Protein AF-A0A7W0W592-F1 (afdb_monomer)

Mean predicted aligned error: 17.4 Å

Secondary structure (DSSP, 8-state):
--BS-GGGGGGGGHHHHHHHHHHH---------S-SHHHHS---------------HHHHHHHHHHHHHHHHHH-B----TT-PPPEEEEEEEE-BGGGG--SSSS-HHHHHHHHHHHHHHT--TT-EEEEEEESSS-EEEEEEEGGGHHHHHHHHHH----BSS--HHHHHHHHHHT--TTSEEEEEEEEESSSPPPSS----SSEEEEEEE------EEEEEEEEEE-TTSPEEEEEEEEE-SSS-EEEEEEEEETTEEEEEEEEEEPTT-EEEEEEEES--SEEEEEEES--S-GGGSEEEEESS-S-PEEEEEE-SS--HHHHHHHHSTTEEEEEESS--TTSPP-SEEEEES---SSPPSSEEEEESPPTT-TTS-BPPPBP------EE-SGGGTT---TT--BS-B--BSS--TTEEEEEE-TT--EEEEEEEETTEEEEEE-B-STTBSGGGSTHHHHHHHHHHHHHH-

Sequence (477 aa):
MTLLLPIGLLALLALPLIAILHLVRQRRTRVKVPTTALWQALRIPPERRQRTLPLTLLLLLHLLVALCLALALANPALLPWGQHTPTHTVIVLDTTTSMAATDEEPSRFARSQAAAIALLDDLVEGDSVALVELNATPRLLAIGGVADRGRLTAIVRDLAPAGNGADLAAALHIANSTLASEQENQVVVMTDVALSTPAGPLAVAAKLDWRTFGSTAENAAVVAFAARRLPSGETALYARVANFAPNLTVRSLQLLIDGQLYAEDTLRIPAGGSEERVWRIEAGARAELRLIGADALELDDRASLPLERSRSVRVRLISADETALERVLAALPGLDVTVASQFNPAAAPVDVTVLNGVLPDPLPPGALLVVNPPPGDPRLPLAATTLGERASSAPLDPAFAGIDLSSVQWGGRRPLAGELPALQPVITTDQSAALVLRGTLGDQPAVIWSFDVDASNLPAKLGFPLLAAASLDVLTT

Solvent-accessible surface area (backbone atoms only — not comparable to full-atom values): 26874 Å² total; per-residue (Å²): 127,60,57,82,36,69,71,24,55,60,45,53,61,50,49,62,52,55,52,50,56,61,60,69,63,69,77,80,78,86,74,93,69,99,66,63,67,72,61,70,72,53,84,75,72,88,75,82,66,77,82,70,75,76,89,39,74,68,54,53,50,53,48,50,53,47,49,54,49,20,47,62,56,17,45,64,47,70,74,69,88,78,72,75,75,39,36,29,40,30,40,35,41,47,25,23,50,77,28,58,19,48,78,30,86,83,14,24,38,59,49,47,43,52,53,53,44,51,57,56,68,69,53,48,92,74,24,34,40,35,39,30,42,30,16,59,76,42,44,80,76,48,74,43,36,59,91,34,36,72,60,54,48,51,54,57,67,70,59,67,57,75,24,84,46,68,33,64,68,61,32,43,50,52,50,56,73,67,60,51,92,90,38,55,41,34,36,38,42,35,39,40,76,84,65,65,80,68,97,58,89,76,84,59,98,43,52,77,44,83,46,74,35,65,71,96,55,54,39,63,33,60,77,41,78,49,78,44,80,43,97,87,62,31,34,40,37,41,38,31,37,36,22,67,18,91,51,72,46,76,40,39,40,34,36,24,44,72,84,39,84,73,48,76,45,82,44,79,24,44,46,68,30,64,45,77,50,76,50,78,41,74,78,55,58,33,40,37,41,38,52,49,77,88,64,34,47,75,78,37,26,52,50,74,49,73,62,53,79,73,74,65,44,34,32,36,38,32,32,80,61,95,50,65,63,58,60,46,53,70,67,43,87,60,53,44,76,44,80,36,64,62,91,58,90,87,54,82,86,44,54,33,39,33,26,42,55,46,78,67,87,75,70,76,74,49,21,34,38,38,30,25,60,49,77,72,38,85,92,54,40,34,39,76,71,50,68,75,57,71,35,46,47,52,52,72,36,78,78,44,59,90,51,62,46,46,87,35,49,40,64,30,36,29,40,67,57,69,89,50,95,53,45,44,66,32,26,28,32,76,86,68,44,48,46,28,31,40,42,43,59,84,94,25,50,29,35,38,34,31,35,45,61,82,52,27,54,40,79,83,38,76,36,40,58,52,50,55,49,37,55,49,50,70,58,74,108

Nearest PDB structures (foldseek):
  6s6z-assembly1_A  TM=6.133E-01  e=9.699E-04  Thermotoga maritima MSB8
  6ncx-assembly1_C  TM=5.837E-01  e=5.669E-03  Eisenbergiella tayi
  6ncw-assembly1_A  TM=3.841E-01  e=4.513E-04  Eisenbergiella tayi
  6ncx-assembly1_A  TM=3.616E-01  e=5.710E-04  Eisenbergiella tayi
  6ncx-assembly1_D  TM=3.629E-01  e=1.853E-03  Eisenbergiella tayi

Foldseek 3Di:
DDQPCQVLLVLLVVLVVLQVVQLVPPDPDDDDDPDCPVVVPDPDPPPPPPRDRPPDPVSVVVNVVSVVSSCVSSVDPPPPPDPDFAEEEEEEQEQALQQQFCLDVPTNLVVLLVVVLVVLVPFDPNYKYWYWYWAPDIDTPDIDGNVCSVVVNVSSVPGHRDHDDGDVLVRLVVLQVPDDPRGQYEYEYREEPVPPDDPDDRPHPHHYHYHYTHDQWWDKFFPDWDWDQDPVQKIKIKTKIFTQAQAWDWWWKFKDFPNHTDDIDIDTAGHRGMDMDMDIGNDGQKIKIAIDDDIRRRPRRIDMDTHDDDAQFEEEEADLDDDLLQVLQVVDPSHDYHYDPDDDQPDDATQEYEYDQEADPPGGPHAYEYEQHHDPDPLFHWADWDAWDQFFKDFPDPLLPPQTCNPKHARTFTFTPDDDPQWDAGIAGPVRTRQWIWGDRVNYTYIYGRGHPRRMPLSVDPSNSSVVVSRVVVRND

Structure (mmCIF, N/CA/C/O backbone):
data_AF-A0A7W0W592-F1
#
_entry.id   AF-A0A7W0W592-F1
#
loop_
_atom_site.group_PDB
_atom_site.id
_atom_site.type_symbol
_atom_site.label_atom_id
_atom_site.label_alt_id
_atom_site.label_comp_id
_atom_site.label_asym_id
_atom_site.label_entity_id
_atom_site.label_seq_id
_atom_site.pdbx_PDB_ins_code
_atom_site.Cartn_x
_atom_site.Cartn_y
_atom_site.Cartn_z
_atom_site.occupancy
_atom_site.B_iso_or_equiv
_atom_site.auth_seq_id
_atom_site.auth_comp_id
_atom_site.auth_asym_id
_atom_site.auth_atom_id
_atom_site.pdbx_PDB_model_num
ATOM 1 N N . MET A 1 1 ? -22.742 21.762 42.118 1.00 52.62 1 MET A N 1
ATOM 2 C CA . MET A 1 1 ? -23.999 22.540 42.107 1.00 52.62 1 MET A CA 1
ATOM 3 C C . MET A 1 1 ? -23.624 24.006 42.044 1.00 52.62 1 MET A C 1
ATOM 5 O O . MET A 1 1 ? -23.064 24.515 43.006 1.00 52.62 1 MET A O 1
ATOM 9 N N . THR A 1 2 ? -23.838 24.655 40.908 1.00 58.53 2 THR A N 1
ATOM 10 C CA . THR A 1 2 ? -23.666 26.105 40.771 1.00 58.53 2 THR A CA 1
ATOM 11 C C . THR A 1 2 ? -25.042 26.756 40.912 1.00 58.53 2 THR A C 1
ATOM 13 O O . THR A 1 2 ? -26.027 26.275 40.356 1.00 58.53 2 THR A O 1
ATOM 16 N N . LEU A 1 3 ? -25.143 27.805 41.728 1.00 62.78 3 LEU A N 1
ATOM 17 C CA . LEU A 1 3 ? -26.376 28.581 41.866 1.00 62.78 3 LEU A CA 1
ATOM 18 C C . LEU A 1 3 ? -26.301 29.735 40.872 1.00 62.78 3 LEU A C 1
ATOM 20 O O . LEU A 1 3 ? -25.429 30.590 41.002 1.00 62.78 3 LEU A O 1
ATOM 24 N N . LEU A 1 4 ? -27.194 29.752 39.883 1.00 63.53 4 LEU A N 1
ATOM 25 C CA . LEU A 1 4 ? -27.214 30.794 38.849 1.00 63.53 4 LEU A CA 1
ATOM 26 C C . LEU A 1 4 ? -27.641 32.157 39.417 1.00 63.53 4 LEU A C 1
ATOM 28 O O . LEU A 1 4 ? -27.224 33.199 38.920 1.00 63.53 4 LEU A O 1
ATOM 32 N N . LEU A 1 5 ? -28.432 32.152 40.495 1.00 71.25 5 LEU A N 1
ATOM 33 C CA . LEU A 1 5 ? -28.880 33.343 41.216 1.00 71.25 5 LEU A CA 1
ATOM 34 C C . LEU A 1 5 ? -28.739 33.119 42.733 1.00 71.25 5 LEU A C 1
ATOM 36 O O . LEU A 1 5 ? -29.729 32.841 43.415 1.00 71.25 5 LEU A O 1
ATOM 40 N N . PRO A 1 6 ? -27.527 33.259 43.309 1.00 69.94 6 PRO A N 1
ATOM 41 C CA . PRO A 1 6 ? -27.290 32.997 44.734 1.00 69.94 6 PRO A CA 1
ATOM 42 C C . PRO A 1 6 ? -28.104 33.920 45.656 1.00 69.94 6 PRO A C 1
ATOM 44 O O . PRO A 1 6 ? -28.382 33.568 46.800 1.00 69.94 6 PRO A O 1
ATOM 47 N N . ILE A 1 7 ? -28.553 35.072 45.145 1.00 77.81 7 ILE A N 1
ATOM 48 C CA . ILE A 1 7 ? -29.417 36.014 45.864 1.00 77.81 7 ILE A CA 1
ATOM 49 C C . ILE A 1 7 ? -30.815 35.438 46.152 1.00 77.81 7 ILE A C 1
ATOM 51 O O . ILE A 1 7 ? -31.456 35.847 47.119 1.00 77.81 7 ILE A O 1
ATOM 55 N N . GLY A 1 8 ? -31.268 34.446 45.372 1.00 73.19 8 GLY A N 1
ATOM 56 C CA . GLY A 1 8 ? -32.544 33.754 45.579 1.00 73.19 8 GLY A CA 1
ATOM 57 C C . GLY A 1 8 ? -32.623 33.024 46.923 1.00 73.19 8 GLY A C 1
ATOM 58 O O . GLY A 1 8 ? -33.710 32.868 47.476 1.00 73.19 8 GLY A O 1
ATOM 59 N N . LEU A 1 9 ? -31.477 32.679 47.525 1.00 73.25 9 LEU A N 1
ATOM 60 C CA . LEU A 1 9 ? -31.411 32.091 48.866 1.00 73.25 9 LEU A CA 1
ATOM 61 C C . LEU A 1 9 ? -31.867 33.047 49.975 1.00 73.25 9 LEU A C 1
ATOM 63 O O . LEU A 1 9 ? -32.236 32.582 51.050 1.00 73.25 9 LEU A O 1
ATOM 67 N N . LEU A 1 10 ? -31.925 34.362 49.738 1.00 80.25 10 LEU A N 1
ATOM 68 C CA . LEU A 1 10 ? -32.516 35.290 50.708 1.00 80.25 10 LEU A CA 1
ATOM 69 C C . LEU A 1 10 ? -34.006 35.004 50.945 1.00 80.25 10 LEU A C 1
ATOM 71 O O . LEU A 1 10 ? -34.513 35.294 52.028 1.00 80.25 10 LEU A O 1
ATOM 75 N N . ALA A 1 11 ? -34.696 34.357 49.999 1.00 78.88 11 ALA A N 1
ATOM 76 C CA . ALA A 1 11 ? -36.077 33.919 50.182 1.00 78.88 11 ALA A CA 1
ATOM 77 C C . ALA A 1 11 ? -36.235 32.884 51.316 1.00 78.88 11 ALA A C 1
ATOM 79 O O . ALA A 1 11 ? -37.324 32.777 51.882 1.00 78.88 11 ALA A O 1
ATOM 80 N N . LEU A 1 12 ? -35.165 32.187 51.739 1.00 81.62 12 LEU A N 1
ATOM 81 C CA . LEU A 1 12 ? -35.211 31.307 52.917 1.00 81.62 12 LEU A CA 1
ATOM 82 C C . LEU A 1 12 ? -35.502 32.069 54.219 1.00 81.62 12 LEU A C 1
ATOM 84 O O . LEU A 1 12 ? -35.996 31.460 55.167 1.00 81.62 12 LEU A O 1
ATOM 88 N N . LEU A 1 13 ? -35.266 33.388 54.277 1.00 83.38 13 LEU A N 1
ATOM 89 C CA . LEU A 1 13 ? -35.644 34.228 55.424 1.00 83.38 13 LEU A CA 1
ATOM 90 C C . LEU A 1 13 ? -37.166 34.274 55.647 1.00 83.38 13 LEU A C 1
ATOM 92 O O . LEU A 1 13 ? -37.617 34.603 56.747 1.00 83.38 13 LEU A O 1
ATOM 96 N N . ALA A 1 14 ? -37.970 33.880 54.655 1.00 79.94 14 ALA A N 1
ATOM 97 C CA . ALA A 1 14 ? -39.407 33.702 54.828 1.00 79.94 14 ALA A CA 1
ATOM 98 C C . ALA A 1 14 ? -39.746 32.547 55.792 1.00 79.94 14 ALA A C 1
ATOM 100 O O . ALA A 1 14 ? -40.750 32.627 56.498 1.00 79.94 14 ALA A O 1
ATOM 101 N N . LEU A 1 15 ? -38.906 31.506 55.891 1.00 81.88 15 LEU A N 1
ATOM 102 C CA . LEU A 1 15 ? -39.135 30.358 56.781 1.00 81.88 15 LEU A CA 1
ATOM 103 C C . LEU A 1 15 ? -39.187 30.755 58.271 1.00 81.88 15 LEU A C 1
ATOM 105 O O . LEU A 1 15 ? -40.206 30.473 58.914 1.00 81.88 15 LEU A O 1
ATOM 109 N N . PRO A 1 16 ? -38.172 31.439 58.850 1.00 79.25 16 PRO A N 1
ATOM 110 C CA . PRO A 1 16 ? -38.243 31.883 60.239 1.00 79.25 16 PRO A CA 1
ATOM 111 C C . PRO A 1 16 ? -39.354 32.919 60.458 1.00 79.25 16 PRO A C 1
ATOM 113 O O . PRO A 1 16 ? -39.986 32.907 61.512 1.00 79.25 16 PRO A O 1
ATOM 116 N N . LEU A 1 17 ? -39.661 33.765 59.468 1.00 82.62 17 LEU A N 1
ATOM 117 C CA . LEU A 1 17 ? -40.759 34.732 59.556 1.00 82.62 17 LEU A CA 1
ATOM 118 C C . LEU A 1 17 ? -42.131 34.042 59.683 1.00 82.62 17 LEU A C 1
ATOM 120 O O . LEU A 1 17 ? -42.916 34.386 60.568 1.00 82.62 17 LEU A O 1
ATOM 124 N N . ILE A 1 18 ? -42.406 33.035 58.847 1.00 81.69 18 ILE A N 1
ATOM 125 C CA . ILE A 1 18 ? -43.641 32.232 58.888 1.00 81.69 18 ILE A CA 1
ATOM 126 C C . ILE A 1 18 ? -43.756 31.479 60.220 1.00 81.69 18 ILE A C 1
ATOM 128 O O . ILE A 1 18 ? -44.839 31.432 60.816 1.00 81.69 18 ILE A O 1
ATOM 132 N N . ALA A 1 19 ? -42.639 30.926 60.701 1.00 78.44 19 ALA A N 1
ATOM 133 C CA . ALA A 1 19 ? -42.557 30.232 61.981 1.00 78.44 19 ALA A CA 1
ATOM 134 C C . ALA A 1 19 ? -42.869 31.173 63.162 1.00 78.44 19 ALA A C 1
ATOM 136 O O . ALA A 1 19 ? -43.692 30.839 64.018 1.00 78.44 19 ALA A O 1
ATOM 137 N N . ILE A 1 20 ? -42.292 32.382 63.177 1.00 79.50 20 ILE A N 1
ATOM 138 C CA . ILE A 1 20 ? -42.567 33.415 64.191 1.00 79.50 20 ILE A CA 1
ATOM 139 C C . ILE A 1 20 ? -44.034 33.856 64.140 1.00 79.50 20 ILE A C 1
ATOM 141 O O . ILE A 1 20 ? -44.679 33.969 65.183 1.00 79.50 20 ILE A O 1
ATOM 145 N N . LEU A 1 21 ? -44.597 34.067 62.948 1.00 78.44 21 LEU A N 1
ATOM 146 C CA . LEU A 1 21 ? -45.988 34.498 62.798 1.00 78.44 21 LEU A CA 1
ATOM 147 C C . LEU A 1 21 ? -46.976 33.459 63.350 1.00 78.44 21 LEU A C 1
ATOM 149 O O . LEU A 1 21 ? -47.955 33.823 64.004 1.00 78.44 21 LEU A O 1
ATOM 153 N N . HIS A 1 22 ? -46.695 32.167 63.160 1.00 74.75 22 HIS A N 1
ATOM 154 C CA . HIS A 1 22 ? -47.473 31.090 63.778 1.00 74.75 22 HIS A CA 1
ATOM 155 C C . HIS A 1 22 ? -47.280 31.015 65.297 1.00 74.75 22 HIS A C 1
ATOM 157 O O . HIS A 1 22 ? -48.235 30.724 66.017 1.00 74.75 22 HIS A O 1
ATOM 163 N N . LEU A 1 23 ? -46.087 31.340 65.799 1.00 72.38 23 LEU A N 1
ATOM 164 C CA . LEU A 1 23 ? -45.787 31.385 67.231 1.00 72.38 23 LEU A CA 1
ATOM 165 C C . LEU A 1 23 ? -46.554 32.504 67.960 1.00 72.38 23 LEU A C 1
ATOM 167 O O . LEU A 1 23 ? -46.987 32.332 69.099 1.00 72.38 23 LEU A O 1
ATOM 171 N N . VAL A 1 24 ? -46.727 33.661 67.312 1.00 70.06 24 VAL A N 1
ATOM 172 C CA . VAL A 1 24 ? -47.408 34.838 67.886 1.00 70.06 24 VAL A CA 1
ATOM 173 C C . VAL A 1 24 ? -48.932 34.658 67.915 1.00 70.06 24 VAL A C 1
ATOM 175 O O . VAL A 1 24 ? -49.618 35.262 68.740 1.00 70.06 24 VAL A O 1
ATOM 178 N N . ARG A 1 25 ? -49.487 33.779 67.073 1.00 61.75 25 ARG A N 1
ATOM 179 C CA . ARG A 1 25 ? -50.937 33.640 66.858 1.00 61.75 25 ARG A CA 1
ATOM 180 C C . ARG A 1 25 ? -51.671 32.756 67.876 1.00 61.75 25 ARG A C 1
ATOM 182 O O . ARG A 1 25 ? -52.720 32.196 67.554 1.00 61.75 25 ARG A O 1
ATOM 189 N N . GLN A 1 26 ? -51.187 32.659 69.115 1.00 56.00 26 GLN A N 1
ATOM 190 C CA . GLN A 1 26 ? -51.952 32.025 70.191 1.00 56.00 26 GLN A CA 1
ATOM 191 C C . GLN A 1 26 ? -53.158 32.894 70.561 1.00 56.00 26 GLN A C 1
ATOM 193 O O . GLN A 1 26 ? -53.059 33.905 71.260 1.00 56.00 26 GLN A O 1
ATOM 198 N N . ARG A 1 27 ? -54.332 32.484 70.078 1.00 55.62 27 ARG A N 1
ATOM 199 C CA . ARG A 1 27 ? -55.612 33.076 70.459 1.00 55.62 27 ARG A CA 1
ATOM 200 C C . ARG A 1 27 ? -55.834 32.821 71.948 1.00 55.62 27 ARG A C 1
ATOM 202 O O . ARG A 1 27 ? -56.125 31.699 72.348 1.00 55.62 27 ARG A O 1
ATOM 209 N N . ARG A 1 28 ? -55.730 33.866 72.773 1.00 59.25 28 ARG A N 1
ATOM 210 C CA . ARG A 1 28 ? -56.277 33.833 74.134 1.00 59.25 28 ARG A CA 1
ATOM 211 C C . ARG A 1 28 ? -57.794 33.755 74.011 1.00 59.25 28 ARG A C 1
ATOM 213 O O . ARG A 1 28 ? -58.448 34.756 73.724 1.00 59.25 28 ARG A O 1
ATOM 220 N N . THR A 1 29 ? -58.354 32.567 74.178 1.00 58.00 29 THR A N 1
ATOM 221 C CA . THR A 1 29 ? -59.802 32.378 74.247 1.00 58.00 29 THR A CA 1
ATOM 222 C C . THR A 1 29 ? -60.318 33.032 75.521 1.00 58.00 29 THR A C 1
ATOM 224 O O . THR A 1 29 ? -59.988 32.609 76.628 1.00 58.00 29 THR A O 1
ATOM 227 N N . ARG A 1 30 ? -61.106 34.102 75.374 1.00 68.94 30 ARG A N 1
ATOM 228 C CA . ARG A 1 30 ? -61.815 34.716 76.499 1.00 68.94 30 ARG A CA 1
ATOM 229 C C . ARG A 1 30 ? -62.988 33.812 76.861 1.00 68.94 30 ARG A C 1
ATOM 231 O O . ARG A 1 30 ? -63.914 33.672 76.070 1.00 68.94 30 ARG A O 1
ATOM 238 N N . VAL A 1 31 ? -62.938 33.209 78.041 1.00 75.25 31 VAL A N 1
ATOM 239 C CA . VAL A 1 31 ? -64.041 32.412 78.589 1.00 75.25 31 VAL A CA 1
ATOM 240 C C . VAL A 1 31 ? -64.799 33.281 79.589 1.00 75.25 31 VAL A C 1
ATOM 242 O O . VAL A 1 31 ? -64.185 33.916 80.447 1.00 75.25 31 VAL A O 1
ATOM 245 N N . LYS A 1 32 ? -66.128 33.350 79.464 1.00 77.44 32 LYS A N 1
ATOM 246 C CA . LYS A 1 32 ? -66.981 34.031 80.448 1.00 77.44 32 LYS A CA 1
ATOM 247 C C . LYS A 1 32 ? -67.028 33.179 81.715 1.00 77.44 32 LYS A C 1
ATOM 249 O O . LYS A 1 32 ? -67.423 32.020 81.650 1.00 77.44 32 LYS A O 1
ATOM 254 N N . VAL A 1 33 ? -66.640 33.758 82.847 1.00 78.31 33 VAL A N 1
ATOM 255 C CA . VAL A 1 33 ? -66.685 33.105 84.162 1.00 78.31 33 VAL A CA 1
ATOM 256 C C . VAL A 1 33 ? -67.588 33.896 85.119 1.00 78.31 33 VAL A C 1
ATOM 258 O O . VAL A 1 33 ? -67.679 35.115 84.965 1.00 78.31 33 VAL A O 1
ATOM 261 N N . PRO A 1 34 ? -68.250 33.248 86.098 1.00 78.56 34 PRO A N 1
ATOM 262 C CA . PRO A 1 34 ? -69.222 33.911 86.977 1.00 78.56 34 PRO A CA 1
ATOM 263 C C . PRO A 1 34 ? -68.627 34.973 87.919 1.00 78.56 34 PRO A C 1
ATOM 265 O O . PRO A 1 34 ? -69.325 35.901 88.308 1.00 78.56 34 PRO A O 1
ATOM 268 N N . THR A 1 35 ? -67.349 34.858 88.297 1.00 80.88 35 THR A N 1
ATOM 269 C CA . THR A 1 35 ? -66.652 35.826 89.165 1.00 80.88 35 THR A CA 1
ATOM 270 C C . THR A 1 35 ? -65.149 35.843 88.876 1.00 80.88 35 THR A C 1
ATOM 272 O O . THR A 1 35 ? -64.534 34.797 88.658 1.00 80.88 35 THR A O 1
ATOM 275 N N . THR A 1 36 ? -64.542 37.033 88.863 1.00 80.44 36 THR A N 1
ATOM 276 C CA . THR A 1 36 ? -63.096 37.238 88.654 1.00 80.44 36 THR A CA 1
ATOM 277 C C . THR A 1 36 ? -62.293 37.267 89.955 1.00 80.44 36 THR A C 1
ATOM 279 O O . THR A 1 36 ? -61.067 37.193 89.900 1.00 80.44 36 THR A O 1
ATOM 282 N N . ALA A 1 37 ? -62.952 37.332 91.118 1.00 77.25 37 ALA A N 1
ATOM 283 C CA . ALA A 1 37 ? -62.287 37.477 92.416 1.00 77.25 37 ALA A CA 1
ATOM 284 C C . ALA A 1 37 ? -61.358 36.289 92.733 1.00 77.25 37 ALA A C 1
ATOM 286 O O . ALA A 1 37 ? -60.226 36.478 93.173 1.00 77.25 37 ALA A O 1
ATOM 287 N N . LEU A 1 38 ? -61.796 35.065 92.412 1.00 74.06 38 LEU A N 1
ATOM 288 C CA . LEU A 1 38 ? -61.000 33.841 92.583 1.00 74.06 38 LEU A CA 1
ATOM 289 C C . LEU A 1 38 ? -59.764 33.801 91.668 1.00 74.06 38 LEU A C 1
ATOM 291 O O . LEU A 1 38 ? -58.729 33.263 92.050 1.00 74.06 38 LEU A O 1
ATOM 295 N N . TRP A 1 39 ? -59.843 34.406 90.480 1.00 72.00 39 TRP A N 1
ATOM 296 C CA . TRP A 1 39 ? -58.734 34.451 89.523 1.00 72.00 39 TRP A CA 1
ATOM 297 C C . TRP A 1 39 ? -57.682 35.503 89.883 1.00 72.00 39 TRP A C 1
ATOM 299 O O . TRP A 1 39 ? -56.508 35.314 89.589 1.00 72.00 39 TRP A O 1
ATOM 309 N N . GLN A 1 40 ? -58.084 36.592 90.543 1.00 72.38 40 GLN A N 1
ATOM 310 C CA . GLN A 1 40 ? -57.166 37.633 91.019 1.00 72.38 40 GLN A CA 1
ATOM 311 C C . GLN A 1 40 ? -56.373 37.201 92.263 1.00 72.38 40 GLN A C 1
ATOM 313 O O . GLN A 1 40 ? -55.269 37.695 92.480 1.00 72.38 40 GLN A O 1
ATOM 318 N N . ALA A 1 41 ? -56.903 36.259 93.051 1.00 72.06 41 ALA A N 1
ATOM 319 C CA . ALA A 1 41 ? -56.218 35.687 94.213 1.00 72.06 41 ALA A CA 1
ATOM 320 C C . ALA A 1 41 ? -55.098 34.691 93.837 1.00 72.06 41 ALA A C 1
ATOM 322 O O . ALA A 1 41 ? -54.223 34.399 94.653 1.00 72.06 41 ALA A O 1
ATOM 323 N N . LEU A 1 42 ? -55.090 34.188 92.598 1.00 72.25 42 LEU A N 1
ATOM 324 C CA . LEU A 1 42 ? -54.047 33.306 92.077 1.00 72.25 42 LEU A CA 1
ATOM 325 C C . LEU A 1 42 ? -52.830 34.130 91.629 1.00 72.25 42 LEU A C 1
ATOM 327 O O . LEU A 1 42 ? -52.843 34.779 90.583 1.00 72.25 42 LEU A O 1
ATOM 331 N N . ARG A 1 43 ? -51.730 34.067 92.390 1.00 61.12 43 ARG A N 1
ATOM 332 C CA . ARG A 1 43 ? -50.414 34.516 91.908 1.00 61.12 43 ARG A CA 1
ATOM 333 C C . ARG A 1 43 ? -49.878 33.494 90.911 1.00 61.12 43 ARG A C 1
ATOM 335 O O . ARG A 1 43 ? -49.268 32.503 91.297 1.00 61.12 43 ARG A O 1
ATOM 342 N N . ILE A 1 44 ? -50.121 33.737 89.629 1.00 62.94 44 ILE A N 1
ATOM 343 C CA . ILE A 1 44 ? -49.547 32.935 88.549 1.00 62.94 44 ILE A CA 1
ATOM 344 C C . ILE A 1 44 ? -48.062 33.328 88.435 1.00 62.94 44 ILE A C 1
ATOM 346 O O . ILE A 1 44 ? -47.781 34.498 88.157 1.00 62.94 44 ILE A O 1
ATOM 350 N N . PRO A 1 45 ? -47.096 32.420 88.675 1.00 59.19 45 PRO A N 1
ATOM 351 C CA . PRO A 1 45 ? -45.689 32.723 88.429 1.00 59.19 45 PRO A CA 1
ATOM 352 C C . PRO A 1 45 ? -45.488 33.053 86.941 1.00 59.19 45 PRO A C 1
ATOM 354 O O . PRO A 1 45 ? -46.249 32.556 86.106 1.00 59.19 45 PRO A O 1
ATOM 357 N N . PRO A 1 46 ? -44.491 33.876 86.563 1.00 57.25 46 PRO A N 1
ATOM 358 C CA . PRO A 1 46 ? -44.175 34.080 85.158 1.00 57.25 46 PRO A CA 1
ATOM 359 C C . PRO A 1 46 ? -43.693 32.744 84.590 1.00 57.25 46 PRO A C 1
ATOM 361 O O . PRO A 1 46 ? -42.520 32.394 84.699 1.00 57.25 46 PRO A O 1
ATOM 364 N N . GLU A 1 47 ? -44.601 31.962 84.007 1.00 55.84 47 GLU A N 1
ATOM 365 C CA . GLU A 1 47 ? -44.215 30.787 83.250 1.00 55.84 47 GLU A CA 1
ATOM 366 C C . GLU A 1 47 ? -43.336 31.280 82.105 1.00 55.84 47 GLU A C 1
ATOM 368 O O . GLU A 1 47 ? -43.804 31.879 81.131 1.00 55.84 47 GLU A O 1
ATOM 373 N N . ARG A 1 48 ? -42.037 30.993 82.200 1.00 52.09 48 ARG A N 1
ATOM 374 C CA . ARG A 1 48 ? -41.120 31.013 81.064 1.00 52.09 48 ARG A CA 1
ATOM 375 C C . ARG A 1 48 ? -41.459 29.805 80.190 1.00 52.09 48 ARG A C 1
ATOM 377 O O . ARG A 1 48 ? -40.652 28.900 80.010 1.00 52.09 48 ARG A O 1
ATOM 384 N N . ARG A 1 49 ? -42.708 29.740 79.720 1.00 52.88 49 ARG A N 1
ATOM 385 C CA . ARG A 1 49 ? -43.203 28.656 78.885 1.00 52.88 49 ARG A CA 1
ATOM 386 C C . ARG A 1 49 ? -42.457 28.783 77.571 1.00 52.88 49 ARG A C 1
ATOM 388 O O . ARG A 1 49 ? -42.688 29.728 76.814 1.00 52.88 49 ARG A O 1
ATOM 395 N N . GLN A 1 50 ? -41.489 27.893 77.356 1.00 55.97 50 GLN A N 1
ATOM 396 C CA . GLN A 1 50 ? -40.801 27.781 76.080 1.00 55.97 50 GLN A CA 1
ATOM 397 C C . GLN A 1 50 ? -41.891 27.639 75.019 1.00 55.97 50 GLN A C 1
ATOM 399 O O . GLN A 1 50 ? -42.697 26.710 75.063 1.00 55.97 50 GLN A O 1
ATOM 404 N N . ARG A 1 51 ? -41.998 28.642 74.144 1.00 60.62 51 ARG A N 1
ATOM 405 C CA . ARG A 1 51 ? -42.994 28.650 73.079 1.00 60.62 51 ARG A CA 1
ATOM 406 C C . ARG A 1 51 ? -42.597 27.543 72.113 1.00 60.62 51 ARG A C 1
ATOM 408 O O . ARG A 1 51 ? -41.671 27.720 71.329 1.00 60.62 51 ARG A O 1
ATOM 415 N N . THR A 1 52 ? -43.247 26.392 72.212 1.00 61.03 52 THR A N 1
ATOM 416 C CA . THR A 1 52 ? -43.053 25.312 71.253 1.00 61.03 52 THR A CA 1
ATOM 417 C C . THR A 1 52 ? -43.795 25.670 69.973 1.00 61.03 52 THR A C 1
ATOM 419 O O . THR A 1 52 ? -44.924 26.167 70.003 1.00 61.03 52 THR A O 1
ATOM 422 N N . LEU A 1 53 ? -43.132 25.478 68.835 1.00 64.50 53 LEU A N 1
ATOM 423 C CA . LEU A 1 53 ? -43.757 25.646 67.529 1.00 64.50 53 LEU A CA 1
ATOM 424 C C . LEU A 1 53 ? -44.869 24.600 67.396 1.00 64.50 53 LEU A C 1
ATOM 426 O O . LEU A 1 53 ? -44.576 23.405 67.479 1.00 64.50 53 LEU A O 1
ATOM 430 N N . PRO A 1 54 ? -46.137 25.006 67.209 1.00 68.38 54 PRO A N 1
ATOM 431 C CA . PRO A 1 54 ? -47.192 24.041 66.974 1.00 68.38 54 PRO A CA 1
ATOM 432 C C . PRO A 1 54 ? -46.977 23.453 65.576 1.00 68.38 54 PRO A C 1
ATOM 434 O O . PRO A 1 54 ? -47.261 24.112 64.573 1.00 68.38 54 PRO A O 1
ATOM 437 N N . LEU A 1 55 ? -46.456 22.224 65.513 1.00 71.00 55 LEU A N 1
ATOM 438 C CA . LEU A 1 55 ? -46.297 21.431 64.289 1.00 71.00 55 LEU A CA 1
ATOM 439 C C . LEU A 1 55 ? -47.677 21.031 63.745 1.00 71.00 55 LEU A C 1
ATOM 441 O O . LEU A 1 55 ? -48.114 19.890 63.831 1.00 71.00 55 LEU A O 1
ATOM 445 N N . THR A 1 56 ? -48.404 22.018 63.236 1.00 82.38 56 THR A N 1
ATOM 446 C CA . THR A 1 56 ? -49.678 21.831 62.545 1.00 82.38 56 THR A CA 1
ATOM 447 C C . THR A 1 56 ? -49.413 21.544 61.074 1.00 82.38 56 THR A C 1
ATOM 449 O O . THR A 1 56 ? -48.465 22.077 60.495 1.00 82.38 56 THR A O 1
ATOM 452 N N . LEU A 1 57 ? -50.281 20.749 60.441 1.00 81.19 57 LEU A N 1
ATOM 453 C CA . LEU A 1 57 ? -50.193 20.458 59.005 1.00 81.19 57 LEU A CA 1
ATOM 454 C C . LEU A 1 57 ? -50.145 21.746 58.163 1.00 81.19 57 LEU A C 1
ATOM 456 O O . LEU A 1 57 ? -49.406 21.831 57.189 1.00 81.19 57 LEU A O 1
ATOM 460 N N . LEU A 1 58 ? -50.878 22.779 58.592 1.00 83.06 58 LEU A N 1
ATOM 461 C CA . LEU A 1 58 ? -50.888 24.087 57.944 1.00 83.06 58 LEU A CA 1
ATOM 462 C C . LEU A 1 58 ? -49.520 24.789 58.016 1.00 83.06 58 LEU A C 1
ATOM 464 O O . LEU A 1 58 ? -49.104 25.403 57.038 1.00 83.06 58 LEU A O 1
ATOM 468 N N . LEU A 1 59 ? -48.810 24.706 59.148 1.00 82.38 59 LEU A N 1
ATOM 469 C CA . LEU A 1 59 ? -47.457 25.257 59.279 1.00 82.38 59 LEU A CA 1
ATOM 470 C C . LEU A 1 59 ? -46.481 24.515 58.361 1.00 82.38 59 LEU A C 1
ATOM 472 O O . LEU A 1 59 ? -45.705 25.157 57.657 1.00 82.38 59 LEU A O 1
ATOM 476 N N . LEU A 1 60 ? -46.551 23.179 58.340 1.00 84.44 60 LEU A N 1
ATOM 477 C CA . LEU A 1 60 ? -45.703 22.353 57.480 1.00 84.44 60 LEU A CA 1
ATOM 478 C C . LEU A 1 60 ? -45.917 22.696 55.999 1.00 84.44 60 LEU A C 1
ATOM 480 O O . LEU A 1 60 ? -44.946 22.869 55.269 1.00 84.44 60 LEU A O 1
ATOM 484 N N . LEU A 1 61 ? -47.174 22.874 55.579 1.00 86.31 61 LEU A N 1
ATOM 485 C CA . LEU A 1 61 ? -47.509 23.234 54.202 1.00 86.31 61 LEU A CA 1
ATOM 486 C C . LEU A 1 61 ? -47.001 24.635 53.827 1.00 86.31 61 LEU A C 1
ATOM 488 O O . LEU A 1 61 ? -46.437 24.804 52.752 1.00 86.31 61 LEU A O 1
ATOM 492 N N . HIS A 1 62 ? -47.132 25.632 54.711 1.00 86.19 62 HIS A N 1
ATOM 493 C CA . HIS A 1 62 ? -46.580 26.970 54.454 1.00 86.19 62 HIS A CA 1
ATOM 494 C C . HIS A 1 62 ? -45.049 26.963 54.350 1.00 86.19 62 HIS A C 1
ATOM 496 O O . HIS A 1 62 ? -44.497 27.647 53.490 1.00 86.19 62 HIS A O 1
ATOM 502 N N . LEU A 1 63 ? -44.362 26.194 55.203 1.00 85.75 63 LEU A N 1
ATOM 503 C CA . LEU A 1 63 ? -42.906 26.043 55.139 1.00 85.75 63 LEU A CA 1
ATOM 504 C C . LEU A 1 63 ? -42.475 25.333 53.849 1.00 85.75 63 LEU A C 1
ATOM 506 O O . LEU A 1 63 ? -41.518 25.771 53.218 1.00 85.75 63 LEU A O 1
ATOM 510 N N . LEU A 1 64 ? -43.205 24.296 53.426 1.00 87.12 64 LEU A N 1
ATOM 511 C CA . LEU A 1 64 ? -42.958 23.593 52.166 1.00 87.12 64 LEU A CA 1
ATOM 512 C C . LEU A 1 64 ? -43.113 24.533 50.963 1.00 87.12 64 LEU A C 1
ATOM 514 O O . LEU A 1 64 ? -42.226 24.597 50.122 1.00 87.12 64 LEU A O 1
ATOM 518 N N . VAL A 1 65 ? -44.202 25.305 50.902 1.00 87.06 65 VAL A N 1
ATOM 519 C CA . VAL A 1 65 ? -44.445 26.261 49.809 1.00 87.06 65 VAL A CA 1
ATOM 520 C C . VAL A 1 65 ? -43.354 27.330 49.760 1.00 87.06 65 VAL A C 1
ATOM 522 O O . VAL A 1 65 ? -42.829 27.620 48.687 1.00 87.06 65 VAL A O 1
ATOM 525 N N . ALA A 1 66 ? -42.970 27.889 50.911 1.00 85.50 66 ALA A N 1
ATOM 526 C CA . ALA A 1 66 ? -41.887 28.865 50.985 1.00 85.50 66 ALA A CA 1
ATOM 527 C C . ALA A 1 66 ? -40.537 28.266 50.554 1.00 85.50 66 ALA A C 1
ATOM 529 O O . ALA A 1 66 ? -39.777 28.926 49.849 1.00 85.50 66 ALA A O 1
ATOM 530 N N . LEU A 1 67 ? -40.261 27.010 50.919 1.00 85.50 67 LEU A N 1
ATOM 531 C CA . LEU A 1 67 ? -39.069 26.289 50.480 1.00 85.50 67 LEU A CA 1
ATOM 532 C C . LEU A 1 67 ? -39.075 26.053 48.962 1.00 85.50 67 LEU A C 1
ATOM 534 O O . LEU A 1 67 ? -38.077 26.332 48.306 1.00 85.50 67 LEU A O 1
ATOM 538 N N . CYS A 1 68 ? -40.195 25.600 48.390 1.00 85.69 68 CYS A N 1
ATOM 539 C CA . CYS A 1 68 ? -40.342 25.406 46.946 1.00 85.69 68 CYS A CA 1
ATOM 540 C C . CYS A 1 68 ? -40.171 26.716 46.172 1.00 85.69 68 CYS A C 1
ATOM 542 O O . CYS A 1 68 ? -39.487 26.730 45.154 1.00 85.69 68 CYS A O 1
ATOM 544 N N . LEU A 1 69 ? -40.742 27.821 46.662 1.00 84.56 69 LEU A N 1
ATOM 545 C CA . LEU A 1 69 ? -40.560 29.142 46.059 1.00 84.56 69 LEU A CA 1
ATOM 546 C C . LEU A 1 69 ? -39.105 29.600 46.140 1.00 84.56 69 LEU A C 1
ATOM 548 O O . LEU A 1 69 ? -38.557 30.052 45.141 1.00 84.56 69 LEU A O 1
ATOM 552 N N . ALA A 1 70 ? -38.455 29.446 47.295 1.00 83.75 70 ALA A N 1
ATOM 553 C CA . ALA A 1 70 ? -37.050 29.807 47.441 1.00 83.75 70 ALA A CA 1
ATOM 554 C C . ALA A 1 70 ? -36.143 28.974 46.522 1.00 83.75 70 ALA A C 1
ATOM 556 O O . ALA A 1 70 ? -35.222 29.522 45.925 1.00 83.75 70 ALA A O 1
ATOM 557 N N . LEU A 1 71 ? -36.432 27.681 46.350 1.00 81.44 71 LEU A N 1
ATOM 558 C CA . LEU A 1 71 ? -35.734 26.824 45.391 1.00 81.44 71 LEU A CA 1
ATOM 559 C C . LEU A 1 71 ? -36.017 27.240 43.942 1.00 81.44 71 LEU A C 1
ATOM 561 O O . LEU A 1 71 ? -35.084 27.324 43.155 1.00 81.44 71 LEU A O 1
ATOM 565 N N . ALA A 1 72 ? -37.259 27.573 43.590 1.00 81.00 72 ALA A N 1
ATOM 566 C CA . ALA A 1 72 ? -37.595 28.058 42.252 1.00 81.00 72 ALA A CA 1
ATOM 567 C C . ALA A 1 72 ? -36.876 29.379 41.917 1.00 81.00 72 ALA A C 1
ATOM 569 O O . ALA A 1 72 ? -36.344 29.530 40.822 1.00 81.00 72 ALA A O 1
ATOM 570 N N . LEU A 1 73 ? -36.798 30.311 42.876 1.00 80.19 73 LEU A N 1
ATOM 571 C CA . LEU A 1 73 ? -36.071 31.579 42.734 1.00 80.19 73 LEU A CA 1
ATOM 572 C C . LEU A 1 73 ? -34.547 31.407 42.731 1.00 80.19 73 LEU A C 1
ATOM 574 O O . LEU A 1 73 ? -33.854 32.138 42.029 1.00 80.19 73 LEU A O 1
ATOM 578 N N . ALA A 1 74 ? -34.018 30.462 43.510 1.00 76.38 74 ALA A N 1
ATOM 579 C CA . ALA A 1 74 ? -32.593 30.136 43.505 1.00 76.38 74 ALA A CA 1
ATOM 580 C C . ALA A 1 74 ? -32.153 29.452 42.199 1.00 76.38 74 ALA A C 1
ATOM 582 O O . ALA A 1 74 ? -30.951 29.401 41.934 1.00 76.38 74 ALA A O 1
ATOM 583 N N . ASN A 1 75 ? -33.117 28.950 41.410 1.00 68.12 75 ASN A N 1
ATOM 584 C CA . ASN A 1 75 ? -32.937 28.222 40.156 1.00 68.12 75 ASN A CA 1
ATOM 585 C C . ASN A 1 75 ? -31.712 27.293 40.216 1.00 68.12 75 ASN A C 1
ATOM 587 O O . ASN A 1 75 ? -30.709 27.541 39.534 1.00 68.12 75 ASN A O 1
ATOM 591 N N . PRO A 1 76 ? -31.720 26.293 41.120 1.00 67.44 76 PRO A N 1
ATOM 592 C CA . PRO A 1 76 ? -30.593 25.402 41.278 1.00 67.44 76 PRO A CA 1
ATOM 593 C C . PRO A 1 76 ? -30.385 24.693 39.947 1.00 67.44 76 PRO A C 1
ATOM 595 O O . PRO A 1 76 ? -31.255 23.947 39.498 1.00 67.44 76 PRO A O 1
ATOM 598 N N . ALA A 1 77 ? -29.225 24.914 39.329 1.00 58.66 77 ALA A N 1
ATOM 599 C CA . ALA A 1 77 ? -28.788 24.079 38.231 1.00 58.66 77 ALA A CA 1
ATOM 600 C C . ALA A 1 77 ? -28.559 22.683 38.823 1.00 58.66 77 ALA A C 1
ATOM 602 O O . ALA A 1 77 ? -27.513 22.393 39.417 1.00 58.66 77 ALA A O 1
ATOM 603 N N . LEU A 1 78 ? -29.593 21.842 38.751 1.00 60.59 78 LEU A N 1
ATOM 604 C CA . LEU A 1 78 ? -29.435 20.413 38.926 1.00 60.59 78 LEU A CA 1
ATOM 605 C C . LEU A 1 78 ? -28.435 20.013 37.847 1.00 60.59 78 LEU A C 1
ATOM 607 O O . LEU A 1 78 ? -28.702 20.218 36.664 1.00 60.59 78 LEU A O 1
ATOM 611 N N . LEU A 1 79 ? -27.257 19.535 38.262 1.00 51.72 79 LEU A N 1
ATOM 612 C CA . LEU A 1 79 ? -26.359 18.870 37.328 1.00 51.72 79 LEU A CA 1
ATOM 613 C C . LEU A 1 79 ? -27.215 17.816 36.626 1.00 51.72 79 LEU A C 1
ATOM 615 O O . LEU A 1 79 ? -27.825 17.006 37.330 1.00 51.72 79 LEU A O 1
ATOM 619 N N . PRO A 1 80 ? -27.348 17.874 35.297 1.00 51.09 80 PRO A N 1
ATOM 620 C CA . PRO A 1 80 ? -28.177 16.927 34.586 1.00 51.09 80 PRO A CA 1
ATOM 621 C C . PRO A 1 80 ? -27.613 15.535 34.868 1.00 51.09 80 PRO A C 1
ATOM 623 O O . PRO A 1 80 ? -26.475 15.219 34.522 1.00 51.09 80 PRO A O 1
ATOM 626 N N . TRP A 1 81 ? -28.380 14.733 35.606 1.00 46.31 81 TRP A N 1
ATOM 627 C CA . TRP A 1 81 ? -28.028 13.354 35.897 1.00 46.31 81 TRP A CA 1
ATOM 628 C C . TRP A 1 81 ? -27.966 12.601 34.566 1.00 46.31 81 TRP A C 1
ATOM 630 O O . TRP A 1 81 ? -28.997 12.395 33.933 1.00 46.31 81 TRP A O 1
ATOM 640 N N . GLY A 1 82 ? -26.757 12.230 34.136 1.00 53.91 82 GLY A N 1
ATOM 641 C CA . GLY A 1 82 ? -26.545 11.375 32.966 1.00 53.91 82 GLY A CA 1
ATOM 642 C C . GLY A 1 82 ? -26.322 12.080 31.625 1.00 53.91 82 GLY A C 1
ATOM 643 O O . GLY A 1 82 ? -26.610 11.471 30.601 1.00 53.91 82 GLY A O 1
ATOM 644 N N . GLN A 1 83 ? -25.813 13.318 31.580 1.00 56.66 83 GLN A N 1
ATOM 645 C CA . GLN A 1 83 ? -25.293 13.845 30.310 1.00 56.66 83 GLN A CA 1
ATOM 646 C C . GLN A 1 83 ? -24.010 13.102 29.929 1.00 56.66 83 GLN A C 1
ATOM 648 O O . GLN A 1 83 ? -22.962 13.302 30.537 1.00 56.66 83 GLN A O 1
ATOM 653 N N . HIS A 1 84 ? -24.136 12.219 28.939 1.00 69.00 84 HIS A N 1
ATOM 654 C CA . HIS A 1 84 ? -23.019 11.709 28.154 1.00 69.00 84 HIS A CA 1
ATOM 655 C C . HIS A 1 84 ? -22.332 12.907 27.500 1.00 69.00 84 HIS A C 1
ATOM 657 O O . HIS A 1 84 ? -22.971 13.643 26.745 1.00 69.00 84 HIS A O 1
ATOM 663 N N . THR A 1 85 ? -21.072 13.163 27.854 1.00 79.38 85 THR A N 1
ATOM 664 C CA . THR A 1 85 ? -20.273 14.161 27.143 1.00 79.38 85 THR A CA 1
ATOM 665 C C . THR A 1 85 ? -20.081 13.635 25.724 1.00 79.38 85 THR A C 1
ATOM 667 O O . THR A 1 85 ? -19.560 12.530 25.593 1.00 79.38 85 THR A O 1
ATOM 670 N N . PRO A 1 86 ? -20.492 14.366 24.674 1.00 86.31 86 PRO A N 1
ATOM 671 C CA . PRO A 1 86 ? -20.282 13.923 23.305 1.00 86.31 86 PRO A CA 1
ATOM 672 C C . PRO A 1 86 ? -18.799 13.651 23.061 1.00 86.31 86 PRO A C 1
ATOM 674 O O . PRO A 1 86 ? -17.947 14.511 23.318 1.00 86.31 86 PRO A O 1
ATOM 677 N N . THR A 1 87 ? -18.504 12.452 22.579 1.00 91.62 87 THR A N 1
ATOM 678 C CA . THR A 1 87 ? -17.146 11.995 22.294 1.00 91.62 87 THR A CA 1
ATOM 679 C C . THR A 1 87 ? -16.910 11.941 20.791 1.00 91.62 87 THR A C 1
ATOM 681 O O . THR A 1 87 ? -17.782 11.541 20.016 1.00 91.62 87 THR A O 1
ATOM 684 N N . HIS A 1 88 ? -15.710 12.336 20.376 1.00 95.19 88 HIS A N 1
ATOM 685 C CA . HIS A 1 88 ? -15.231 12.161 19.014 1.00 95.19 88 HIS A CA 1
ATOM 686 C C . HIS A 1 88 ? -14.146 11.085 19.005 1.00 95.19 88 HIS A C 1
ATOM 688 O O . HIS A 1 88 ? -13.049 11.297 19.531 1.00 95.19 88 HIS A O 1
ATOM 694 N N . THR A 1 89 ? -14.445 9.926 18.420 1.00 96.00 89 THR A N 1
ATOM 695 C CA . THR A 1 89 ? -13.509 8.795 18.376 1.00 96.00 89 THR A CA 1
ATOM 696 C C . THR A 1 89 ? -12.907 8.642 16.985 1.00 96.00 89 THR A C 1
ATOM 698 O O . THR A 1 89 ? -13.606 8.336 16.025 1.00 96.00 89 THR A O 1
ATOM 701 N N . VAL A 1 90 ? -11.592 8.788 16.859 1.00 97.06 90 VAL A N 1
ATOM 702 C CA . VAL A 1 90 ? -10.869 8.450 15.630 1.00 97.06 90 VAL A CA 1
ATOM 703 C C . VAL A 1 90 ? -10.378 7.011 15.727 1.00 97.06 90 VAL A C 1
ATOM 705 O O . VAL A 1 90 ? -9.533 6.704 16.564 1.00 97.06 90 VAL A O 1
ATOM 708 N N . ILE A 1 91 ? -10.891 6.122 14.882 1.00 97.56 91 ILE A N 1
ATOM 709 C CA . ILE A 1 91 ? -10.471 4.722 14.811 1.00 97.56 91 ILE A CA 1
ATOM 710 C C . ILE A 1 91 ? -9.453 4.586 13.679 1.00 97.56 91 ILE A C 1
ATOM 712 O O . ILE A 1 91 ? -9.788 4.787 12.512 1.00 97.56 91 ILE A O 1
ATOM 716 N N . VAL A 1 92 ? -8.218 4.231 14.025 1.00 96.31 92 VAL A N 1
ATOM 717 C CA . VAL A 1 92 ? -7.138 3.935 13.080 1.00 96.31 92 VAL A CA 1
ATOM 718 C C . VAL A 1 92 ? -7.027 2.417 12.944 1.00 96.31 92 VAL A C 1
ATOM 720 O O . VAL A 1 92 ? -6.656 1.740 13.902 1.00 96.31 92 VAL A O 1
ATOM 723 N N . LEU A 1 93 ? -7.371 1.890 11.771 1.00 96.12 93 LEU A N 1
ATOM 724 C CA . LEU A 1 93 ? -7.368 0.460 11.457 1.00 96.12 93 LEU A CA 1
ATOM 725 C C . LEU A 1 93 ? -6.136 0.091 10.636 1.00 96.12 93 LEU A C 1
ATOM 727 O O . LEU A 1 93 ? -5.995 0.554 9.506 1.00 96.12 93 LEU A O 1
ATOM 731 N N . ASP A 1 94 ? -5.277 -0.765 11.182 1.00 94.50 94 ASP A N 1
ATOM 732 C CA . ASP A 1 94 ? -4.163 -1.356 10.446 1.00 94.50 94 ASP A CA 1
ATOM 733 C C . ASP A 1 94 ? -4.652 -2.362 9.390 1.00 94.50 94 ASP A C 1
ATOM 735 O O . ASP A 1 94 ? -5.390 -3.301 9.695 1.00 94.50 94 ASP A O 1
ATOM 739 N N . THR A 1 95 ? -4.240 -2.138 8.141 1.00 93.50 95 THR A N 1
ATOM 740 C CA . THR A 1 95 ? -4.529 -2.975 6.959 1.00 93.50 95 THR A CA 1
ATOM 741 C C . THR A 1 95 ? -3.258 -3.559 6.335 1.00 93.50 95 THR A C 1
ATOM 743 O O . THR A 1 95 ? -3.261 -4.017 5.186 1.00 93.50 95 THR A O 1
ATOM 746 N N . THR A 1 96 ? -2.147 -3.541 7.073 1.00 91.44 96 THR A N 1
ATOM 747 C CA . THR A 1 96 ? -0.902 -4.189 6.659 1.00 91.44 96 THR A CA 1
ATOM 748 C C . THR A 1 96 ? -1.071 -5.692 6.477 1.00 91.44 96 THR A C 1
ATOM 750 O O . THR A 1 96 ? -1.943 -6.331 7.067 1.00 91.44 96 THR A O 1
ATOM 753 N N . THR A 1 97 ? -0.191 -6.283 5.670 1.00 88.62 97 THR A N 1
ATOM 754 C CA . THR A 1 97 ? -0.157 -7.732 5.444 1.00 88.62 97 THR A CA 1
ATOM 755 C C . THR A 1 97 ? -0.019 -8.524 6.748 1.00 88.62 97 THR A C 1
ATOM 757 O O . THR A 1 97 ? -0.619 -9.586 6.865 1.00 88.62 97 THR A O 1
ATOM 760 N N . SER A 1 98 ? 0.682 -8.010 7.766 1.00 88.69 98 SER A N 1
ATOM 761 C CA . SER A 1 98 ? 0.854 -8.722 9.042 1.00 88.69 98 SER A CA 1
ATOM 762 C C . SER A 1 98 ? -0.448 -8.882 9.838 1.00 88.69 98 SER A C 1
ATOM 764 O O . SER A 1 98 ? -0.594 -9.840 10.599 1.00 88.69 98 SER A O 1
ATOM 766 N N . MET A 1 99 ? -1.448 -8.029 9.591 1.00 92.31 99 MET A N 1
ATOM 767 C CA . MET A 1 99 ? -2.794 -8.177 10.150 1.00 92.31 99 MET A CA 1
ATOM 768 C C . MET A 1 99 ? -3.565 -9.363 9.551 1.00 92.31 99 MET A C 1
ATOM 770 O O . MET A 1 99 ? -4.533 -9.828 10.151 1.00 92.31 99 MET A O 1
ATOM 774 N N . ALA A 1 100 ? -3.151 -9.897 8.399 1.00 91.62 100 ALA A N 1
ATOM 775 C CA . ALA A 1 100 ? -3.759 -11.100 7.831 1.00 91.62 100 ALA A CA 1
ATOM 776 C C . ALA A 1 100 ? -3.385 -12.386 8.586 1.00 91.62 100 ALA A C 1
ATOM 778 O O . ALA A 1 100 ? -3.937 -13.440 8.276 1.00 91.62 100 ALA A O 1
ATOM 779 N N . ALA A 1 101 ? -2.470 -12.310 9.559 1.00 90.00 101 ALA A N 1
ATOM 780 C CA . ALA A 1 101 ? -2.017 -13.480 10.290 1.00 90.00 101 ALA A CA 1
ATOM 781 C C . ALA A 1 101 ? -3.159 -14.168 11.061 1.00 90.00 101 ALA A C 1
ATOM 783 O O . ALA A 1 101 ? -4.072 -13.511 11.575 1.00 90.00 101 ALA A O 1
ATOM 784 N N . THR A 1 102 ? -3.091 -15.496 11.150 1.00 90.38 102 THR A N 1
ATOM 785 C CA . THR A 1 102 ? -4.135 -16.379 11.704 1.00 90.38 102 THR A CA 1
ATOM 786 C C . THR A 1 102 ? -3.767 -16.969 13.067 1.00 90.38 102 THR A C 1
ATOM 788 O O . THR A 1 102 ? -4.261 -18.023 13.458 1.00 90.38 102 THR A O 1
ATOM 791 N N . ASP A 1 103 ? -2.876 -16.318 13.812 1.00 87.19 103 ASP A N 1
ATOM 792 C CA . ASP A 1 103 ? -2.594 -16.661 15.212 1.00 87.19 103 ASP A CA 1
ATOM 793 C C . ASP A 1 103 ? -3.745 -16.283 16.165 1.00 87.19 103 ASP A C 1
ATOM 795 O O . ASP A 1 103 ? -3.809 -16.781 17.289 1.00 87.19 103 ASP A O 1
A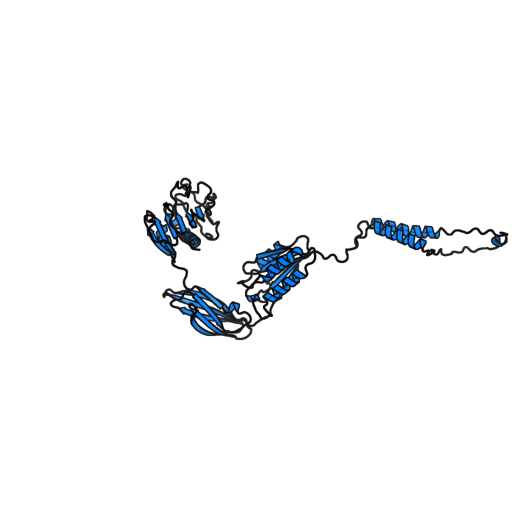TOM 799 N N . GLU A 1 104 ? -4.678 -15.447 15.704 1.00 86.62 104 GLU A N 1
ATOM 800 C CA . GLU A 1 104 ? -6.029 -15.318 16.249 1.00 86.62 104 GLU A CA 1
ATOM 801 C C . GLU A 1 104 ? -7.072 -15.776 15.223 1.00 86.62 104 GLU A C 1
ATOM 803 O O . GLU A 1 104 ? -6.941 -15.512 14.032 1.00 86.62 104 GLU A O 1
ATOM 808 N N . GLU A 1 105 ? -8.152 -16.405 15.691 1.00 85.50 105 GLU A N 1
ATOM 809 C CA . GLU A 1 105 ? -9.240 -16.885 14.832 1.00 85.50 105 GLU A CA 1
ATOM 810 C C . GLU A 1 105 ? -10.279 -15.782 14.532 1.00 85.50 105 GLU A C 1
ATOM 812 O O . GLU A 1 105 ? -10.798 -15.159 15.470 1.00 85.50 105 GLU A O 1
ATOM 817 N N . PRO A 1 106 ? -10.675 -15.560 13.260 1.00 88.88 106 PRO A N 1
ATOM 818 C CA . PRO A 1 106 ? -10.129 -16.178 12.043 1.00 88.88 106 PRO A CA 1
ATOM 819 C C . PRO A 1 106 ? -8.855 -15.485 11.511 1.00 88.88 106 PRO A C 1
ATOM 821 O O . PRO A 1 106 ? -8.125 -16.078 10.728 1.00 88.88 106 PRO A O 1
ATOM 824 N N . SER A 1 107 ? -8.605 -14.229 11.896 1.00 92.69 107 SER A N 1
ATOM 825 C CA . SER A 1 107 ? -7.342 -13.502 11.678 1.00 92.69 107 SER A CA 1
ATOM 826 C C . SER A 1 107 ? -7.244 -12.305 12.628 1.00 92.69 107 SER A C 1
ATOM 828 O O . SER A 1 107 ? -8.271 -11.833 13.138 1.00 92.69 107 SER A O 1
ATOM 830 N N . ARG A 1 108 ? -6.041 -11.743 12.829 1.00 93.06 108 ARG A N 1
ATOM 831 C CA . ARG A 1 108 ? -5.856 -10.492 13.601 1.00 93.06 108 ARG A CA 1
ATOM 832 C C . ARG A 1 108 ? -6.718 -9.356 13.047 1.00 93.06 108 ARG A C 1
ATOM 834 O O . ARG A 1 108 ? -7.338 -8.616 13.809 1.00 93.06 108 ARG A O 1
ATOM 841 N N . PHE A 1 109 ? -6.806 -9.248 11.722 1.00 94.62 109 PHE A N 1
ATOM 842 C CA . PHE A 1 109 ? -7.618 -8.246 11.040 1.00 94.62 109 PHE A CA 1
ATOM 843 C C . PHE A 1 109 ? -9.118 -8.436 11.279 1.00 94.62 109 PHE A C 1
ATOM 845 O O . PHE A 1 109 ? -9.827 -7.481 11.579 1.00 94.62 109 PHE A O 1
ATOM 852 N N . ALA A 1 110 ? -9.626 -9.668 11.229 1.00 94.88 110 ALA A N 1
ATOM 853 C CA . ALA A 1 110 ? -11.036 -9.916 11.526 1.00 94.88 110 ALA A CA 1
ATOM 854 C C . ALA A 1 110 ? -11.390 -9.547 12.979 1.00 94.88 110 ALA A C 1
ATOM 856 O O . ALA A 1 110 ? -12.484 -9.054 13.268 1.00 94.88 110 ALA A O 1
ATOM 857 N N . ARG A 1 111 ? -10.447 -9.749 13.905 1.00 95.31 111 ARG A N 1
ATOM 858 C CA . ARG A 1 111 ? -10.585 -9.364 15.315 1.00 95.31 111 ARG A CA 1
ATOM 859 C C . ARG A 1 111 ? -10.563 -7.847 15.492 1.00 95.31 111 ARG A C 1
ATOM 861 O O . ARG A 1 111 ? -11.392 -7.326 16.242 1.00 95.31 111 ARG A O 1
ATOM 868 N N . SER A 1 112 ? -9.697 -7.136 14.768 1.00 95.38 112 SER A N 1
ATOM 869 C CA . SER A 1 112 ? -9.676 -5.669 14.771 1.00 95.38 112 SER A CA 1
ATOM 870 C C . SER A 1 112 ? -10.940 -5.073 14.146 1.00 95.38 112 SER A C 1
ATOM 872 O O . SER A 1 112 ? -11.538 -4.171 14.734 1.00 95.38 112 SER A O 1
ATOM 874 N N . GLN A 1 113 ? -11.442 -5.641 13.043 1.00 96.25 113 GLN A N 1
ATOM 875 C CA . GLN A 1 113 ? -12.732 -5.272 12.453 1.00 96.25 113 GLN A CA 1
ATOM 876 C C . GLN A 1 113 ? -13.879 -5.460 13.451 1.00 96.25 113 GLN A C 1
ATOM 878 O O . GLN A 1 113 ? -14.688 -4.552 13.633 1.00 96.25 113 GLN A O 1
ATOM 883 N N . ALA A 1 114 ? -13.949 -6.606 14.135 1.00 96.25 114 ALA A N 1
ATOM 884 C CA . ALA A 1 114 ? -14.981 -6.857 15.140 1.00 96.25 114 ALA A CA 1
ATOM 885 C C . ALA A 1 114 ? -14.912 -5.850 16.303 1.00 96.25 114 ALA A C 1
ATOM 887 O O . ALA A 1 114 ? -15.947 -5.351 16.745 1.00 96.25 114 ALA A O 1
ATOM 888 N N . ALA A 1 115 ? -13.707 -5.505 16.765 1.00 96.44 115 ALA A N 1
ATOM 889 C CA . ALA A 1 115 ? -13.506 -4.502 17.808 1.00 96.44 115 ALA A CA 1
ATOM 890 C C . ALA A 1 115 ? -13.896 -3.083 17.356 1.00 96.44 115 ALA A C 1
ATOM 892 O O . ALA A 1 115 ? -14.467 -2.329 18.145 1.00 96.44 115 ALA A O 1
ATOM 893 N N . ALA A 1 116 ? -13.622 -2.716 16.102 1.00 97.06 116 ALA A N 1
ATOM 894 C CA . ALA A 1 116 ? -14.055 -1.444 15.529 1.00 97.06 116 ALA A CA 1
ATOM 895 C C . ALA A 1 116 ? -15.577 -1.378 15.372 1.00 97.06 116 ALA A C 1
ATOM 897 O O . ALA A 1 116 ? -16.182 -0.362 15.701 1.00 97.06 116 ALA A O 1
ATOM 898 N N . ILE A 1 117 ? -16.213 -2.466 14.934 1.00 97.06 117 ILE A N 1
ATOM 899 C CA . ILE A 1 117 ? -17.675 -2.546 14.830 1.00 97.06 117 ILE A CA 1
ATOM 900 C C . ILE A 1 117 ? -18.323 -2.423 16.213 1.00 97.06 117 ILE A C 1
ATOM 902 O O . ILE A 1 117 ? -19.285 -1.676 16.346 1.00 97.06 117 ILE A O 1
ATOM 906 N N . ALA A 1 118 ? -17.760 -3.052 17.248 1.00 96.69 118 ALA A N 1
ATOM 907 C CA . ALA A 1 118 ? -18.250 -2.893 18.618 1.00 96.69 118 ALA A CA 1
ATOM 908 C C . ALA A 1 118 ? -18.209 -1.424 19.086 1.00 96.69 118 ALA A C 1
ATOM 910 O O . ALA A 1 118 ? -19.178 -0.940 19.660 1.00 96.69 118 ALA A O 1
ATOM 911 N N . LEU A 1 119 ? -17.141 -0.678 18.763 1.00 95.19 119 LEU A N 1
ATOM 912 C CA . LEU A 1 119 ? -17.077 0.763 19.049 1.00 95.19 119 LEU A CA 1
ATOM 913 C C . LEU A 1 119 ? -18.143 1.570 18.296 1.00 95.19 119 LEU A C 1
ATOM 915 O O . LEU A 1 119 ? -18.674 2.534 18.837 1.00 95.19 119 LEU A O 1
ATOM 919 N N . LEU A 1 120 ? -18.451 1.193 17.053 1.00 95.75 120 LEU A N 1
ATOM 920 C CA . LEU A 1 120 ? -19.511 1.834 16.271 1.00 95.75 120 LEU A CA 1
ATOM 921 C C . LEU A 1 120 ? -20.910 1.524 16.833 1.00 95.75 120 LEU A C 1
ATOM 923 O O . LEU A 1 120 ? -21.799 2.381 16.781 1.00 95.75 120 LEU A O 1
ATOM 927 N N . ASP A 1 121 ? -21.111 0.316 17.360 1.00 94.75 121 ASP A N 1
ATOM 928 C CA . ASP A 1 121 ? -22.372 -0.123 17.964 1.00 94.75 121 ASP A CA 1
ATOM 929 C C . ASP A 1 121 ? -22.648 0.576 19.305 1.00 94.75 121 ASP A C 1
ATOM 931 O O . ASP A 1 121 ? -23.807 0.900 19.588 1.00 94.75 121 ASP A O 1
ATOM 935 N N . ASP A 1 122 ? -21.594 0.897 20.060 1.00 92.62 122 ASP A N 1
ATOM 936 C CA . ASP A 1 122 ? -21.652 1.596 21.351 1.00 92.62 122 ASP A CA 1
ATOM 937 C C . ASP A 1 122 ? -21.915 3.115 21.238 1.00 92.62 122 ASP A C 1
ATOM 939 O O . ASP A 1 122 ? -22.105 3.779 22.257 1.00 92.62 122 ASP A O 1
ATOM 943 N N . LEU A 1 123 ? -21.965 3.684 20.024 1.00 91.69 123 LEU A N 1
ATOM 944 C CA . LEU A 1 123 ? -22.179 5.127 19.830 1.00 91.69 123 LEU A CA 1
ATOM 945 C C . LEU A 1 123 ? -23.532 5.604 20.375 1.00 91.69 123 LEU A C 1
ATOM 947 O O . LEU A 1 123 ? -24.581 5.041 20.042 1.00 91.69 123 LEU A O 1
ATOM 951 N N . VAL A 1 124 ? -23.518 6.707 21.122 1.00 91.19 124 VAL A N 1
ATOM 952 C CA . VAL A 1 124 ? -24.705 7.372 21.675 1.00 91.19 124 VAL A CA 1
ATOM 953 C C . VAL A 1 124 ? -24.981 8.673 20.916 1.00 91.19 124 VAL A C 1
ATOM 955 O O . VAL A 1 124 ? -24.120 9.221 20.229 1.00 91.19 124 VAL A O 1
ATOM 958 N N . GLU A 1 125 ? -26.219 9.167 20.973 1.00 88.19 125 GLU A N 1
ATOM 959 C CA . GLU A 1 125 ? -26.609 10.419 20.319 1.00 88.19 125 GLU A CA 1
ATOM 960 C C . GLU A 1 125 ? -25.685 11.581 20.731 1.00 88.19 125 GLU A C 1
ATOM 962 O O . GLU A 1 125 ? -25.474 11.836 21.916 1.00 88.19 125 GLU A O 1
ATOM 967 N N . GLY A 1 126 ? -25.122 12.273 19.736 1.00 87.25 126 GLY A N 1
ATOM 968 C CA . GLY A 1 126 ? -24.100 13.309 19.919 1.00 87.25 126 GLY A CA 1
ATOM 969 C C . GLY A 1 126 ? -22.668 12.842 19.631 1.00 87.25 126 GLY A C 1
ATOM 970 O O . GLY A 1 126 ? -21.837 13.682 19.282 1.00 87.25 126 GLY A O 1
ATOM 971 N N . ASP A 1 127 ? -22.387 11.537 19.696 1.00 92.62 127 ASP A N 1
ATOM 972 C CA . ASP A 1 127 ? -21.064 11.001 19.367 1.00 92.62 127 ASP A CA 1
ATOM 973 C C . ASP A 1 127 ? -20.771 11.063 17.869 1.00 92.62 127 ASP A C 1
ATOM 975 O O . ASP A 1 127 ? -21.656 10.924 17.012 1.00 92.62 127 ASP A O 1
ATOM 979 N N . SER A 1 128 ? -19.489 11.226 17.558 1.00 94.19 128 SER A N 1
ATOM 980 C CA . SER A 1 128 ? -18.982 11.190 16.194 1.00 94.19 128 SER A CA 1
ATOM 981 C C . SER A 1 128 ? -17.729 10.324 16.081 1.00 94.19 128 SER A C 1
ATOM 983 O O . SER A 1 128 ? -16.985 10.128 17.041 1.00 94.19 128 SER A O 1
ATOM 985 N N . VAL A 1 129 ? -17.513 9.759 14.896 1.00 96.88 129 VAL A N 1
ATOM 986 C CA . VAL A 1 129 ? -16.405 8.854 14.597 1.00 96.88 129 VAL A CA 1
ATOM 987 C C . VAL A 1 129 ? -15.747 9.234 13.284 1.00 96.88 129 VAL A C 1
ATOM 989 O O . VAL A 1 129 ? -16.429 9.530 12.301 1.00 96.88 129 VAL A O 1
ATOM 992 N N . ALA A 1 130 ? -14.419 9.166 13.259 1.00 97.12 130 ALA A N 1
ATOM 993 C CA . ALA A 1 130 ? -13.620 9.189 12.041 1.00 97.12 130 ALA A CA 1
ATOM 994 C C . ALA A 1 130 ? -12.921 7.834 11.859 1.00 97.12 130 ALA A C 1
ATOM 996 O O . ALA A 1 130 ? -12.332 7.308 12.799 1.00 97.12 130 ALA A O 1
ATOM 997 N N . LEU A 1 131 ? -12.985 7.262 10.657 1.00 97.75 131 LEU A N 1
ATOM 998 C CA . LEU A 1 131 ? -12.309 6.015 10.296 1.00 97.75 131 LEU A CA 1
ATOM 999 C C . LEU A 1 131 ? -11.077 6.327 9.449 1.00 97.75 131 LEU A C 1
ATOM 1001 O O . LEU A 1 131 ? -11.206 6.901 8.367 1.00 97.75 131 LEU A O 1
ATOM 1005 N N . VAL A 1 132 ? -9.899 5.921 9.909 1.00 97.00 132 VAL A N 1
ATOM 1006 C CA . VAL A 1 132 ? -8.621 6.104 9.213 1.00 97.00 132 VAL A CA 1
ATOM 1007 C C . VAL A 1 132 ? -8.022 4.736 8.912 1.00 97.00 132 VAL A C 1
ATOM 1009 O O . VAL A 1 132 ? -7.901 3.894 9.798 1.00 97.00 132 VAL A O 1
ATOM 1012 N N . GLU A 1 133 ? -7.635 4.516 7.662 1.00 95.81 133 GLU A N 1
ATOM 1013 C CA . GLU A 1 133 ? -6.872 3.338 7.257 1.00 95.81 133 GLU A CA 1
ATOM 1014 C C . GLU A 1 133 ? -5.380 3.589 7.483 1.00 95.81 133 GLU A C 1
ATOM 1016 O O . GLU A 1 133 ? -4.830 4.574 6.982 1.00 95.81 133 GLU A O 1
ATOM 1021 N N . LEU A 1 134 ? -4.726 2.687 8.213 1.00 93.88 134 LEU A N 1
ATOM 1022 C CA . LEU A 1 134 ? -3.279 2.630 8.347 1.00 93.88 134 LEU A CA 1
ATOM 1023 C C . LEU A 1 134 ? -2.715 1.634 7.329 1.00 93.88 134 LEU A C 1
ATOM 1025 O O . LEU A 1 134 ? -3.043 0.448 7.333 1.00 93.88 134 LEU A O 1
ATOM 1029 N N . ASN A 1 135 ? -1.868 2.163 6.451 1.00 90.50 135 ASN A N 1
ATOM 1030 C CA . ASN A 1 135 ? -1.169 1.459 5.382 1.00 90.50 135 ASN A CA 1
ATOM 1031 C C . ASN A 1 135 ? 0.082 2.288 5.008 1.00 90.50 135 ASN A C 1
ATOM 1033 O O . ASN A 1 135 ? 0.376 3.295 5.661 1.00 90.50 135 ASN A O 1
ATOM 1037 N N . ALA A 1 136 ? 0.810 1.925 3.952 1.00 87.00 136 ALA A N 1
ATOM 1038 C CA . ALA A 1 136 ? 1.944 2.696 3.439 1.00 87.00 136 ALA A CA 1
ATOM 1039 C C . ALA A 1 136 ? 1.543 4.121 3.013 1.00 87.00 136 ALA A C 1
ATOM 1041 O O . ALA A 1 136 ? 2.340 5.048 3.108 1.00 87.00 136 ALA A O 1
ATOM 1042 N N . THR A 1 137 ? 0.294 4.297 2.567 1.00 89.81 137 THR A N 1
ATOM 1043 C CA . THR A 1 137 ? -0.324 5.605 2.298 1.00 89.81 137 THR A CA 1
ATOM 1044 C C . THR A 1 137 ? -1.636 5.713 3.080 1.00 89.81 137 THR A C 1
ATOM 1046 O O . THR A 1 137 ? -2.683 5.285 2.595 1.00 89.81 137 THR A O 1
ATOM 1049 N N . PRO A 1 138 ? -1.598 6.222 4.325 1.00 91.81 138 PRO A N 1
ATOM 1050 C CA . PRO A 1 138 ? -2.790 6.328 5.156 1.00 91.81 138 PRO A CA 1
ATOM 1051 C C . PRO A 1 138 ? -3.847 7.237 4.532 1.00 91.81 138 PRO A C 1
ATOM 1053 O O . PRO A 1 138 ? -3.520 8.250 3.908 1.00 91.81 138 PRO A O 1
ATOM 1056 N N . ARG A 1 139 ? -5.124 6.911 4.739 1.00 94.62 139 ARG A N 1
ATOM 1057 C CA . ARG A 1 139 ? -6.243 7.714 4.224 1.00 94.62 139 ARG A CA 1
ATOM 1058 C C . ARG A 1 139 ? -7.413 7.772 5.195 1.00 94.62 139 ARG A C 1
ATOM 1060 O O . ARG A 1 139 ? -7.695 6.822 5.921 1.00 94.62 139 ARG A O 1
ATOM 1067 N N . LEU A 1 140 ? -8.125 8.894 5.166 1.00 96.50 140 LEU A N 1
ATOM 1068 C CA . LEU A 1 140 ? -9.412 9.049 5.835 1.00 96.50 140 LEU A CA 1
ATOM 1069 C C . LEU A 1 140 ? -10.495 8.347 5.006 1.00 96.50 140 LEU A C 1
ATOM 1071 O O . LEU A 1 140 ? -10.718 8.710 3.853 1.00 96.50 140 LEU A O 1
ATOM 1075 N N . LEU A 1 141 ? -11.170 7.361 5.590 1.00 95.94 141 LEU A N 1
ATOM 1076 C CA . LEU A 1 141 ? -12.218 6.592 4.919 1.00 95.94 141 LEU A CA 1
ATOM 1077 C C . LEU A 1 141 ? -13.579 7.283 5.025 1.00 95.94 141 LEU A C 1
ATOM 1079 O O . LEU A 1 141 ? -14.304 7.407 4.039 1.00 95.94 141 LEU A O 1
ATOM 1083 N N . ALA A 1 142 ? -13.940 7.723 6.231 1.00 96.19 142 ALA A N 1
ATOM 1084 C CA . ALA A 1 142 ? -15.201 8.407 6.488 1.00 96.19 142 ALA A CA 1
ATOM 1085 C C . ALA A 1 142 ? -15.196 9.129 7.836 1.00 96.19 142 ALA A C 1
ATOM 1087 O O . ALA A 1 142 ? -14.495 8.735 8.764 1.00 96.19 142 ALA A O 1
ATOM 1088 N N . ILE A 1 143 ? -16.057 10.139 7.943 1.00 95.94 143 ILE A N 1
ATOM 1089 C CA . ILE A 1 143 ? -16.487 10.748 9.202 1.00 95.94 143 ILE A CA 1
ATOM 1090 C C . ILE A 1 143 ? -18.012 10.621 9.262 1.00 95.94 143 ILE A C 1
ATOM 1092 O O . ILE A 1 143 ? -18.684 10.734 8.228 1.00 95.94 143 ILE A O 1
ATOM 1096 N N . GLY A 1 144 ? -18.559 10.342 10.441 1.00 93.94 144 GLY A N 1
ATOM 1097 C CA . GLY A 1 144 ? -20.000 10.226 10.651 1.00 93.94 144 GLY A CA 1
ATOM 1098 C C . GLY A 1 144 ? -20.375 10.154 12.126 1.00 93.94 144 GLY A C 1
ATOM 1099 O O . GLY A 1 144 ? -19.509 10.132 12.994 1.00 93.94 144 GLY A O 1
ATOM 1100 N N . GLY A 1 145 ? -21.673 10.128 12.409 1.00 93.56 145 GLY A N 1
ATOM 1101 C CA . GLY A 1 145 ? -22.203 9.928 13.763 1.00 93.56 145 GLY A CA 1
ATOM 1102 C C . GLY A 1 145 ? -23.092 8.692 13.858 1.00 93.56 145 GLY A C 1
ATOM 1103 O O . GLY A 1 145 ? -23.062 7.815 12.995 1.00 93.56 145 GLY A O 1
ATOM 1104 N N . VAL A 1 146 ? -23.956 8.652 14.873 1.00 92.69 146 VAL A N 1
ATOM 1105 C CA . VAL A 1 146 ? -24.928 7.557 15.077 1.00 92.69 146 VAL A CA 1
ATOM 1106 C C . VAL A 1 146 ? -25.791 7.288 13.836 1.00 92.69 146 VAL A C 1
ATOM 1108 O O . VAL A 1 146 ? -26.043 6.131 13.501 1.00 92.69 146 VAL A O 1
ATOM 1111 N N . ALA A 1 147 ? -26.206 8.334 13.112 1.00 93.12 147 ALA A N 1
ATOM 1112 C CA . ALA A 1 147 ? -27.013 8.202 11.894 1.00 93.12 147 ALA A CA 1
ATOM 1113 C C . ALA A 1 147 ? -26.274 7.484 10.746 1.00 93.12 147 ALA A C 1
ATOM 1115 O O . ALA A 1 147 ? -26.903 6.839 9.908 1.00 93.12 147 ALA A O 1
ATOM 1116 N N . ASP A 1 148 ? -24.941 7.559 10.726 1.00 95.00 148 ASP A N 1
ATOM 1117 C CA . ASP A 1 148 ? -24.080 6.947 9.713 1.00 95.00 148 ASP A CA 1
ATOM 1118 C C . ASP A 1 148 ? -23.610 5.538 10.090 1.00 95.00 148 ASP A C 1
ATOM 1120 O O . ASP A 1 148 ? -22.888 4.925 9.301 1.00 95.00 148 ASP A O 1
ATOM 1124 N N . ARG A 1 149 ? -23.999 4.997 11.257 1.00 94.88 149 ARG A N 1
ATOM 1125 C CA . ARG A 1 149 ? -23.478 3.720 11.781 1.00 94.88 149 ARG A CA 1
ATOM 1126 C C . ARG A 1 149 ? -23.474 2.615 10.726 1.00 94.88 149 ARG A C 1
ATOM 1128 O O . ARG A 1 149 ? -22.439 2.007 10.492 1.00 94.88 149 ARG A O 1
ATOM 1135 N N . GLY A 1 150 ? -24.588 2.414 10.018 1.00 95.44 150 GLY A N 1
ATOM 1136 C CA . GLY A 1 150 ? -24.681 1.391 8.968 1.00 95.44 150 GLY A CA 1
ATOM 1137 C C . GLY A 1 150 ? -23.675 1.580 7.822 1.00 95.44 150 GLY A C 1
ATOM 1138 O O . GLY A 1 150 ? -23.090 0.603 7.357 1.00 95.44 150 GLY A O 1
ATOM 1139 N N . ARG A 1 151 ? -23.427 2.830 7.401 1.00 96.81 151 ARG A N 1
ATOM 1140 C CA . ARG A 1 151 ? -22.433 3.176 6.370 1.00 96.81 151 ARG A CA 1
ATOM 1141 C C . ARG A 1 151 ? -21.011 2.937 6.876 1.00 96.81 151 ARG A C 1
ATOM 1143 O O . ARG A 1 151 ? -20.212 2.343 6.161 1.00 96.81 151 ARG A O 1
ATOM 1150 N N . LEU A 1 152 ? -20.707 3.360 8.103 1.00 96.56 152 LEU A N 1
ATOM 1151 C CA . LEU A 1 152 ? -19.394 3.170 8.728 1.00 96.56 152 LEU A CA 1
ATOM 1152 C C . LEU A 1 152 ? -19.078 1.680 8.931 1.00 96.56 152 LEU A C 1
ATOM 1154 O O . LEU A 1 152 ? -17.997 1.229 8.567 1.00 96.56 152 LEU A O 1
ATOM 1158 N N . THR A 1 153 ? -20.038 0.891 9.421 1.00 97.31 153 THR A N 1
ATOM 1159 C CA . THR A 1 153 ? -19.897 -0.566 9.569 1.00 97.31 153 THR A CA 1
ATOM 1160 C C . THR A 1 153 ? -19.661 -1.253 8.224 1.00 97.31 153 THR A C 1
ATOM 1162 O O . THR A 1 153 ? -18.858 -2.181 8.152 1.00 97.31 153 THR A O 1
ATOM 1165 N N . ALA A 1 154 ? -20.334 -0.812 7.154 1.00 96.81 154 ALA A N 1
ATOM 1166 C CA . ALA A 1 154 ? -20.112 -1.351 5.813 1.00 96.81 154 ALA A CA 1
ATOM 1167 C C . ALA A 1 154 ? -18.685 -1.072 5.317 1.00 96.81 154 ALA A C 1
ATOM 1169 O O . ALA A 1 154 ? -18.037 -1.992 4.832 1.00 96.81 154 ALA A O 1
ATOM 1170 N N . ILE A 1 155 ? -18.177 0.150 5.518 1.00 96.62 155 ILE A N 1
ATOM 1171 C CA . ILE A 1 155 ? -16.792 0.516 5.181 1.00 96.62 155 ILE A CA 1
ATOM 1172 C C . ILE A 1 155 ? -15.803 -0.383 5.927 1.00 96.62 155 ILE A C 1
ATOM 1174 O O . ILE A 1 155 ? -14.930 -0.963 5.297 1.00 96.62 155 ILE A O 1
ATOM 1178 N N . VAL A 1 156 ? -15.960 -0.552 7.247 1.00 96.44 156 VAL A N 1
ATOM 1179 C CA . VAL A 1 156 ? -15.054 -1.403 8.043 1.00 96.44 156 VAL A CA 1
ATOM 1180 C C . VAL A 1 156 ? -15.048 -2.845 7.536 1.00 96.44 156 VAL A C 1
ATOM 1182 O O . VAL A 1 156 ? -13.982 -3.449 7.481 1.00 96.44 156 VAL A O 1
ATOM 1185 N N . ARG A 1 157 ? -16.208 -3.393 7.151 1.00 95.69 157 ARG A N 1
ATOM 1186 C CA . ARG A 1 157 ? -16.334 -4.769 6.635 1.00 95.69 157 ARG A CA 1
ATOM 1187 C C . ARG A 1 157 ? -15.728 -4.972 5.248 1.00 95.69 157 ARG A C 1
ATOM 1189 O O . ARG A 1 157 ? -15.331 -6.091 4.951 1.00 95.69 157 ARG A O 1
ATOM 1196 N N . ASP A 1 158 ? -15.702 -3.932 4.420 1.00 95.12 158 ASP A N 1
ATOM 1197 C CA . ASP A 1 158 ? -15.177 -3.986 3.049 1.00 95.12 158 ASP A CA 1
ATOM 1198 C C . ASP A 1 158 ? -13.645 -3.858 2.993 1.00 95.12 158 ASP A C 1
ATOM 1200 O O . ASP A 1 158 ? -13.019 -4.208 1.995 1.00 95.12 158 ASP A O 1
ATOM 1204 N N . LEU A 1 159 ? -13.018 -3.384 4.075 1.00 93.50 159 LEU A N 1
ATOM 1205 C CA . LEU A 1 159 ? -11.562 -3.352 4.179 1.00 93.50 159 LEU A CA 1
ATOM 1206 C C . LEU A 1 159 ? -10.974 -4.770 4.169 1.00 93.50 159 LEU A C 1
ATOM 1208 O O . LEU A 1 159 ? -11.555 -5.707 4.717 1.00 93.50 159 LEU A O 1
ATOM 1212 N N . ALA A 1 160 ? -9.778 -4.896 3.597 1.00 90.69 160 ALA A N 1
ATOM 1213 C CA . ALA A 1 160 ? -9.000 -6.128 3.557 1.00 90.69 160 ALA A CA 1
ATOM 1214 C C . ALA A 1 160 ? -7.519 -5.831 3.850 1.00 90.69 160 ALA A C 1
ATOM 1216 O O . ALA A 1 160 ? -7.036 -4.752 3.494 1.00 90.69 160 ALA A O 1
ATOM 1217 N N . PRO A 1 161 ? -6.779 -6.773 4.462 1.00 87.44 161 PRO A N 1
ATOM 1218 C CA . PRO A 1 161 ? -5.350 -6.616 4.675 1.00 87.44 161 PRO A CA 1
ATOM 1219 C C . PRO A 1 161 ? -4.622 -6.794 3.335 1.00 87.44 161 PRO A C 1
ATOM 1221 O O . PRO A 1 161 ? -4.647 -7.870 2.739 1.00 87.44 161 PRO A O 1
ATOM 1224 N N . ALA A 1 162 ? -4.014 -5.724 2.829 1.00 75.69 162 ALA A N 1
ATOM 1225 C CA . ALA A 1 162 ? -3.336 -5.718 1.526 1.00 75.69 162 ALA A CA 1
ATOM 1226 C C . ALA A 1 162 ? -2.099 -4.799 1.482 1.00 75.69 162 ALA A C 1
ATOM 1228 O O . ALA A 1 162 ? -1.494 -4.613 0.426 1.00 75.69 162 ALA A O 1
ATOM 1229 N N . GLY A 1 163 ? -1.750 -4.172 2.609 1.00 72.12 163 GLY A N 1
ATOM 1230 C CA . GLY A 1 163 ? -0.741 -3.124 2.682 1.00 72.12 163 GLY A CA 1
ATOM 1231 C C . GLY A 1 163 ? 0.697 -3.604 2.855 1.00 72.12 163 GLY A C 1
ATOM 1232 O O . GLY A 1 163 ? 1.012 -4.316 3.808 1.00 72.12 163 GLY A O 1
ATOM 1233 N N . ASN A 1 164 ? 1.602 -3.107 2.006 1.00 71.94 164 ASN A N 1
ATOM 1234 C CA . ASN A 1 164 ? 3.047 -3.307 2.144 1.00 71.94 164 ASN A CA 1
ATOM 1235 C C . ASN A 1 164 ? 3.664 -2.193 3.003 1.00 71.94 164 ASN A C 1
ATOM 1237 O O . ASN A 1 164 ? 4.224 -1.228 2.482 1.00 71.94 164 ASN A O 1
ATOM 1241 N N . GLY A 1 165 ? 3.568 -2.345 4.323 1.00 80.94 165 GLY A N 1
ATOM 1242 C CA . GLY A 1 165 ? 4.110 -1.401 5.303 1.00 80.94 165 GLY A CA 1
ATOM 1243 C C . GLY A 1 165 ? 3.076 -0.412 5.844 1.00 80.94 165 GLY A C 1
ATOM 1244 O O . GLY A 1 165 ? 1.925 -0.390 5.418 1.00 80.94 165 GLY A O 1
ATOM 1245 N N . ALA A 1 166 ? 3.499 0.397 6.813 1.00 86.69 166 ALA A N 1
ATOM 1246 C CA . ALA A 1 166 ? 2.632 1.313 7.546 1.00 86.69 166 ALA A CA 1
ATOM 1247 C C . ALA A 1 166 ? 3.345 2.633 7.853 1.00 86.69 166 ALA A C 1
ATOM 1249 O O . ALA A 1 166 ? 4.440 2.633 8.417 1.00 86.69 166 ALA A O 1
ATOM 1250 N N . ASP A 1 167 ? 2.695 3.755 7.535 1.00 88.88 167 ASP A N 1
ATOM 1251 C CA . ASP A 1 167 ? 3.119 5.087 7.973 1.00 88.88 167 ASP A CA 1
ATOM 1252 C C . ASP A 1 167 ? 2.219 5.583 9.114 1.00 88.88 167 ASP A C 1
ATOM 1254 O O . ASP A 1 167 ? 1.238 6.307 8.929 1.00 88.88 167 ASP A O 1
ATOM 1258 N N . LEU A 1 168 ? 2.556 5.170 10.336 1.00 89.25 168 LEU A N 1
ATOM 1259 C CA . LEU A 1 168 ? 1.806 5.565 11.527 1.00 89.25 168 LEU A CA 1
ATOM 1260 C C . LEU A 1 168 ? 1.844 7.082 11.763 1.00 89.25 168 LEU A C 1
ATOM 1262 O O . LEU A 1 168 ? 0.866 7.652 12.243 1.00 89.25 168 LEU A O 1
ATOM 1266 N N . ALA A 1 169 ? 2.950 7.752 11.431 1.00 88.69 169 ALA A N 1
ATOM 1267 C CA . ALA A 1 169 ? 3.083 9.188 11.651 1.00 88.69 169 ALA A CA 1
ATOM 1268 C C . ALA A 1 169 ? 2.109 9.971 10.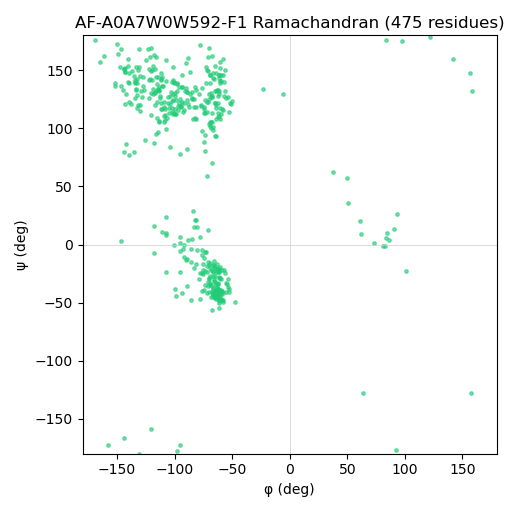759 1.00 88.69 169 ALA A C 1
ATOM 1270 O O . 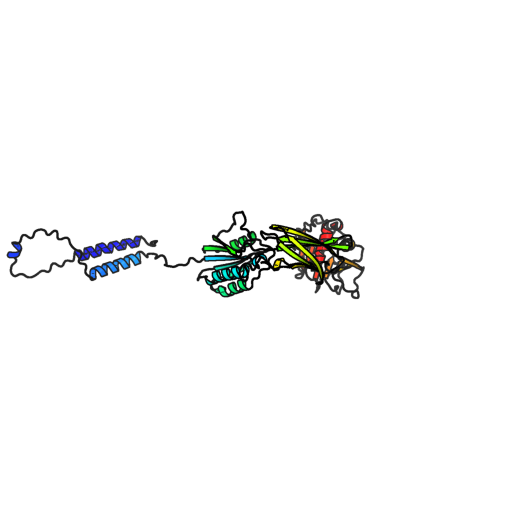ALA A 1 169 ? 1.405 10.857 11.251 1.00 88.69 169 ALA A O 1
ATOM 1271 N N . ALA A 1 170 ? 2.012 9.602 9.479 1.00 89.75 170 ALA A N 1
ATOM 1272 C CA . ALA A 1 170 ? 1.034 10.177 8.564 1.00 89.75 170 ALA A CA 1
ATOM 1273 C C . ALA A 1 170 ? -0.409 9.847 8.985 1.00 89.75 170 ALA A C 1
ATOM 1275 O O . ALA A 1 170 ? -1.255 10.742 9.001 1.00 89.75 170 ALA A O 1
ATOM 1276 N N . ALA A 1 171 ? -0.692 8.610 9.412 1.00 92.31 171 ALA A N 1
ATOM 1277 C CA . ALA A 1 171 ? -2.025 8.227 9.890 1.00 92.31 171 ALA A CA 1
ATOM 1278 C C . ALA A 1 171 ? -2.464 9.053 11.111 1.00 92.31 171 ALA A C 1
ATOM 1280 O O . ALA A 1 171 ? -3.594 9.537 11.169 1.00 92.31 171 ALA A O 1
ATOM 1281 N N . LEU A 1 172 ? -1.557 9.279 12.067 1.00 91.62 172 LEU A N 1
ATOM 1282 C CA . LEU A 1 172 ? -1.830 10.109 13.241 1.00 91.62 172 LEU A CA 1
ATOM 1283 C C . LEU A 1 172 ? -1.950 11.598 12.895 1.00 91.62 172 LEU A C 1
ATOM 1285 O O . LEU A 1 172 ? -2.710 12.315 13.544 1.00 91.62 172 LEU A O 1
ATOM 1289 N N . HIS A 1 173 ? -1.261 12.074 11.856 1.00 91.44 173 HIS A N 1
ATOM 1290 C CA . HIS A 1 173 ? -1.465 13.426 11.338 1.00 91.44 173 HIS A CA 1
ATOM 1291 C C . HIS A 1 173 ? -2.884 13.602 10.780 1.00 91.44 173 HIS A C 1
ATOM 1293 O O . HIS A 1 173 ? -3.555 14.580 11.113 1.00 91.44 173 HIS A O 1
ATOM 1299 N N . ILE A 1 174 ? -3.371 12.626 10.005 1.00 93.44 174 ILE A N 1
ATOM 1300 C CA . ILE A 1 174 ? -4.763 12.600 9.537 1.00 93.44 174 ILE A CA 1
ATOM 1301 C C . ILE A 1 174 ? -5.713 12.571 10.739 1.0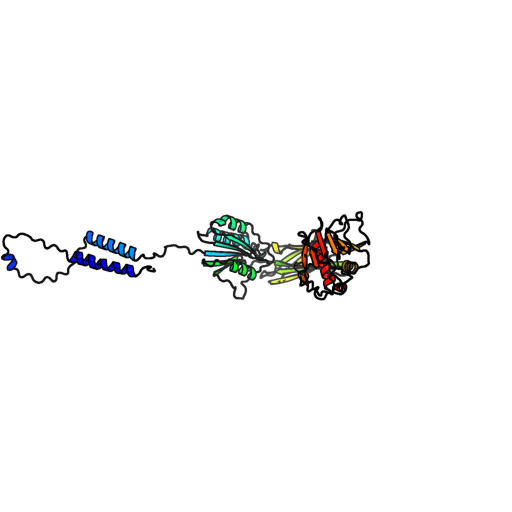0 93.44 174 ILE A C 1
ATOM 1303 O O . ILE A 1 174 ? -6.620 13.396 10.805 1.00 93.44 174 ILE A O 1
ATOM 1307 N N . ALA A 1 175 ? -5.462 11.705 11.726 1.00 93.38 175 ALA A N 1
ATOM 1308 C CA . ALA A 1 175 ? -6.292 11.609 12.924 1.00 93.38 175 ALA A CA 1
ATOM 1309 C C . ALA A 1 175 ? -6.384 12.935 13.700 1.00 93.38 175 ALA A C 1
ATOM 1311 O O . ALA A 1 175 ? -7.469 13.332 14.122 1.00 93.38 175 ALA A O 1
ATOM 1312 N N . ASN A 1 176 ? -5.270 13.661 13.845 1.00 92.69 176 ASN A N 1
ATOM 1313 C CA . ASN A 1 176 ? -5.264 14.982 14.476 1.00 92.69 176 ASN A CA 1
ATOM 1314 C C . ASN A 1 176 ? -6.060 16.023 13.681 1.00 92.69 176 ASN A C 1
ATOM 1316 O O . ASN A 1 176 ? -6.686 16.898 14.273 1.00 92.69 176 ASN A O 1
ATOM 1320 N N . SER A 1 177 ? -6.038 15.939 12.348 1.00 92.06 177 SER A N 1
ATOM 1321 C CA . SER A 1 177 ? -6.790 16.859 11.488 1.00 92.06 177 SER A CA 1
ATOM 1322 C C . SER A 1 177 ? -8.307 16.652 11.567 1.00 92.06 177 SER A C 1
ATOM 1324 O O . SER A 1 177 ? -9.062 17.563 11.238 1.00 92.06 177 SER A O 1
ATOM 1326 N N . THR A 1 178 ? -8.754 15.478 12.030 1.00 92.81 178 THR A N 1
ATOM 1327 C CA . THR A 1 178 ? -10.177 15.135 12.157 1.00 92.81 178 THR A CA 1
ATOM 1328 C C . THR A 1 178 ? -10.764 15.383 13.543 1.00 92.81 178 THR A C 1
ATOM 1330 O O . THR A 1 178 ? -11.970 15.237 13.698 1.00 92.81 178 THR A O 1
ATOM 1333 N N . LEU A 1 179 ? -9.951 15.769 14.534 1.00 92.31 179 LEU A N 1
ATOM 1334 C CA . LEU A 1 179 ? -10.411 15.998 15.907 1.00 92.31 179 LEU A CA 1
ATOM 1335 C C . LEU A 1 179 ? -11.472 17.105 15.974 1.00 92.31 179 LEU A C 1
ATOM 1337 O O . LEU A 1 179 ? -11.351 18.151 15.334 1.00 92.31 179 LEU A O 1
ATOM 1341 N N . ALA A 1 180 ? -12.487 16.907 16.811 1.00 89.00 180 ALA A N 1
ATOM 1342 C CA . ALA A 1 180 ? -13.567 17.864 17.007 1.00 89.00 180 ALA A CA 1
ATOM 1343 C C . ALA A 1 180 ? -13.221 18.864 18.124 1.00 89.00 180 ALA A C 1
ATOM 1345 O O . ALA A 1 180 ? -12.818 18.480 19.219 1.00 89.00 180 ALA A O 1
ATOM 1346 N N . SER A 1 181 ? -13.398 20.167 17.883 1.00 82.88 181 SER A N 1
ATOM 1347 C CA . SER A 1 181 ? -13.016 21.209 18.855 1.00 82.88 181 SER A CA 1
ATOM 1348 C C . SER A 1 181 ? -13.915 21.284 20.099 1.00 82.88 181 SER A C 1
ATOM 1350 O O . SER A 1 181 ? -13.470 21.779 21.130 1.00 82.88 181 SER A O 1
ATOM 1352 N N . GLU A 1 182 ? -15.161 20.808 20.015 1.00 82.06 182 GLU A N 1
ATOM 1353 C CA . GLU A 1 182 ? -16.175 20.921 21.083 1.00 82.06 182 GLU A CA 1
ATOM 1354 C C . GLU A 1 182 ? -16.535 19.574 21.740 1.00 82.06 182 GLU A C 1
ATOM 1356 O O . GLU A 1 182 ? -17.502 19.494 22.495 1.00 82.06 182 GLU A O 1
ATOM 1361 N N . GLN A 1 183 ? -15.777 18.509 21.458 1.00 84.62 183 GLN A N 1
ATOM 1362 C CA . GLN A 1 183 ? -16.029 17.156 21.970 1.00 84.62 183 GLN A CA 1
ATOM 1363 C C . GLN A 1 183 ? -14.803 16.594 22.694 1.00 84.62 183 GLN A C 1
ATOM 1365 O O . GLN A 1 183 ? -13.668 17.023 22.466 1.00 84.62 183 GLN A O 1
ATOM 1370 N N . GLU A 1 184 ? -15.021 15.608 23.564 1.00 89.75 184 GLU A N 1
ATOM 1371 C CA . GLU A 1 184 ? -13.915 14.835 24.129 1.00 89.75 184 GLU A CA 1
ATOM 1372 C C . GLU A 1 184 ? -13.330 13.925 23.046 1.00 89.75 184 GLU A C 1
ATOM 1374 O O . GLU A 1 184 ? -13.992 13.012 22.555 1.00 89.75 184 GLU A O 1
ATOM 1379 N N . ASN A 1 185 ? -12.084 14.190 22.653 1.00 93.56 185 ASN A N 1
ATOM 1380 C CA . ASN A 1 185 ? -11.426 13.455 21.582 1.00 93.56 185 ASN A CA 1
ATOM 1381 C C . ASN A 1 185 ? -10.668 12.225 22.098 1.00 93.56 185 ASN A C 1
ATOM 1383 O O . ASN A 1 185 ? -9.858 12.316 23.031 1.00 93.56 185 ASN A O 1
ATOM 1387 N N . GLN A 1 186 ? -10.836 11.102 21.405 1.00 94.56 186 GLN A N 1
ATOM 1388 C CA . GLN A 1 186 ? -10.070 9.877 21.609 1.00 94.56 186 GLN A CA 1
ATOM 1389 C C . GLN A 1 186 ? -9.574 9.334 20.267 1.00 94.56 186 GLN A C 1
ATOM 1391 O O . GLN A 1 186 ? -10.312 9.308 19.290 1.00 94.56 186 GLN A O 1
ATOM 1396 N N . VAL A 1 187 ? -8.332 8.862 20.223 1.00 95.12 187 VAL A N 1
ATOM 1397 C CA . VAL A 1 187 ? -7.768 8.138 19.079 1.00 95.12 187 VAL A CA 1
ATOM 1398 C C . VAL A 1 187 ? -7.550 6.693 19.502 1.00 95.12 187 VAL A C 1
ATOM 1400 O O . VAL A 1 187 ? -6.841 6.442 20.472 1.00 95.12 187 VAL A O 1
ATOM 1403 N N . VAL A 1 188 ? -8.163 5.748 18.796 1.00 95.50 188 VAL A N 1
ATOM 1404 C CA . VAL A 1 188 ? -8.011 4.308 19.018 1.00 95.50 188 VAL A CA 1
ATOM 1405 C C . VAL A 1 188 ? -7.198 3.731 17.869 1.00 95.50 188 VAL A C 1
ATOM 1407 O O . VAL A 1 188 ? -7.678 3.689 16.739 1.00 95.50 188 VAL A O 1
ATOM 1410 N N . VAL A 1 189 ? -5.977 3.282 18.146 1.00 94.62 189 VAL A N 1
ATOM 1411 C CA . VAL A 1 189 ? -5.121 2.610 17.160 1.00 94.62 189 VAL A CA 1
ATOM 1412 C C . VAL A 1 189 ? -5.274 1.106 17.318 1.00 94.62 189 VAL A C 1
ATOM 1414 O O . VAL A 1 189 ? -5.047 0.572 18.401 1.00 94.62 189 VAL A O 1
ATOM 1417 N N . MET A 1 190 ? -5.679 0.436 16.243 1.00 95.00 190 MET A N 1
ATOM 1418 C CA . MET A 1 190 ? -5.892 -1.006 16.174 1.00 95.00 190 MET A CA 1
ATOM 1419 C C . MET A 1 190 ? -4.870 -1.624 15.226 1.00 95.00 190 MET A C 1
ATOM 1421 O O . MET A 1 190 ? -4.985 -1.460 14.015 1.00 95.00 190 MET A O 1
ATOM 1425 N N . THR A 1 191 ? -3.873 -2.308 15.779 1.00 92.94 191 THR A N 1
ATOM 1426 C CA . THR A 1 191 ? -2.685 -2.781 15.048 1.00 92.94 191 THR A CA 1
ATOM 1427 C C . THR A 1 191 ? -2.146 -4.067 15.666 1.00 92.94 191 THR A C 1
ATOM 1429 O O . THR A 1 191 ? -2.628 -4.481 16.717 1.00 92.94 191 THR A O 1
ATOM 1432 N N . ASP A 1 192 ? -1.164 -4.722 15.053 1.00 89.31 192 ASP A N 1
ATOM 1433 C CA . ASP A 1 192 ? -0.507 -5.892 15.643 1.00 89.31 192 ASP A CA 1
ATOM 1434 C C . ASP A 1 192 ? 0.795 -5.563 16.399 1.00 89.31 192 ASP A C 1
ATOM 1436 O O . ASP A 1 192 ? 1.145 -4.406 16.640 1.00 89.31 192 ASP A O 1
ATOM 1440 N N . VAL A 1 193 ? 1.506 -6.614 16.817 1.00 81.06 193 VAL A N 1
ATOM 1441 C CA . VAL A 1 193 ? 2.814 -6.531 17.485 1.00 81.06 193 VAL A CA 1
ATOM 1442 C C . VAL A 1 193 ? 3.964 -6.122 16.555 1.00 81.06 193 VAL A C 1
ATOM 1444 O O . VAL A 1 193 ? 5.019 -5.726 17.053 1.00 81.06 193 VAL A O 1
ATOM 1447 N N . ALA A 1 194 ? 3.805 -6.239 15.232 1.00 76.69 194 ALA A N 1
ATOM 1448 C CA . ALA A 1 194 ? 4.850 -5.892 14.270 1.00 76.69 194 ALA A CA 1
ATOM 1449 C C . ALA A 1 194 ? 5.003 -4.371 14.162 1.00 76.69 194 ALA A C 1
ATOM 1451 O O . ALA A 1 194 ? 6.123 -3.858 14.055 1.00 76.69 194 ALA A O 1
ATOM 1452 N N . LEU A 1 195 ? 3.893 -3.638 14.283 1.00 76.00 195 LEU A N 1
ATOM 1453 C CA . LEU A 1 195 ? 3.909 -2.190 14.421 1.00 76.00 195 LEU A CA 1
ATOM 1454 C C . LEU A 1 195 ? 4.355 -1.793 15.839 1.00 76.00 195 LEU A C 1
ATOM 1456 O O . LEU A 1 195 ? 3.560 -1.603 16.759 1.00 76.00 195 LEU A O 1
ATOM 1460 N N . SER A 1 196 ? 5.665 -1.657 16.035 1.00 61.12 196 SER A N 1
ATOM 1461 C CA . SER A 1 196 ? 6.194 -1.137 17.299 1.00 61.12 196 SER A CA 1
ATOM 1462 C C . SER A 1 196 ? 5.692 0.292 17.529 1.00 61.12 196 SER A C 1
ATOM 1464 O O . SER A 1 196 ? 5.851 1.152 16.661 1.00 61.12 196 SER A O 1
ATOM 1466 N N . THR A 1 197 ? 5.142 0.576 18.715 1.00 61.19 197 THR A N 1
ATOM 1467 C CA . THR A 1 197 ? 4.886 1.957 19.151 1.00 61.19 197 THR A CA 1
ATOM 1468 C C . THR A 1 197 ? 6.176 2.767 18.989 1.00 61.19 197 THR A C 1
ATOM 1470 O O . THR A 1 197 ? 7.200 2.369 19.556 1.00 61.19 197 THR A O 1
ATOM 1473 N N . PRO A 1 198 ? 6.181 3.865 18.214 1.00 61.50 198 PRO A N 1
ATOM 1474 C CA . PRO A 1 198 ? 7.405 4.599 17.927 1.00 61.50 198 PRO A CA 1
ATOM 1475 C C . PRO A 1 198 ? 8.051 5.106 19.219 1.00 61.50 198 PRO A C 1
ATOM 1477 O O . PRO A 1 198 ? 7.375 5.565 20.135 1.00 61.50 198 PRO A O 1
ATOM 1480 N N . ALA A 1 199 ? 9.382 5.048 19.277 1.00 51.38 199 ALA A N 1
ATOM 1481 C CA . ALA A 1 199 ? 10.180 5.378 20.463 1.00 51.38 199 ALA A CA 1
ATOM 1482 C C . ALA A 1 199 ? 10.228 6.888 20.811 1.00 51.38 199 ALA A C 1
ATOM 1484 O O . ALA A 1 199 ? 11.049 7.311 21.622 1.00 51.38 199 ALA A O 1
ATOM 1485 N N . GLY A 1 200 ? 9.375 7.710 20.193 1.00 58.78 200 GLY A N 1
ATOM 1486 C CA . GLY A 1 200 ? 9.298 9.157 20.390 1.00 58.78 200 GLY A CA 1
ATOM 1487 C C . GLY A 1 200 ? 7.900 9.608 20.818 1.00 58.78 200 GLY A C 1
ATOM 1488 O O . GLY A 1 200 ? 6.951 8.828 20.742 1.00 58.78 200 GLY A O 1
ATOM 1489 N N . PRO A 1 201 ? 7.742 10.866 21.269 1.00 58.00 201 PRO A N 1
ATOM 1490 C CA . PRO A 1 201 ? 6.434 11.397 21.618 1.00 58.00 201 PRO A CA 1
ATOM 1491 C C . PRO A 1 201 ? 5.536 11.393 20.378 1.00 58.00 201 PRO A C 1
ATOM 1493 O O . PRO A 1 201 ? 5.750 12.151 19.432 1.00 58.00 201 PRO A O 1
ATOM 1496 N N . LEU A 1 202 ? 4.526 10.526 20.392 1.00 68.38 202 LEU A N 1
ATOM 1497 C CA . LEU A 1 202 ? 3.431 10.576 19.438 1.00 68.38 202 LEU A CA 1
ATOM 1498 C C . LEU A 1 202 ? 2.709 11.908 19.635 1.00 68.38 202 LEU A C 1
ATOM 1500 O O . LEU A 1 202 ? 2.123 12.157 20.688 1.00 68.38 202 LEU A O 1
ATOM 1504 N N . ALA A 1 203 ? 2.784 12.788 18.639 1.00 70.94 203 ALA A N 1
ATOM 1505 C CA . ALA A 1 203 ? 2.066 14.052 18.655 1.00 70.94 203 ALA A CA 1
ATOM 1506 C C . ALA A 1 203 ? 0.582 13.771 18.397 1.00 70.94 203 ALA A C 1
ATOM 1508 O O . ALA A 1 203 ? 0.127 13.885 17.269 1.00 70.94 203 ALA A O 1
ATOM 1509 N N . VAL A 1 204 ? -0.160 13.348 19.419 1.00 78.56 204 VAL A N 1
ATOM 1510 C CA . VAL A 1 204 ? -1.615 13.166 19.364 1.00 78.56 204 VAL A CA 1
ATOM 1511 C C . VAL A 1 204 ? -2.239 14.127 20.365 1.00 78.56 204 VAL A C 1
ATOM 1513 O O . VAL A 1 204 ? -1.942 14.064 21.556 1.00 78.56 204 VAL A O 1
ATOM 1516 N N . ALA A 1 205 ? -3.091 15.036 19.892 1.00 81.50 205 ALA A N 1
ATOM 1517 C CA . ALA A 1 205 ? -3.718 16.072 20.724 1.00 81.50 205 ALA A CA 1
ATOM 1518 C C . ALA A 1 205 ? -4.955 15.565 21.502 1.00 81.50 205 ALA A C 1
ATOM 1520 O O . ALA A 1 205 ? -5.814 16.347 21.904 1.00 81.50 205 ALA A O 1
ATOM 1521 N N . ALA A 1 206 ? -5.056 14.250 21.692 1.00 87.50 206 ALA A N 1
ATOM 1522 C CA . ALA A 1 206 ? -6.215 13.540 22.218 1.00 87.50 206 ALA A CA 1
ATOM 1523 C C . ALA A 1 206 ? -5.772 12.321 23.041 1.00 87.50 206 ALA A C 1
ATOM 1525 O O . ALA A 1 206 ? -4.607 11.915 23.006 1.00 87.50 206 ALA A O 1
ATOM 1526 N N . LYS A 1 207 ? -6.703 11.711 23.782 1.00 89.38 207 LYS A N 1
ATOM 1527 C CA . LYS A 1 207 ? -6.423 10.468 24.511 1.00 89.38 207 LYS A CA 1
ATOM 1528 C C . LYS A 1 207 ? -6.124 9.350 23.509 1.00 89.38 207 LYS A C 1
ATOM 1530 O O . LYS A 1 207 ? -6.976 9.036 22.686 1.00 89.38 207 LYS A O 1
ATOM 1535 N N . LEU A 1 208 ? -4.946 8.740 23.601 1.00 90.62 208 LEU A N 1
ATOM 1536 C CA . LEU A 1 208 ? -4.553 7.612 22.755 1.00 90.62 208 LEU A CA 1
ATOM 1537 C C . LEU A 1 208 ? -4.876 6.284 23.457 1.00 90.62 208 LEU A C 1
ATOM 1539 O O . LEU A 1 208 ? -4.401 6.039 24.565 1.00 90.62 208 LEU A O 1
ATOM 1543 N N . ASP A 1 209 ? -5.680 5.442 22.813 1.00 91.81 209 ASP A N 1
ATOM 1544 C CA . ASP A 1 209 ? -5.958 4.053 23.190 1.00 91.81 209 ASP A CA 1
ATOM 1545 C C . ASP A 1 209 ? -5.293 3.127 22.168 1.00 91.81 209 ASP A C 1
ATOM 1547 O O . ASP A 1 209 ? -5.540 3.239 20.968 1.00 91.81 209 ASP A O 1
ATOM 1551 N N . TRP A 1 210 ? -4.423 2.237 22.636 1.00 90.88 210 TRP A N 1
ATOM 1552 C CA . TRP A 1 210 ? -3.669 1.325 21.782 1.00 90.88 210 TRP A CA 1
ATOM 1553 C C . TRP A 1 210 ? -4.187 -0.095 21.968 1.00 90.88 210 TRP A C 1
ATOM 1555 O O . TRP A 1 210 ? -4.105 -0.654 23.063 1.00 90.88 210 TRP A O 1
ATOM 1565 N N . ARG A 1 211 ? -4.704 -0.690 20.892 1.00 93.06 211 ARG A N 1
ATOM 1566 C CA . ARG A 1 211 ? -5.236 -2.052 20.877 1.00 93.06 211 ARG A CA 1
ATOM 1567 C C . ARG A 1 211 ? -4.392 -2.915 19.961 1.00 93.06 211 ARG A C 1
ATOM 1569 O O . ARG A 1 211 ? -4.444 -2.777 18.741 1.00 93.06 211 ARG A O 1
ATOM 1576 N N . THR A 1 212 ? -3.633 -3.804 20.587 1.00 91.69 212 THR A N 1
ATOM 1577 C CA . THR A 1 212 ? -2.789 -4.769 19.892 1.00 91.69 212 THR A CA 1
ATOM 1578 C C . THR A 1 212 ? -3.556 -6.065 19.648 1.00 91.69 212 THR A C 1
ATOM 1580 O O . THR A 1 212 ? -4.166 -6.592 20.579 1.00 91.69 212 THR A O 1
ATOM 1583 N N . PHE A 1 213 ? -3.497 -6.578 18.423 1.00 91.06 213 PHE A N 1
ATOM 1584 C CA . PHE A 1 213 ? -4.066 -7.864 18.019 1.00 91.06 213 PHE A CA 1
ATOM 1585 C C . PHE A 1 213 ? -2.955 -8.854 17.673 1.00 91.06 213 PHE A C 1
ATOM 1587 O O . PHE A 1 213 ? -1.946 -8.491 17.067 1.00 91.06 213 PHE A O 1
ATOM 1594 N N . GLY A 1 214 ? -3.153 -10.114 18.039 1.00 85.06 214 GLY A N 1
ATOM 1595 C CA . GLY A 1 214 ? -2.183 -11.173 17.828 1.00 85.06 214 GLY A CA 1
ATOM 1596 C C . GLY A 1 214 ? -1.104 -11.257 18.899 1.00 85.06 214 GLY A C 1
ATOM 1597 O O . GLY A 1 214 ? -0.995 -10.457 19.832 1.00 85.06 214 GLY A O 1
ATOM 1598 N N . SER A 1 215 ? -0.282 -12.282 18.743 1.00 79.75 215 SER A N 1
ATOM 1599 C CA . SER A 1 215 ? 0.845 -12.613 19.600 1.00 79.75 215 SER A CA 1
ATOM 1600 C C . SER A 1 215 ? 2.097 -12.855 18.757 1.00 79.75 215 SER A C 1
ATOM 1602 O O . SER A 1 215 ? 2.098 -12.736 17.531 1.00 79.75 215 SER A O 1
ATOM 1604 N N . THR A 1 216 ? 3.214 -13.172 19.404 1.00 73.38 216 THR A N 1
ATOM 1605 C CA . THR A 1 216 ? 4.396 -13.644 18.682 1.00 73.38 216 THR A CA 1
ATOM 1606 C C . THR A 1 216 ? 4.104 -15.027 18.100 1.00 73.38 216 THR A C 1
ATOM 1608 O O . THR A 1 216 ? 4.080 -16.009 18.844 1.00 73.38 216 THR A O 1
ATOM 1611 N N . ALA A 1 217 ? 3.882 -15.094 16.790 1.00 77.56 217 ALA A N 1
ATOM 1612 C CA . ALA A 1 217 ? 3.659 -16.332 16.054 1.00 77.56 217 ALA A CA 1
ATOM 1613 C C . ALA A 1 217 ? 4.927 -16.759 15.303 1.00 77.56 217 ALA A C 1
ATOM 1615 O O . ALA A 1 217 ? 5.766 -15.925 14.955 1.00 77.56 217 ALA A O 1
ATOM 1616 N N . GLU A 1 218 ? 5.078 -18.062 15.065 1.00 85.06 218 GLU A N 1
ATOM 1617 C CA . GLU A 1 218 ? 6.133 -18.561 14.183 1.00 85.06 218 GLU A CA 1
ATOM 1618 C C . GLU A 1 218 ? 5.822 -18.116 12.750 1.00 85.06 218 GLU A C 1
ATOM 1620 O O . GLU A 1 218 ? 4.711 -18.337 12.275 1.00 85.06 218 GLU A O 1
ATOM 1625 N N . ASN A 1 219 ? 6.786 -17.469 12.092 1.00 89.56 219 ASN A N 1
ATOM 1626 C CA . ASN A 1 219 ? 6.630 -16.960 10.732 1.00 89.56 219 ASN A CA 1
ATOM 1627 C C . ASN A 1 219 ? 7.958 -17.034 9.977 1.00 89.56 219 ASN A C 1
ATOM 1629 O O . ASN A 1 219 ? 9.000 -16.662 10.535 1.00 89.56 219 ASN A O 1
ATOM 1633 N N . ALA A 1 220 ? 7.937 -17.475 8.724 1.00 91.69 220 ALA A N 1
ATOM 1634 C CA . ALA A 1 220 ? 9.081 -17.396 7.829 1.00 91.69 220 ALA A CA 1
ATOM 1635 C C . ALA A 1 220 ? 8.653 -16.786 6.494 1.00 91.69 220 ALA A C 1
ATOM 1637 O O . ALA A 1 220 ? 7.854 -17.367 5.790 1.00 91.69 220 ALA A O 1
ATOM 1638 N N . ALA A 1 221 ? 9.252 -15.660 6.110 1.00 92.31 221 ALA A N 1
ATOM 1639 C CA . ALA A 1 221 ? 8.750 -14.849 5.005 1.00 92.31 221 ALA A CA 1
ATOM 1640 C C . ALA A 1 221 ? 9.766 -14.689 3.879 1.00 92.31 221 ALA A C 1
ATOM 1642 O O . ALA A 1 221 ? 10.974 -14.548 4.125 1.00 92.31 221 ALA A O 1
ATOM 1643 N N . VAL A 1 222 ? 9.281 -14.562 2.644 1.00 92.75 222 VAL A N 1
ATOM 1644 C CA . VAL A 1 222 ? 10.080 -14.052 1.525 1.00 92.75 222 VAL A CA 1
ATOM 1645 C C . VAL A 1 222 ? 10.203 -12.529 1.650 1.00 92.75 222 VAL A C 1
ATOM 1647 O O . VAL A 1 222 ? 9.334 -11.770 1.235 1.00 92.75 222 VAL A O 1
ATOM 1650 N N . VAL A 1 223 ? 11.321 -12.055 2.203 1.00 90.25 223 VAL A N 1
ATOM 1651 C CA . VAL A 1 223 ? 11.550 -10.620 2.471 1.00 90.25 223 VAL A CA 1
ATOM 1652 C C . VAL A 1 223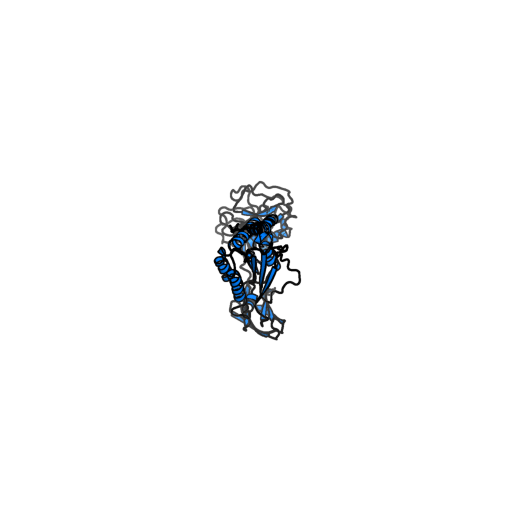 ? 12.222 -9.873 1.318 1.00 90.25 223 VAL A C 1
ATOM 1654 O O . VAL A 1 223 ? 12.298 -8.646 1.335 1.00 90.25 223 VAL A O 1
ATOM 1657 N N . ALA A 1 224 ? 12.767 -10.591 0.334 1.00 91.12 224 ALA A N 1
ATOM 1658 C CA . ALA A 1 224 ? 13.282 -9.999 -0.894 1.00 91.12 224 ALA A CA 1
ATOM 1659 C C . ALA A 1 224 ? 13.197 -10.994 -2.052 1.00 91.12 224 ALA A C 1
ATOM 1661 O O . ALA A 1 224 ? 13.599 -12.148 -1.906 1.00 91.12 224 ALA A O 1
ATOM 1662 N N . PHE A 1 225 ? 12.752 -10.517 -3.214 1.00 94.81 225 PHE A N 1
ATOM 1663 C CA . PHE A 1 225 ? 12.844 -11.238 -4.477 1.00 94.81 225 PHE A CA 1
ATOM 1664 C C . PHE A 1 225 ? 13.126 -10.251 -5.609 1.00 94.81 225 PHE A C 1
ATOM 1666 O O . PHE A 1 225 ? 12.376 -9.298 -5.808 1.00 94.81 225 PHE A O 1
ATOM 1673 N N . ALA A 1 226 ? 14.236 -10.438 -6.319 1.00 92.50 226 ALA A N 1
ATOM 1674 C CA . ALA A 1 226 ? 14.693 -9.504 -7.341 1.00 92.50 226 ALA A CA 1
ATOM 1675 C C . ALA A 1 226 ? 15.314 -10.229 -8.536 1.00 92.50 226 ALA A C 1
ATOM 1677 O O . ALA A 1 226 ? 15.906 -11.299 -8.396 1.00 92.50 226 ALA A O 1
ATOM 1678 N N . ALA A 1 227 ? 15.228 -9.599 -9.707 1.00 92.38 227 ALA A N 1
ATOM 1679 C CA . ALA A 1 227 ? 15.840 -10.073 -10.940 1.00 92.38 227 ALA A CA 1
ATOM 1680 C C . ALA A 1 227 ? 16.804 -9.034 -11.510 1.00 92.38 227 ALA A C 1
ATOM 1682 O O . ALA A 1 227 ? 16.536 -7.832 -11.495 1.00 92.38 227 ALA A O 1
ATOM 1683 N N . ARG A 1 228 ? 17.918 -9.507 -12.066 1.00 89.00 228 ARG A N 1
ATOM 1684 C CA . ARG A 1 228 ? 18.892 -8.677 -12.771 1.00 89.00 228 ARG A CA 1
ATOM 1685 C C . ARG A 1 228 ? 19.402 -9.397 -14.011 1.00 89.00 228 ARG A C 1
ATOM 1687 O O . ARG A 1 228 ? 20.000 -10.463 -13.898 1.00 89.00 228 ARG A O 1
ATOM 1694 N N . ARG A 1 229 ? 19.244 -8.789 -15.190 1.00 84.81 229 ARG A N 1
ATOM 1695 C CA . ARG A 1 229 ? 19.880 -9.286 -16.420 1.00 84.81 229 ARG A CA 1
ATOM 1696 C C . ARG A 1 229 ? 21.396 -9.096 -16.331 1.00 84.81 229 ARG A C 1
ATOM 1698 O O . ARG A 1 229 ? 21.879 -8.020 -15.970 1.00 84.81 229 ARG A O 1
ATOM 1705 N N . LEU A 1 230 ? 22.139 -10.153 -16.619 1.00 84.94 230 LEU A N 1
ATOM 1706 C CA . LEU A 1 230 ? 23.592 -10.175 -16.654 1.00 84.94 230 LEU A CA 1
ATOM 1707 C C . LEU A 1 230 ? 24.095 -9.830 -18.064 1.00 84.94 230 LEU A C 1
ATOM 1709 O O . LEU A 1 230 ? 23.392 -10.085 -19.043 1.00 84.94 230 LEU A O 1
ATOM 1713 N N . PRO A 1 231 ? 25.335 -9.323 -18.200 1.00 78.38 231 PRO A N 1
ATOM 1714 C CA . PRO A 1 231 ? 25.957 -9.106 -19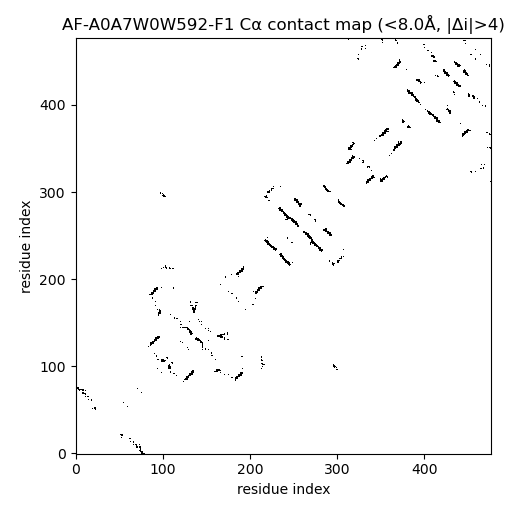.508 1.00 78.38 231 PRO A CA 1
ATOM 1715 C C . PRO A 1 231 ? 26.089 -10.381 -20.355 1.00 78.38 231 PRO A C 1
ATOM 1717 O O . PRO A 1 231 ? 26.180 -10.283 -21.572 1.00 78.38 231 PRO A O 1
ATOM 1720 N N . SER A 1 232 ? 26.079 -11.567 -19.726 1.00 82.75 232 SER A N 1
ATOM 1721 C CA . SER A 1 232 ? 26.057 -12.865 -20.418 1.00 82.75 232 SER A CA 1
ATOM 1722 C C . SER A 1 232 ? 24.763 -13.117 -21.195 1.00 82.75 232 SER A C 1
ATOM 1724 O O . SER A 1 232 ? 24.717 -14.031 -22.010 1.00 82.75 232 SER A O 1
ATOM 1726 N N . GLY A 1 233 ? 23.716 -12.327 -20.947 1.00 80.81 233 GLY A N 1
ATOM 1727 C CA . GLY A 1 233 ? 22.384 -12.573 -21.475 1.00 80.81 233 GLY A CA 1
ATOM 1728 C C . GLY A 1 233 ? 21.548 -13.509 -20.605 1.00 80.81 233 GLY A C 1
ATOM 1729 O O . GLY A 1 233 ? 20.430 -13.796 -20.986 1.00 80.81 233 GLY A O 1
ATOM 1730 N N . GLU A 1 234 ? 22.015 -13.959 -19.441 1.00 90.50 234 GLU A N 1
ATOM 1731 C CA . GLU A 1 234 ? 21.174 -14.664 -18.458 1.00 90.50 234 GLU A CA 1
ATOM 1732 C C . GLU A 1 234 ? 20.502 -13.668 -17.504 1.00 90.50 234 GLU A C 1
ATOM 1734 O O . GLU A 1 234 ? 20.974 -12.546 -17.319 1.00 90.50 234 GLU A O 1
ATOM 1739 N N . THR A 1 235 ? 19.430 -14.074 -16.830 1.00 91.94 235 THR A N 1
ATOM 1740 C CA . THR A 1 235 ? 18.864 -13.335 -15.694 1.00 91.94 235 THR A CA 1
ATOM 1741 C C . THR A 1 235 ? 19.290 -13.994 -14.386 1.00 91.94 235 THR A C 1
ATOM 1743 O O . THR A 1 235 ? 19.045 -15.177 -14.168 1.00 91.94 235 THR A O 1
ATOM 1746 N N . ALA A 1 236 ? 19.920 -13.226 -13.497 1.00 94.81 236 ALA A N 1
ATOM 1747 C CA . ALA A 1 236 ? 20.162 -13.625 -12.118 1.00 94.81 236 ALA A CA 1
ATOM 1748 C C . ALA A 1 236 ? 18.931 -13.304 -11.265 1.00 94.81 236 ALA A C 1
ATOM 1750 O O . ALA A 1 236 ? 18.491 -12.154 -11.226 1.00 94.81 236 ALA A O 1
ATOM 1751 N N . LEU A 1 237 ? 18.405 -14.308 -10.572 1.00 96.25 237 LEU A N 1
ATOM 1752 C CA . LEU A 1 237 ? 17.346 -14.172 -9.580 1.00 96.25 237 LEU A CA 1
ATOM 1753 C C . LEU A 1 237 ? 17.945 -14.261 -8.187 1.00 96.25 237 LEU A C 1
ATOM 1755 O O . LEU A 1 237 ? 18.704 -15.184 -7.921 1.00 96.25 237 LEU A O 1
ATOM 1759 N N . TYR A 1 238 ? 17.599 -13.324 -7.314 1.00 96.44 238 TYR A N 1
ATOM 1760 C CA . TYR A 1 238 ? 18.008 -13.292 -5.913 1.00 96.44 238 TYR A CA 1
ATOM 1761 C C . TYR A 1 238 ? 16.776 -13.368 -5.022 1.00 96.44 238 TYR A C 1
ATOM 1763 O O . TYR A 1 238 ? 15.818 -12.626 -5.239 1.00 96.44 238 TYR A O 1
ATOM 1771 N N . ALA A 1 239 ? 16.837 -14.216 -4.001 1.00 96.50 239 ALA A N 1
ATOM 1772 C CA . ALA A 1 239 ? 15.827 -14.323 -2.965 1.00 96.50 239 ALA A CA 1
ATOM 1773 C C . ALA A 1 239 ? 16.456 -14.286 -1.577 1.00 96.50 239 ALA A C 1
ATOM 1775 O O . ALA A 1 239 ? 17.522 -14.867 -1.362 1.00 96.50 239 ALA A O 1
ATOM 1776 N N . ARG A 1 240 ? 15.749 -13.675 -0.627 1.00 96.19 240 ARG A N 1
ATOM 1777 C CA . ARG A 1 240 ? 16.058 -13.759 0.800 1.00 96.19 240 ARG A CA 1
ATOM 1778 C C . ARG A 1 240 ? 14.813 -14.157 1.571 1.00 96.19 240 ARG A C 1
ATOM 1780 O O . ARG A 1 240 ? 13.783 -13.494 1.458 1.00 96.19 240 ARG A O 1
ATOM 1787 N N . VAL A 1 241 ? 14.943 -15.202 2.379 1.00 95.69 241 VAL A N 1
ATOM 1788 C CA . VAL A 1 241 ? 13.892 -15.692 3.274 1.00 95.69 241 VAL A CA 1
ATOM 1789 C C . VAL A 1 241 ? 14.340 -15.462 4.711 1.00 95.69 241 VAL A C 1
ATOM 1791 O O . VAL A 1 241 ? 15.457 -15.837 5.067 1.00 95.69 241 VAL A O 1
ATOM 1794 N N . ALA A 1 242 ? 13.507 -14.822 5.525 1.00 93.62 242 ALA A N 1
ATOM 1795 C CA . ALA A 1 242 ? 13.795 -14.536 6.929 1.00 93.62 242 ALA A CA 1
ATOM 1796 C C . ALA A 1 242 ? 12.895 -15.366 7.843 1.00 93.62 242 ALA A C 1
ATOM 1798 O O . ALA A 1 242 ? 11.735 -15.592 7.525 1.00 93.62 242 ALA A O 1
ATOM 1799 N N . ASN A 1 243 ? 13.426 -15.801 8.980 1.00 93.44 243 ASN A N 1
ATOM 1800 C CA . ASN A 1 243 ? 12.687 -16.520 10.007 1.00 93.44 243 ASN A CA 1
ATOM 1801 C C . ASN A 1 243 ? 12.496 -15.614 11.221 1.00 93.44 243 ASN A C 1
ATOM 1803 O O . ASN A 1 243 ? 13.464 -15.237 11.879 1.00 93.44 243 ASN A O 1
ATOM 1807 N N . PHE A 1 244 ? 11.244 -15.301 11.528 1.00 88.56 244 PHE A N 1
ATOM 1808 C CA . PHE A 1 244 ? 10.852 -14.490 12.676 1.00 88.56 244 PHE A CA 1
ATOM 1809 C C . PHE A 1 244 ? 10.528 -15.339 13.913 1.00 88.56 244 PHE A C 1
ATOM 1811 O O . PHE A 1 244 ? 10.278 -14.791 14.985 1.00 88.56 244 PHE A O 1
ATOM 1818 N N . ALA A 1 245 ? 10.561 -16.671 13.794 1.00 87.56 245 ALA A N 1
ATOM 1819 C CA . ALA A 1 245 ? 10.367 -17.571 14.921 1.00 87.56 245 ALA A CA 1
ATOM 1820 C C . ALA A 1 245 ? 11.588 -17.580 15.870 1.00 87.56 245 ALA A C 1
ATOM 1822 O O . ALA A 1 245 ? 12.733 -17.391 15.435 1.00 87.56 245 ALA A O 1
ATOM 1823 N N . PRO A 1 246 ? 11.379 -17.878 17.168 1.00 88.50 246 PRO A N 1
ATOM 1824 C CA . PRO A 1 246 ? 12.459 -18.000 18.151 1.00 88.50 246 PRO A CA 1
ATOM 1825 C C . PRO A 1 246 ? 13.283 -19.291 17.999 1.00 88.50 246 PRO A C 1
ATOM 1827 O O . PRO A 1 246 ? 14.294 -19.453 18.680 1.00 88.50 246 PRO A O 1
ATOM 1830 N N . ASN A 1 247 ? 12.868 -20.207 17.120 1.00 91.88 247 ASN A N 1
ATOM 1831 C CA . ASN A 1 247 ? 13.514 -21.491 16.861 1.00 91.88 247 ASN A CA 1
ATOM 1832 C C . ASN A 1 247 ? 14.004 -21.577 15.410 1.00 91.88 247 ASN A C 1
ATOM 1834 O O . ASN A 1 247 ? 13.583 -20.806 14.551 1.00 91.88 247 ASN A O 1
ATOM 1838 N N . LEU A 1 248 ? 14.898 -22.530 15.129 1.00 93.94 248 LEU A N 1
ATOM 1839 C CA . LEU A 1 248 ? 15.306 -22.841 13.758 1.00 93.94 248 LEU A CA 1
ATOM 1840 C C . LEU A 1 248 ? 14.116 -23.392 12.965 1.00 93.94 248 LEU A C 1
ATOM 1842 O O . LEU A 1 248 ? 13.458 -24.332 13.409 1.00 93.94 248 LEU A O 1
ATOM 1846 N N . THR A 1 249 ? 13.920 -22.861 11.763 1.00 93.50 249 THR A N 1
ATOM 1847 C CA . THR A 1 249 ? 12.818 -23.228 10.874 1.00 93.50 249 THR A CA 1
ATOM 1848 C C . THR A 1 249 ? 13.360 -23.920 9.625 1.00 93.50 249 THR A C 1
ATOM 1850 O O . THR A 1 249 ? 14.345 -23.482 9.027 1.00 93.50 249 THR A O 1
ATOM 1853 N N . VAL A 1 250 ? 12.718 -25.020 9.223 1.00 94.50 250 VAL A N 1
ATOM 1854 C CA . VAL A 1 250 ? 13.022 -25.728 7.972 1.00 94.50 250 VAL A CA 1
ATOM 1855 C C . VAL A 1 250 ? 11.835 -25.595 7.025 1.00 94.50 250 VAL A C 1
ATOM 1857 O O . VAL A 1 250 ? 10.704 -25.909 7.402 1.00 94.50 250 VAL A O 1
ATOM 1860 N N . ARG A 1 251 ? 12.092 -25.112 5.807 1.00 94.00 251 ARG A N 1
ATOM 1861 C CA . ARG A 1 251 ? 11.082 -24.879 4.760 1.00 94.00 251 ARG A CA 1
ATOM 1862 C C . ARG A 1 251 ? 11.630 -25.286 3.397 1.00 94.00 251 ARG A C 1
ATOM 1864 O O . ARG A 1 251 ? 12.845 -25.258 3.193 1.00 94.00 251 ARG A O 1
ATOM 1871 N N . SER A 1 252 ? 10.745 -25.658 2.476 1.00 95.94 252 SER A N 1
ATOM 1872 C CA . SER A 1 252 ? 11.120 -25.880 1.073 1.00 95.94 252 SER A CA 1
ATOM 1873 C C . SER A 1 252 ? 10.845 -24.609 0.277 1.00 95.94 252 SER A C 1
ATOM 1875 O O . SER A 1 252 ? 9.733 -24.098 0.335 1.00 95.94 252 SER A O 1
ATOM 1877 N N . LEU A 1 253 ? 11.832 -24.073 -0.435 1.00 97.50 253 LEU A N 1
ATOM 1878 C CA . LEU A 1 253 ? 11.671 -22.913 -1.308 1.00 97.50 253 LEU A CA 1
ATOM 1879 C C . LEU A 1 253 ? 11.609 -23.385 -2.757 1.00 97.50 253 LEU A C 1
ATOM 1881 O O . LEU A 1 253 ? 12.595 -23.890 -3.292 1.00 97.50 253 LEU A O 1
ATOM 1885 N N . GLN A 1 254 ? 10.460 -23.196 -3.391 1.00 98.00 254 GLN A N 1
ATOM 1886 C CA . GLN A 1 254 ? 10.232 -23.528 -4.791 1.00 98.00 254 GLN A CA 1
ATOM 1887 C C . GLN A 1 254 ? 10.337 -22.270 -5.650 1.00 98.00 254 GLN A C 1
ATOM 1889 O O . GLN A 1 254 ? 9.665 -21.274 -5.386 1.00 98.00 254 GLN A O 1
ATOM 1894 N N . LEU A 1 255 ? 11.152 -22.332 -6.700 1.00 97.69 255 LEU A N 1
ATOM 1895 C CA . LEU A 1 255 ? 11.208 -21.339 -7.767 1.00 97.69 255 LEU A CA 1
ATOM 1896 C C . LEU A 1 255 ? 10.471 -21.886 -8.986 1.00 97.69 255 LEU A C 1
ATOM 1898 O O . LEU A 1 255 ? 10.829 -22.940 -9.513 1.00 97.69 255 LEU A O 1
ATOM 1902 N N . LEU A 1 256 ? 9.474 -21.145 -9.454 1.00 97.94 256 LEU A N 1
ATOM 1903 C CA . LEU A 1 256 ? 8.731 -21.426 -10.669 1.00 97.94 256 LEU A CA 1
ATOM 1904 C C . LEU A 1 256 ? 9.049 -20.368 -11.729 1.00 97.94 256 LEU A C 1
ATOM 1906 O O . LEU A 1 256 ? 9.053 -19.172 -11.435 1.00 97.94 256 LEU A O 1
ATOM 1910 N N . ILE A 1 257 ? 9.268 -20.809 -12.966 1.00 96.25 257 ILE A N 1
ATOM 1911 C CA . ILE A 1 257 ? 9.417 -19.952 -14.149 1.00 96.25 257 ILE A CA 1
ATOM 1912 C C . ILE A 1 257 ? 8.253 -20.257 -15.085 1.00 96.25 257 ILE A C 1
ATOM 1914 O O . ILE A 1 257 ? 8.023 -21.415 -15.430 1.00 96.25 257 ILE A O 1
ATOM 1918 N N . ASP A 1 258 ? 7.474 -19.233 -15.433 1.00 93.19 258 ASP A N 1
ATOM 1919 C CA . ASP A 1 258 ? 6.274 -19.355 -16.275 1.00 93.19 258 ASP A CA 1
ATOM 1920 C C . ASP A 1 258 ? 5.302 -20.458 -15.797 1.00 93.19 258 ASP A C 1
ATOM 1922 O O . ASP A 1 258 ? 4.662 -21.163 -16.577 1.00 93.19 258 ASP A O 1
ATOM 1926 N N . GLY A 1 259 ? 5.202 -20.620 -14.472 1.00 93.25 259 GLY A N 1
ATOM 1927 C CA . GLY A 1 259 ? 4.341 -21.602 -13.806 1.00 93.25 259 GLY A CA 1
ATOM 1928 C C . GLY A 1 259 ? 4.903 -23.027 -13.726 1.00 93.25 259 GLY A C 1
ATOM 1929 O O . GLY A 1 259 ? 4.256 -23.884 -13.126 1.00 93.25 259 GLY A O 1
ATOM 1930 N N . GLN A 1 260 ? 6.089 -23.294 -14.279 1.00 96.06 260 GLN A N 1
ATOM 1931 C CA . GLN A 1 260 ? 6.773 -24.588 -14.185 1.00 96.06 260 GLN A CA 1
ATOM 1932 C C . GLN A 1 260 ? 7.822 -24.570 -13.074 1.00 96.06 260 GLN A C 1
ATOM 1934 O O . GLN A 1 260 ? 8.566 -23.600 -12.945 1.00 96.06 260 GLN A O 1
ATOM 1939 N N . LEU A 1 261 ? 7.909 -25.646 -12.286 1.00 97.12 261 LEU A N 1
ATOM 1940 C CA . LEU A 1 261 ? 8.928 -25.780 -11.244 1.00 97.12 261 LEU A CA 1
ATOM 1941 C C . LEU A 1 261 ? 10.324 -25.818 -11.882 1.00 97.12 261 LEU A C 1
ATOM 1943 O O . LEU A 1 261 ? 10.635 -26.725 -12.650 1.00 97.12 261 LEU A O 1
ATOM 1947 N N . TYR A 1 262 ? 11.151 -24.832 -11.548 1.00 96.69 262 TYR A N 1
ATOM 1948 C CA . TYR A 1 262 ? 12.520 -24.697 -12.039 1.00 96.69 262 TYR A CA 1
ATOM 1949 C C . TYR A 1 262 ? 13.542 -25.220 -11.028 1.00 96.69 262 TYR A C 1
ATOM 1951 O O . TYR A 1 262 ? 14.474 -25.931 -11.397 1.00 96.69 262 TYR A O 1
ATOM 1959 N N . ALA A 1 263 ? 13.366 -24.883 -9.749 1.00 96.75 263 ALA A N 1
ATOM 1960 C CA . ALA A 1 263 ? 14.233 -25.337 -8.668 1.00 96.75 263 ALA A CA 1
ATOM 1961 C C . ALA A 1 263 ? 13.446 -25.506 -7.365 1.00 96.75 263 ALA A C 1
ATOM 1963 O O . ALA A 1 263 ? 12.444 -24.828 -7.140 1.00 96.75 263 ALA A O 1
ATOM 1964 N N . GLU A 1 264 ? 13.931 -26.394 -6.503 1.00 97.56 264 GLU A N 1
ATOM 1965 C CA . GLU A 1 264 ? 13.420 -26.588 -5.151 1.00 97.56 264 GLU A CA 1
ATOM 1966 C C . GLU A 1 264 ? 14.596 -26.759 -4.187 1.00 97.56 264 GLU A C 1
ATOM 1968 O O . GLU A 1 264 ? 15.405 -27.674 -4.339 1.00 97.56 264 GLU A O 1
ATOM 1973 N N . ASP A 1 265 ? 14.686 -25.871 -3.198 1.00 95.50 265 ASP A N 1
ATOM 1974 C CA . ASP A 1 265 ? 15.772 -25.830 -2.224 1.00 95.50 265 ASP A CA 1
ATOM 1975 C C . ASP A 1 265 ? 15.233 -26.002 -0.802 1.00 95.50 265 ASP A C 1
ATOM 1977 O O . ASP A 1 265 ? 14.339 -25.284 -0.363 1.00 95.50 265 ASP A O 1
ATOM 1981 N N . THR A 1 266 ? 15.828 -26.902 -0.017 1.00 96.44 266 THR A N 1
ATOM 1982 C CA . THR A 1 266 ? 15.534 -26.972 1.423 1.00 96.44 266 THR A CA 1
ATOM 1983 C C . THR A 1 266 ? 16.332 -25.909 2.177 1.00 96.44 266 THR A C 1
ATOM 1985 O O . THR A 1 266 ? 17.566 -25.946 2.210 1.00 96.44 266 THR A O 1
ATOM 1988 N N . LEU A 1 267 ? 15.633 -24.988 2.836 1.00 95.50 267 LEU A N 1
ATOM 1989 C CA . LEU A 1 267 ? 16.222 -23.948 3.673 1.00 95.50 267 LEU A CA 1
ATOM 1990 C C . LEU A 1 267 ? 16.227 -24.377 5.140 1.00 95.50 267 LEU A C 1
ATOM 1992 O O . LEU A 1 267 ? 15.227 -24.874 5.653 1.00 95.50 267 LEU A O 1
ATOM 1996 N N . ARG A 1 268 ? 17.351 -24.155 5.827 1.00 96.25 268 ARG A N 1
ATOM 1997 C CA . ARG A 1 268 ? 17.467 -24.252 7.289 1.00 96.25 268 ARG A CA 1
ATOM 1998 C C . ARG A 1 268 ? 17.764 -22.859 7.817 1.00 96.25 268 ARG A C 1
ATOM 2000 O O . ARG A 1 268 ? 18.911 -22.434 7.778 1.00 96.25 268 ARG A O 1
ATOM 2007 N N . ILE A 1 269 ? 16.734 -22.156 8.261 1.00 95.94 269 ILE A N 1
ATOM 2008 C CA . ILE A 1 269 ? 16.817 -20.741 8.610 1.00 95.94 269 ILE A CA 1
ATOM 2009 C C . ILE A 1 269 ? 16.956 -20.629 10.136 1.00 95.94 269 ILE A C 1
ATOM 2011 O O . ILE A 1 269 ? 16.052 -21.065 10.855 1.00 95.94 269 ILE A O 1
ATOM 2015 N N . PRO A 1 270 ? 18.071 -20.092 10.668 1.00 95.31 270 PRO A N 1
ATOM 2016 C CA . PRO A 1 270 ? 18.246 -19.907 12.109 1.00 95.31 270 PRO A CA 1
ATOM 2017 C C . PRO A 1 270 ? 17.144 -19.037 12.729 1.00 95.31 270 PRO A C 1
ATOM 2019 O O . PRO A 1 270 ? 16.489 -18.266 12.030 1.00 95.31 270 PRO A O 1
ATOM 2022 N N . ALA A 1 271 ? 16.951 -19.137 14.045 1.00 93.31 271 ALA A N 1
ATOM 2023 C CA . ALA A 1 271 ? 16.042 -18.262 14.791 1.00 93.31 271 ALA A CA 1
ATOM 2024 C C . ALA A 1 271 ? 16.412 -16.781 14.602 1.00 93.31 271 ALA A C 1
ATOM 2026 O O . ALA A 1 271 ? 17.577 -16.421 14.783 1.00 93.31 271 ALA A O 1
ATOM 2027 N N . GLY A 1 272 ? 15.449 -15.938 14.215 1.00 89.62 272 GLY A N 1
ATOM 2028 C CA . GLY A 1 272 ? 15.693 -14.522 13.892 1.00 89.62 272 GLY A CA 1
ATOM 2029 C C . GLY A 1 272 ? 16.654 -14.285 12.714 1.00 89.62 272 GLY A C 1
ATOM 2030 O O . GLY A 1 272 ? 17.120 -13.164 12.517 1.00 89.62 272 GLY A O 1
ATOM 2031 N N . GLY A 1 273 ? 17.021 -15.342 11.983 1.00 92.62 273 GLY A N 1
ATOM 2032 C CA . GLY A 1 273 ? 18.011 -15.321 10.911 1.00 92.62 273 GLY A CA 1
ATOM 2033 C C . GLY A 1 273 ? 17.386 -15.215 9.524 1.00 92.62 273 GLY A C 1
ATOM 2034 O O . GLY A 1 273 ? 16.169 -15.156 9.360 1.00 92.62 273 GLY A O 1
ATOM 2035 N N . SER A 1 274 ? 18.233 -15.237 8.497 1.00 95.25 274 SER A N 1
ATOM 2036 C CA . SER A 1 274 ? 17.794 -15.266 7.101 1.00 95.25 274 SER A CA 1
ATOM 2037 C C . SER A 1 274 ? 18.721 -16.111 6.240 1.00 95.25 274 SER A C 1
ATOM 2039 O O . SER A 1 274 ? 19.916 -16.185 6.515 1.00 95.25 274 SER A O 1
ATOM 2041 N N . GLU A 1 275 ? 18.169 -16.698 5.185 1.00 96.75 275 GLU A N 1
ATOM 2042 C CA . GLU A 1 275 ? 18.875 -17.478 4.171 1.00 96.75 275 GLU A CA 1
ATOM 2043 C C . GLU A 1 275 ? 18.687 -16.834 2.795 1.00 96.75 275 GLU A C 1
ATOM 2045 O O . GLU A 1 275 ? 17.604 -16.346 2.465 1.00 96.75 275 GLU A O 1
ATOM 2050 N N . GLU A 1 276 ? 19.739 -16.851 1.979 1.00 95.56 276 GLU A N 1
ATOM 2051 C CA . GLU A 1 276 ? 19.738 -16.266 0.637 1.00 95.56 276 GLU A CA 1
ATOM 2052 C C . GLU A 1 276 ? 19.938 -17.336 -0.434 1.00 95.56 276 GLU A C 1
ATOM 2054 O O . GLU A 1 276 ? 20.697 -18.292 -0.246 1.00 95.56 276 GLU A O 1
ATOM 2059 N N . ARG A 1 277 ? 19.281 -17.175 -1.582 1.00 97.06 277 ARG A N 1
ATOM 2060 C CA . ARG A 1 277 ? 19.448 -18.049 -2.746 1.00 97.06 277 ARG A CA 1
ATOM 2061 C C . ARG A 1 277 ? 19.565 -17.228 -4.019 1.00 97.06 277 ARG A C 1
ATOM 2063 O O . ARG A 1 277 ? 18.952 -16.169 -4.155 1.00 97.06 277 ARG A O 1
ATOM 2070 N N . VAL A 1 278 ? 20.390 -17.724 -4.938 1.00 96.25 278 VAL A N 1
ATOM 2071 C CA . VAL A 1 278 ? 20.613 -17.103 -6.241 1.00 96.25 278 VAL A CA 1
ATOM 2072 C C . VAL A 1 278 ? 20.525 -18.163 -7.325 1.00 96.25 278 VAL A C 1
ATOM 2074 O O . VAL A 1 278 ? 21.237 -19.163 -7.266 1.00 96.25 278 VAL A O 1
ATOM 2077 N N . TRP A 1 279 ? 19.715 -17.901 -8.345 1.00 96.38 279 TRP A N 1
ATOM 2078 C CA . TRP A 1 279 ? 19.611 -18.739 -9.538 1.00 96.38 279 TRP A CA 1
ATOM 2079 C C . TRP A 1 279 ? 19.998 -17.940 -10.775 1.00 96.38 279 TRP A C 1
ATOM 2081 O O . TRP A 1 279 ? 19.864 -16.717 -10.814 1.00 96.38 279 TRP A O 1
ATOM 2091 N N . ARG A 1 280 ? 20.478 -18.640 -11.801 1.00 95.38 280 ARG A N 1
ATOM 2092 C CA . ARG A 1 280 ? 20.639 -18.091 -13.148 1.00 95.38 280 ARG A CA 1
ATOM 2093 C C . ARG A 1 280 ? 19.670 -18.811 -14.064 1.00 95.38 280 ARG A C 1
ATOM 2095 O O . ARG A 1 280 ? 19.577 -20.037 -14.002 1.00 95.38 280 ARG A O 1
ATOM 2102 N N . ILE A 1 281 ? 18.945 -18.036 -14.856 1.00 93.69 281 ILE A N 1
ATOM 2103 C CA . ILE A 1 281 ? 17.997 -18.533 -15.849 1.00 93.69 281 ILE A CA 1
ATOM 2104 C C . ILE A 1 281 ? 18.319 -17.907 -17.203 1.00 93.69 281 ILE A C 1
ATOM 2106 O O . ILE A 1 281 ? 18.707 -16.740 -17.285 1.00 93.69 281 ILE A O 1
ATOM 2110 N N . GLU A 1 282 ? 18.144 -18.669 -18.274 1.00 88.81 282 GLU A N 1
ATOM 2111 C CA . GLU A 1 282 ? 18.411 -18.185 -19.631 1.00 88.81 282 GLU A CA 1
ATOM 2112 C C . GLU A 1 282 ? 17.267 -17.283 -20.126 1.00 88.81 282 GLU A C 1
ATOM 2114 O O . GLU A 1 282 ? 17.486 -16.158 -20.596 1.00 88.81 282 GLU A O 1
ATOM 2119 N N . ALA A 1 283 ? 16.029 -17.747 -19.941 1.00 85.00 283 ALA A N 1
ATOM 2120 C CA . ALA A 1 283 ? 14.809 -17.091 -20.390 1.00 85.00 283 ALA A CA 1
ATOM 2121 C C . ALA A 1 283 ? 13.626 -17.394 -19.455 1.00 85.00 283 ALA A C 1
ATOM 2123 O O . ALA A 1 283 ? 13.676 -18.321 -18.646 1.00 85.00 283 ALA A O 1
ATOM 2124 N N . GLY A 1 284 ? 12.577 -16.588 -19.583 1.00 86.62 284 GLY A N 1
ATOM 2125 C CA . GLY A 1 284 ? 11.313 -16.712 -18.863 1.00 86.62 284 GLY A CA 1
ATOM 2126 C C . GLY A 1 284 ? 10.611 -15.361 -18.821 1.00 86.62 284 GLY A C 1
ATOM 2127 O O . GLY A 1 284 ? 11.289 -14.334 -18.775 1.00 86.62 284 GLY A O 1
ATOM 2128 N N . ALA A 1 285 ? 9.281 -15.347 -18.828 1.00 87.75 285 ALA A N 1
ATOM 2129 C CA . ALA A 1 285 ? 8.504 -14.108 -18.766 1.00 87.75 285 ALA A CA 1
ATOM 2130 C C . ALA A 1 285 ? 8.205 -13.695 -17.317 1.00 87.75 285 ALA A C 1
ATOM 2132 O O . ALA A 1 285 ? 8.225 -12.506 -16.983 1.00 87.75 285 ALA A O 1
ATOM 2133 N N . ARG A 1 286 ? 7.974 -14.668 -16.431 1.00 92.69 286 ARG A N 1
ATOM 2134 C CA . ARG A 1 286 ? 7.635 -14.453 -15.020 1.00 92.69 286 ARG A CA 1
ATOM 2135 C C . ARG A 1 286 ? 8.348 -15.451 -14.116 1.00 92.69 286 ARG A C 1
ATOM 2137 O O . ARG A 1 286 ? 8.393 -16.641 -14.411 1.00 92.69 286 ARG A O 1
ATOM 2144 N N . ALA A 1 287 ? 8.828 -14.965 -12.975 1.00 95.94 287 ALA A N 1
ATOM 2145 C CA . ALA A 1 287 ? 9.315 -15.805 -11.891 1.00 95.94 287 ALA A CA 1
ATOM 2146 C C . ALA A 1 287 ? 8.391 -15.709 -10.672 1.00 95.94 287 ALA A C 1
ATOM 2148 O O . ALA A 1 287 ? 7.884 -14.632 -10.345 1.00 95.94 287 ALA A O 1
ATOM 2149 N N . GLU A 1 288 ? 8.189 -16.832 -9.993 1.00 9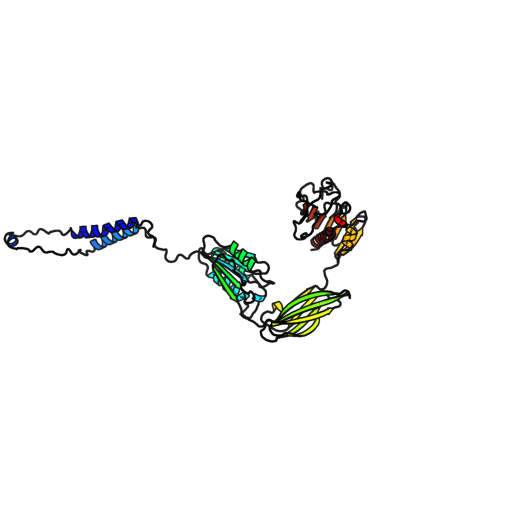7.06 288 GLU A N 1
ATOM 2150 C CA . GLU A 1 288 ? 7.417 -16.943 -8.757 1.00 97.06 288 GLU A CA 1
ATOM 2151 C C . GLU A 1 288 ? 8.197 -17.783 -7.741 1.00 97.06 288 GLU A C 1
ATOM 2153 O O . GLU A 1 288 ? 8.707 -18.850 -8.070 1.00 97.06 288 GLU A O 1
ATOM 2158 N N . LEU A 1 289 ? 8.283 -17.306 -6.504 1.00 97.06 289 LEU A N 1
ATOM 2159 C CA . LEU A 1 289 ? 8.749 -18.068 -5.356 1.00 97.06 289 LEU A CA 1
ATOM 2160 C C . LEU A 1 289 ? 7.563 -18.524 -4.524 1.00 97.06 289 LEU A C 1
ATOM 2162 O O . LEU A 1 289 ? 6.618 -17.761 -4.317 1.00 97.06 289 LEU A O 1
ATOM 2166 N N . ARG A 1 290 ? 7.663 -19.747 -4.008 1.00 96.88 290 ARG A N 1
ATOM 2167 C CA . ARG A 1 290 ? 6.750 -20.301 -3.011 1.00 96.88 290 ARG A CA 1
ATOM 2168 C C . ARG A 1 290 ? 7.556 -20.925 -1.889 1.00 96.88 290 ARG A C 1
ATOM 2170 O O . ARG A 1 290 ? 8.328 -21.853 -2.127 1.00 96.88 290 ARG A O 1
ATOM 2177 N N . LEU A 1 291 ? 7.370 -20.429 -0.679 1.00 95.31 291 LEU A N 1
ATOM 2178 C CA . LEU A 1 291 ? 7.819 -21.094 0.525 1.00 95.31 291 LEU A CA 1
ATOM 2179 C C . LEU A 1 291 ? 6.758 -22.129 0.913 1.00 95.31 291 LEU A C 1
ATOM 2181 O O . LEU A 1 291 ? 5.570 -21.838 0.975 1.00 95.31 291 LEU A O 1
ATOM 2185 N N . ILE A 1 292 ? 7.177 -23.381 1.066 1.00 95.06 292 ILE A N 1
ATOM 2186 C CA . ILE A 1 292 ? 6.298 -24.511 1.351 1.00 95.06 292 ILE A CA 1
ATOM 2187 C C . ILE A 1 292 ? 6.436 -24.894 2.820 1.00 95.06 292 ILE A C 1
ATOM 2189 O O . ILE A 1 292 ? 7.532 -25.164 3.328 1.00 95.06 292 ILE A O 1
ATOM 2193 N N . GLY A 1 293 ? 5.283 -24.967 3.467 1.00 86.75 293 GLY A N 1
ATOM 2194 C CA . GLY A 1 293 ? 5.094 -25.153 4.896 1.00 86.75 293 GLY A CA 1
ATOM 2195 C C . GLY A 1 293 ? 3.912 -24.289 5.320 1.00 86.75 293 GLY A C 1
ATOM 2196 O O . GLY A 1 293 ? 3.541 -23.385 4.587 1.00 86.75 293 GLY A O 1
ATOM 2197 N N . ALA A 1 294 ? 3.294 -24.598 6.453 1.00 82.75 294 ALA A N 1
ATOM 2198 C CA . ALA A 1 294 ? 2.284 -23.722 7.032 1.00 82.75 294 ALA A CA 1
ATOM 2199 C C . ALA A 1 294 ? 2.923 -22.912 8.159 1.00 82.75 294 ALA A C 1
ATOM 2201 O O . ALA A 1 294 ? 3.708 -23.456 8.949 1.00 82.75 294 ALA A O 1
ATOM 2202 N N . ASP A 1 295 ? 2.570 -21.641 8.243 1.00 86.88 295 ASP A N 1
ATOM 2203 C CA . ASP A 1 295 ? 2.785 -20.801 9.408 1.00 86.88 295 ASP A CA 1
ATOM 2204 C C . ASP A 1 295 ? 1.611 -19.832 9.591 1.00 86.88 295 ASP A C 1
ATOM 2206 O O . ASP A 1 295 ? 0.525 -20.061 9.056 1.00 86.88 295 ASP A O 1
ATOM 2210 N N . ALA A 1 296 ? 1.782 -18.822 10.442 1.00 84.88 296 ALA A N 1
ATOM 2211 C CA . ALA A 1 296 ? 0.697 -17.918 10.782 1.00 84.88 296 ALA A CA 1
ATOM 2212 C C . ALA A 1 296 ? 0.374 -16.888 9.687 1.00 84.88 296 ALA A C 1
ATOM 2214 O O . ALA A 1 296 ? -0.626 -16.194 9.857 1.00 84.88 296 ALA A O 1
ATOM 2215 N N . LEU A 1 297 ? 1.169 -16.743 8.613 1.00 88.12 297 LEU A N 1
ATOM 2216 C CA . LEU A 1 297 ? 0.974 -15.699 7.602 1.00 88.12 297 LEU A CA 1
ATOM 2217 C C . LEU A 1 297 ? 1.300 -16.164 6.169 1.00 88.12 297 LEU A C 1
ATOM 2219 O O . LEU A 1 297 ? 2.272 -15.750 5.554 1.00 88.12 297 LEU A O 1
ATOM 2223 N N . GLU A 1 298 ? 0.370 -16.883 5.542 1.00 87.62 298 GLU A N 1
ATOM 2224 C CA . GLU A 1 298 ? 0.551 -17.406 4.172 1.00 87.62 298 GLU A CA 1
ATOM 2225 C C . GLU A 1 298 ? 0.782 -16.335 3.079 1.00 87.62 298 GLU A C 1
ATOM 2227 O O . GLU A 1 298 ? 1.227 -16.643 1.969 1.00 87.62 298 GLU A O 1
ATOM 2232 N N . LEU A 1 299 ? 0.425 -15.069 3.334 1.00 86.56 299 LEU A N 1
ATOM 2233 C CA . LEU A 1 299 ? 0.568 -13.993 2.346 1.00 86.56 299 LEU A CA 1
ATOM 2234 C C . LEU A 1 299 ? 2.030 -13.638 2.049 1.00 86.56 299 LEU A C 1
ATOM 2236 O O . LEU A 1 299 ? 2.292 -13.074 0.985 1.00 86.56 299 LEU A O 1
ATOM 2240 N N . ASP A 1 300 ? 2.966 -13.949 2.947 1.00 88.50 300 ASP A N 1
ATOM 2241 C CA . ASP A 1 300 ? 4.391 -13.646 2.770 1.00 88.50 300 ASP A CA 1
ATOM 2242 C C . ASP A 1 300 ? 5.237 -14.851 2.298 1.00 88.50 300 ASP A C 1
ATOM 2244 O O . ASP A 1 300 ? 6.423 -14.703 1.975 1.00 88.50 300 ASP A O 1
ATOM 2248 N N . ASP A 1 301 ? 4.595 -16.009 2.110 1.00 93.06 301 ASP A N 1
ATOM 2249 C CA . ASP A 1 301 ? 5.185 -17.221 1.532 1.00 93.06 301 ASP A CA 1
ATOM 2250 C C . ASP A 1 301 ? 5.377 -17.133 0.011 1.00 93.06 301 ASP A C 1
ATOM 2252 O O . ASP A 1 301 ? 6.012 -17.998 -0.603 1.00 93.06 301 ASP A O 1
ATOM 2256 N N . ARG A 1 302 ? 4.801 -16.119 -0.645 1.00 92.81 302 ARG A N 1
ATOM 2257 C CA . ARG A 1 302 ? 4.798 -16.002 -2.108 1.00 92.81 302 ARG A CA 1
ATOM 2258 C C . ARG A 1 302 ? 5.326 -14.659 -2.569 1.00 92.81 302 ARG A C 1
ATOM 2260 O O . ARG A 1 302 ? 4.865 -13.606 -2.147 1.00 92.81 302 ARG A O 1
ATOM 2267 N N . ALA A 1 303 ? 6.226 -14.696 -3.544 1.00 92.88 303 ALA A N 1
ATOM 2268 C CA . ALA A 1 303 ? 6.700 -13.501 -4.232 1.00 92.88 303 ALA A CA 1
ATOM 2269 C C . ALA A 1 303 ? 6.722 -13.751 -5.736 1.00 92.88 303 ALA A C 1
ATOM 2271 O O . ALA A 1 303 ? 7.085 -14.834 -6.183 1.00 92.88 303 ALA A O 1
ATOM 2272 N N . SER A 1 304 ? 6.364 -12.758 -6.546 1.00 93.44 304 SER A N 1
ATOM 2273 C CA . SER A 1 304 ? 6.459 -12.889 -8.002 1.00 93.44 304 SER A CA 1
ATOM 2274 C C . SER A 1 304 ? 6.962 -11.611 -8.646 1.00 93.44 304 SER A C 1
ATOM 2276 O O . SER A 1 304 ? 6.681 -10.519 -8.158 1.00 93.44 304 SER A O 1
ATOM 2278 N N . LEU A 1 305 ? 7.702 -11.754 -9.742 1.00 91.69 305 LEU A N 1
ATOM 2279 C CA . LEU A 1 305 ? 8.211 -10.633 -10.520 1.00 91.69 305 LEU A CA 1
ATOM 2280 C C . LEU A 1 305 ? 8.199 -10.954 -12.021 1.00 91.69 305 LEU A C 1
ATOM 2282 O O . LEU A 1 305 ? 8.358 -12.118 -12.409 1.00 91.69 305 LEU A O 1
ATOM 2286 N N . PRO A 1 306 ? 7.999 -9.944 -12.882 1.00 89.50 306 PRO A N 1
ATOM 2287 C CA . PRO A 1 306 ? 8.228 -10.080 -14.313 1.00 89.50 306 PRO A CA 1
ATOM 2288 C C . PRO A 1 306 ? 9.736 -10.124 -14.606 1.00 89.50 306 PRO A C 1
ATOM 2290 O O . PRO A 1 306 ? 10.524 -9.387 -14.011 1.00 89.50 306 PRO A O 1
ATOM 2293 N N . LEU A 1 307 ? 10.136 -10.999 -15.525 1.00 85.38 307 LEU A N 1
ATOM 2294 C CA . LEU A 1 307 ? 11.522 -11.190 -15.962 1.00 85.38 307 LEU A CA 1
ATOM 2295 C C . LEU A 1 307 ? 11.817 -10.465 -17.275 1.00 85.38 307 LEU A C 1
ATOM 2297 O O . LEU A 1 307 ? 12.894 -9.890 -17.440 1.00 85.38 307 LEU A O 1
ATOM 2301 N N . GLU A 1 308 ? 10.852 -10.463 -18.190 1.00 69.62 308 GLU A N 1
ATOM 2302 C CA . GLU A 1 308 ? 10.888 -9.626 -19.381 1.00 69.62 308 GLU A CA 1
ATOM 2303 C C . GLU A 1 308 ? 10.369 -8.235 -19.007 1.00 69.62 308 GLU A C 1
ATOM 2305 O O . GLU A 1 308 ? 9.221 -8.072 -18.588 1.00 69.62 308 GLU A O 1
ATOM 2310 N N . ARG A 1 309 ? 11.211 -7.199 -19.148 1.00 58.28 309 ARG A N 1
ATOM 2311 C CA . ARG A 1 309 ? 10.666 -5.841 -19.269 1.00 58.28 309 ARG A CA 1
ATOM 2312 C C . ARG A 1 309 ? 9.846 -5.804 -20.556 1.00 58.28 309 ARG A C 1
ATOM 2314 O O . ARG A 1 309 ? 10.325 -6.285 -21.579 1.00 58.28 309 ARG A O 1
ATOM 2321 N N . SER A 1 310 ? 8.635 -5.252 -20.448 1.00 53.28 310 SER A N 1
ATOM 2322 C CA . SER A 1 310 ? 7.684 -4.952 -21.522 1.00 53.28 310 SER A CA 1
ATOM 2323 C C . SER A 1 310 ? 8.338 -4.789 -22.891 1.00 53.28 310 SER A C 1
ATOM 2325 O O . SER A 1 310 ? 9.320 -4.061 -23.006 1.00 53.28 310 SER A O 1
ATOM 2327 N N . ARG A 1 311 ? 7.740 -5.440 -23.900 1.00 62.44 311 ARG A N 1
ATOM 2328 C CA . ARG A 1 311 ? 7.875 -5.208 -25.352 1.00 62.44 311 ARG A CA 1
ATOM 2329 C C . ARG A 1 311 ? 8.718 -3.978 -25.728 1.00 62.44 311 ARG A C 1
ATOM 2331 O O . ARG A 1 311 ? 8.413 -2.874 -25.281 1.00 62.44 311 ARG A O 1
ATOM 2338 N N . SER A 1 312 ? 9.704 -4.142 -26.617 1.00 77.06 312 SER A N 1
ATOM 2339 C CA . SER A 1 312 ? 10.354 -2.987 -27.248 1.00 77.06 312 SER A CA 1
ATOM 2340 C C . SER A 1 312 ? 9.281 -2.054 -27.816 1.00 77.06 312 SER A C 1
ATOM 2342 O O . SER A 1 312 ? 8.432 -2.491 -28.597 1.00 77.06 312 SER A O 1
ATOM 2344 N N . VAL A 1 313 ? 9.284 -0.791 -27.395 1.00 87.56 313 VAL A N 1
ATOM 2345 C CA . VAL A 1 313 ? 8.333 0.214 -27.875 1.00 87.56 313 VAL A CA 1
ATOM 2346 C C . VAL A 1 313 ? 8.754 0.590 -29.287 1.00 87.56 313 VAL A C 1
ATOM 2348 O O . VAL A 1 313 ? 9.855 1.104 -29.494 1.00 87.56 313 VAL A O 1
ATOM 2351 N N . ARG A 1 314 ? 7.889 0.340 -30.273 1.00 93.25 314 ARG A N 1
ATOM 2352 C CA . ARG A 1 314 ? 8.164 0.732 -31.657 1.00 93.25 314 ARG A CA 1
ATOM 2353 C C . ARG A 1 314 ? 7.911 2.223 -31.788 1.00 93.25 314 ARG A C 1
ATOM 2355 O O . ARG A 1 314 ? 6.785 2.681 -31.584 1.00 93.25 314 ARG A O 1
ATOM 2362 N N . VAL A 1 315 ? 8.947 2.964 -32.152 1.00 95.38 315 VAL A N 1
ATOM 2363 C CA . VAL A 1 315 ? 8.905 4.414 -32.317 1.00 95.38 315 VAL A CA 1
ATOM 2364 C C . VAL A 1 315 ? 9.202 4.758 -33.769 1.00 95.38 315 VAL A C 1
ATOM 2366 O O . VAL A 1 315 ? 10.179 4.279 -34.346 1.00 95.38 315 VAL A O 1
ATOM 2369 N N . ARG A 1 316 ? 8.374 5.606 -34.382 1.00 96.62 316 ARG A N 1
ATOM 2370 C CA . ARG A 1 316 ? 8.678 6.177 -35.701 1.00 96.62 316 ARG A CA 1
ATOM 2371 C C . ARG A 1 316 ? 8.946 7.665 -35.589 1.00 96.62 316 ARG A C 1
ATOM 2373 O O . ARG A 1 316 ? 8.040 8.413 -35.245 1.00 96.62 316 ARG A O 1
ATOM 2380 N N . LEU A 1 317 ? 10.160 8.088 -35.922 1.00 96.81 317 LEU A N 1
ATOM 2381 C CA . LEU A 1 317 ? 10.527 9.494 -36.047 1.00 96.81 317 LEU A CA 1
ATOM 2382 C C . LEU A 1 317 ? 10.271 9.973 -37.476 1.00 96.81 317 LEU A C 1
ATOM 2384 O O . LEU A 1 317 ? 10.790 9.400 -38.432 1.00 96.81 317 LEU A O 1
ATOM 2388 N N . ILE A 1 318 ? 9.485 11.037 -37.611 1.00 95.75 318 ILE A N 1
ATOM 2389 C CA . ILE A 1 318 ? 9.244 11.743 -38.866 1.00 95.75 318 ILE A CA 1
ATOM 2390 C C . ILE A 1 318 ? 9.956 13.089 -38.783 1.00 95.75 318 ILE A C 1
ATOM 2392 O O . ILE A 1 318 ? 9.520 13.972 -38.046 1.00 95.75 318 ILE A O 1
ATOM 2396 N N . SER A 1 319 ? 11.061 13.222 -39.514 1.00 92.06 319 SER A N 1
ATOM 2397 C CA . SER A 1 319 ? 11.911 14.417 -39.524 1.00 92.06 319 SER A CA 1
ATOM 2398 C C . SER A 1 319 ? 12.471 14.631 -40.925 1.00 92.06 319 SER A C 1
ATOM 2400 O O . SER A 1 319 ? 12.953 13.681 -41.535 1.00 92.06 319 SER A O 1
ATOM 2402 N N . ALA A 1 320 ? 12.407 15.862 -41.439 1.00 85.31 320 ALA A N 1
ATOM 2403 C CA . ALA A 1 320 ? 12.945 16.188 -42.762 1.00 85.31 320 ALA A CA 1
ATOM 2404 C C . ALA A 1 320 ? 14.483 16.107 -42.804 1.00 85.31 320 ALA A C 1
ATOM 2406 O O . ALA A 1 320 ? 15.042 15.676 -43.810 1.00 85.31 320 ALA A O 1
ATOM 2407 N N . ASP A 1 321 ? 15.127 16.471 -41.692 1.00 84.75 321 ASP A N 1
ATOM 2408 C CA . ASP A 1 321 ? 16.578 16.524 -41.525 1.00 84.75 321 ASP A CA 1
ATOM 2409 C C . ASP A 1 321 ? 17.042 15.614 -40.375 1.00 84.75 321 ASP A C 1
ATOM 2411 O O . ASP A 1 321 ? 16.256 15.241 -39.492 1.00 84.75 321 ASP A O 1
ATOM 2415 N N . GLU A 1 322 ? 18.337 15.283 -40.373 1.00 83.69 322 GLU A N 1
ATOM 2416 C CA . GLU A 1 322 ? 18.996 14.611 -39.250 1.00 83.69 322 GLU A CA 1
ATOM 2417 C C . GLU A 1 322 ? 18.940 15.512 -38.008 1.00 83.69 322 GLU A C 1
ATOM 2419 O O . GLU A 1 322 ? 19.320 16.683 -38.047 1.00 83.69 322 GLU A O 1
ATOM 2424 N N . THR A 1 323 ? 18.462 14.964 -36.893 1.00 87.69 323 THR A N 1
ATOM 2425 C CA . THR A 1 323 ? 18.130 15.734 -35.686 1.00 87.69 323 THR A CA 1
ATOM 2426 C C . THR A 1 323 ? 18.736 15.098 -34.441 1.00 87.69 323 THR A C 1
ATOM 2428 O O . THR A 1 323 ? 18.935 13.882 -34.357 1.00 87.69 323 THR A O 1
ATOM 2431 N N . ALA A 1 324 ? 19.007 15.906 -33.413 1.00 91.75 324 ALA A N 1
ATOM 2432 C CA . ALA A 1 324 ? 19.381 15.391 -32.099 1.00 91.75 324 ALA A CA 1
ATOM 2433 C C . ALA A 1 324 ? 18.339 14.423 -31.505 1.00 91.75 324 ALA A C 1
ATOM 2435 O O . ALA A 1 324 ? 18.704 13.572 -30.689 1.00 91.75 324 ALA A O 1
ATOM 2436 N N . LEU A 1 325 ? 17.071 14.520 -31.929 1.00 92.88 325 LEU A N 1
ATOM 2437 C CA . LEU A 1 325 ? 16.009 13.596 -31.527 1.00 92.88 325 LEU A CA 1
ATOM 2438 C C . LEU A 1 325 ? 16.297 12.152 -31.949 1.00 92.88 325 LEU A C 1
ATOM 2440 O O . LEU A 1 325 ? 16.072 11.235 -31.169 1.00 92.88 325 LEU A O 1
ATOM 2444 N N . GLU A 1 326 ? 16.842 11.932 -33.143 1.00 93.56 326 GLU A N 1
ATOM 2445 C CA . GLU A 1 326 ? 17.183 10.585 -33.611 1.00 93.56 326 GLU A CA 1
ATOM 2446 C C . GLU A 1 326 ? 18.217 9.940 -32.685 1.00 93.56 326 GLU A C 1
ATOM 2448 O O . GLU A 1 326 ? 18.027 8.827 -32.194 1.00 93.56 326 GLU A O 1
ATOM 2453 N N . ARG A 1 327 ? 19.275 10.693 -32.364 1.00 91.62 327 ARG A N 1
ATOM 2454 C CA . ARG A 1 327 ? 20.369 10.234 -31.501 1.00 91.62 327 ARG A CA 1
ATOM 2455 C C . ARG A 1 327 ? 19.906 9.929 -30.081 1.00 91.62 327 ARG A C 1
ATOM 2457 O O . ARG A 1 327 ? 20.358 8.943 -29.505 1.00 91.62 327 ARG A O 1
ATOM 2464 N N . VAL A 1 328 ? 19.031 10.759 -29.504 1.00 94.12 328 VAL A N 1
ATOM 2465 C CA . VAL A 1 328 ? 18.539 10.519 -28.138 1.00 94.12 328 VAL A CA 1
ATOM 2466 C C . VAL A 1 328 ? 17.583 9.334 -28.090 1.00 94.12 328 VAL A C 1
ATOM 2468 O O . VAL A 1 328 ? 17.716 8.506 -27.198 1.00 94.12 328 VAL A O 1
ATOM 2471 N N . LEU A 1 329 ? 16.683 9.198 -29.069 1.00 94.12 329 LEU A N 1
ATOM 2472 C CA . LEU A 1 329 ? 15.748 8.075 -29.138 1.00 94.12 329 LEU A CA 1
ATOM 2473 C C . LEU A 1 329 ? 16.496 6.752 -29.336 1.00 94.12 329 LEU A C 1
ATOM 2475 O O . LEU A 1 329 ? 16.221 5.789 -28.631 1.00 94.12 329 LEU A O 1
ATOM 2479 N N . ALA A 1 330 ? 17.495 6.717 -30.222 1.00 91.06 330 ALA A N 1
ATOM 2480 C CA . ALA A 1 330 ? 18.323 5.529 -30.436 1.00 91.06 330 ALA A CA 1
ATOM 2481 C C . ALA A 1 330 ? 19.160 5.135 -29.202 1.00 91.06 330 ALA A C 1
ATOM 2483 O O . ALA A 1 330 ? 19.550 3.977 -29.063 1.00 91.06 330 ALA A O 1
ATOM 2484 N N . ALA A 1 331 ? 19.447 6.083 -28.303 1.00 89.94 331 ALA A N 1
ATOM 2485 C CA . ALA A 1 331 ? 20.193 5.832 -27.071 1.00 89.94 331 ALA A CA 1
ATOM 2486 C C . ALA A 1 331 ? 19.313 5.344 -25.904 1.00 89.94 331 ALA A C 1
ATOM 2488 O O . ALA A 1 331 ? 19.851 4.861 -24.904 1.00 89.94 331 ALA A O 1
ATOM 2489 N N . LEU A 1 332 ? 17.983 5.475 -25.994 1.00 89.38 332 LEU A N 1
ATOM 2490 C CA . LEU A 1 332 ? 17.073 5.053 -24.931 1.00 89.38 332 LEU A CA 1
ATOM 2491 C C . LEU A 1 332 ? 16.857 3.527 -24.965 1.00 89.38 332 LEU A C 1
ATOM 2493 O O . LEU A 1 332 ? 16.526 2.965 -26.011 1.00 89.38 332 LEU A O 1
ATOM 2497 N N . PRO A 1 333 ? 17.020 2.824 -23.828 1.00 82.75 333 PRO A N 1
ATOM 2498 C CA . PRO A 1 333 ? 16.866 1.376 -23.782 1.00 82.75 333 PRO A CA 1
ATOM 2499 C C . PRO A 1 333 ? 15.401 0.967 -23.978 1.00 82.75 333 PRO A C 1
ATOM 2501 O O . PRO A 1 333 ? 14.503 1.553 -23.381 1.00 82.75 333 PRO A O 1
ATOM 2504 N N . GLY A 1 334 ? 15.171 -0.094 -24.756 1.00 83.12 334 GLY A N 1
ATOM 2505 C CA . GLY A 1 334 ? 13.829 -0.646 -24.977 1.00 83.12 334 GLY A CA 1
ATOM 2506 C C . GLY A 1 334 ? 13.024 0.038 -26.086 1.00 83.12 334 GLY A C 1
ATOM 2507 O O . GLY A 1 334 ? 11.839 -0.255 -26.217 1.00 83.12 334 GLY A O 1
ATOM 2508 N N . LEU A 1 335 ? 13.640 0.911 -26.892 1.00 90.38 335 LEU A N 1
ATOM 2509 C CA . LEU A 1 335 ? 13.018 1.477 -28.091 1.00 90.38 335 LEU A CA 1
ATOM 2510 C C . LEU A 1 335 ? 13.502 0.768 -29.359 1.00 90.38 335 LEU A C 1
ATOM 2512 O O . LEU A 1 335 ? 14.691 0.499 -29.515 1.00 90.38 335 LEU A O 1
ATOM 2516 N N . ASP A 1 336 ? 12.575 0.516 -30.279 1.00 92.00 336 ASP A N 1
ATOM 2517 C CA . ASP A 1 336 ? 12.860 0.138 -31.665 1.00 92.00 336 ASP A CA 1
ATOM 2518 C C . ASP A 1 336 ? 12.515 1.329 -32.568 1.00 92.00 336 ASP A C 1
ATOM 2520 O O . ASP A 1 336 ? 11.341 1.608 -32.829 1.00 92.00 336 ASP A O 1
ATOM 2524 N N . VAL A 1 337 ? 13.535 2.100 -32.954 1.00 93.31 337 VAL A N 1
ATOM 2525 C CA . VAL A 1 337 ? 13.372 3.404 -33.610 1.00 93.31 337 VAL A CA 1
ATOM 2526 C C . VAL A 1 337 ? 13.539 3.265 -35.121 1.00 93.31 337 VAL A C 1
ATOM 2528 O O . VAL A 1 337 ? 14.580 2.837 -35.612 1.00 93.31 337 VAL A O 1
ATOM 2531 N N . THR A 1 338 ? 12.530 3.705 -35.871 1.00 94.69 338 THR A N 1
ATOM 2532 C CA . THR A 1 338 ? 12.588 3.844 -37.333 1.00 94.69 338 THR A CA 1
ATOM 2533 C C . THR A 1 338 ? 12.462 5.309 -37.729 1.00 94.69 338 THR A C 1
ATOM 2535 O O . THR A 1 338 ? 11.634 6.029 -37.174 1.00 94.69 338 THR A O 1
ATOM 2538 N N . VAL A 1 339 ? 13.260 5.761 -38.696 1.00 94.62 339 VAL A N 1
ATOM 2539 C CA . VAL A 1 339 ? 13.254 7.155 -39.167 1.00 94.62 339 VAL A CA 1
ATOM 2540 C C . VAL A 1 339 ? 12.668 7.222 -40.573 1.00 94.62 339 VAL A C 1
ATOM 2542 O O . VAL A 1 339 ? 12.976 6.391 -41.427 1.00 94.62 339 VAL A O 1
ATOM 2545 N N . ALA A 1 340 ? 11.807 8.205 -40.814 1.00 93.62 340 ALA A N 1
ATOM 2546 C CA . ALA A 1 340 ? 11.240 8.504 -42.119 1.00 93.62 340 ALA A CA 1
ATOM 2547 C C . ALA A 1 340 ? 11.299 10.012 -42.386 1.00 93.62 340 ALA A C 1
ATOM 2549 O O . ALA A 1 340 ? 11.004 10.818 -41.508 1.00 93.62 340 ALA A O 1
ATOM 2550 N N . SER A 1 341 ? 11.622 10.399 -43.620 1.00 90.88 341 SER A N 1
ATOM 2551 C CA . SER A 1 341 ? 11.661 11.814 -44.012 1.00 90.88 341 SER A CA 1
ATOM 2552 C C . SER A 1 341 ? 10.273 12.437 -44.175 1.00 90.88 341 SER A C 1
ATOM 2554 O O . SER A 1 341 ? 10.115 13.654 -44.098 1.00 90.88 341 SER A O 1
ATOM 2556 N N . GLN A 1 342 ? 9.253 11.611 -44.420 1.00 90.44 342 GLN A N 1
ATOM 2557 C CA . GLN A 1 342 ? 7.876 12.035 -44.658 1.00 90.44 342 GLN A CA 1
ATOM 2558 C C . GLN A 1 342 ? 6.887 11.042 -44.047 1.00 90.44 342 GLN A C 1
ATOM 2560 O O . GLN A 1 342 ? 7.158 9.843 -43.945 1.00 90.44 342 GLN A O 1
ATOM 2565 N N . PHE A 1 343 ? 5.713 11.544 -43.666 1.00 91.25 343 PHE A N 1
ATOM 2566 C CA . PHE A 1 343 ? 4.619 10.703 -43.199 1.00 91.25 343 PHE A CA 1
ATOM 2567 C C . PHE A 1 343 ? 4.024 9.880 -44.345 1.00 91.25 343 PHE A C 1
ATOM 2569 O O . PHE A 1 343 ? 3.654 10.422 -45.384 1.00 91.25 343 PHE A O 1
ATOM 2576 N N . ASN A 1 344 ? 3.899 8.569 -44.126 1.00 91.38 344 ASN A N 1
ATOM 2577 C CA . ASN A 1 344 ? 3.220 7.650 -45.030 1.00 91.38 344 ASN A CA 1
ATOM 2578 C C . ASN A 1 344 ? 2.059 6.962 -44.285 1.00 91.38 344 ASN A C 1
ATOM 2580 O O . ASN A 1 344 ? 2.328 6.119 -43.424 1.00 91.38 344 ASN A O 1
ATOM 2584 N N . PRO A 1 345 ? 0.789 7.255 -44.624 1.00 87.06 345 PRO A N 1
ATOM 2585 C CA . PRO A 1 345 ? -0.368 6.660 -43.954 1.00 87.06 345 PRO A CA 1
ATOM 2586 C C . PRO A 1 345 ? -0.506 5.148 -44.200 1.00 87.06 345 PRO A C 1
ATOM 2588 O O . PRO A 1 345 ? -1.197 4.473 -43.446 1.00 87.06 345 PRO A O 1
ATOM 2591 N N . ALA A 1 346 ? 0.156 4.601 -45.227 1.00 88.06 346 ALA A N 1
ATOM 2592 C CA . ALA A 1 346 ? 0.175 3.165 -45.508 1.00 88.06 346 ALA A CA 1
ATOM 2593 C C . ALA A 1 346 ? 1.269 2.404 -44.735 1.00 88.06 346 ALA A C 1
ATOM 2595 O O . ALA A 1 346 ? 1.374 1.183 -44.855 1.00 88.06 346 ALA A O 1
ATOM 2596 N N . ALA A 1 347 ? 2.122 3.101 -43.978 1.00 88.88 347 ALA A N 1
ATOM 2597 C CA . ALA A 1 347 ? 3.167 2.455 -43.199 1.00 88.88 347 ALA A CA 1
ATOM 2598 C C . ALA A 1 347 ? 2.580 1.696 -41.996 1.00 88.88 347 ALA A C 1
ATOM 2600 O O . ALA A 1 347 ? 1.563 2.088 -41.428 1.00 88.88 347 ALA A O 1
ATOM 2601 N N . ALA A 1 348 ? 3.251 0.619 -41.577 1.00 89.00 348 ALA A N 1
ATOM 2602 C CA . ALA A 1 348 ? 2.799 -0.194 -40.449 1.00 89.00 348 ALA A CA 1
ATOM 2603 C C . ALA A 1 348 ? 2.650 0.653 -39.167 1.00 89.00 348 ALA A C 1
ATOM 2605 O O . ALA A 1 348 ? 3.526 1.495 -38.914 1.00 89.00 348 ALA A O 1
ATOM 2606 N N . PRO A 1 349 ? 1.596 0.428 -38.357 1.00 88.94 349 PRO A N 1
ATOM 2607 C CA . PRO A 1 349 ? 1.376 1.167 -37.121 1.00 88.94 349 PRO A CA 1
ATOM 2608 C C . PRO A 1 349 ? 2.470 0.854 -36.097 1.00 88.94 349 PRO A C 1
ATOM 2610 O O . PRO A 1 349 ? 2.941 -0.284 -35.981 1.00 88.94 349 PRO A O 1
ATOM 2613 N N . VAL A 1 350 ? 2.854 1.884 -35.352 1.00 94.12 350 VAL A N 1
ATOM 2614 C CA . VAL A 1 350 ? 3.857 1.847 -34.283 1.00 94.12 350 VAL A CA 1
ATOM 2615 C C . VAL A 1 350 ? 3.215 2.286 -32.968 1.00 94.12 350 VAL A C 1
ATOM 2617 O O . VAL A 1 350 ? 2.081 2.757 -32.971 1.00 94.12 350 VAL A O 1
ATOM 2620 N N . ASP A 1 351 ? 3.913 2.098 -31.852 1.00 93.19 351 ASP A N 1
ATOM 2621 C CA . ASP A 1 351 ? 3.382 2.434 -30.530 1.00 93.19 351 ASP A CA 1
ATOM 2622 C C . ASP A 1 351 ? 3.417 3.953 -30.286 1.00 93.19 351 ASP A C 1
ATOM 2624 O O . ASP A 1 351 ? 2.446 4.512 -29.780 1.00 93.19 351 ASP A O 1
ATOM 2628 N N . VAL A 1 352 ? 4.493 4.630 -30.717 1.00 96.50 352 VAL A N 1
ATOM 2629 C CA . VAL A 1 352 ? 4.626 6.096 -30.656 1.00 96.50 352 VAL A CA 1
ATOM 2630 C C . VAL A 1 352 ? 5.133 6.657 -31.987 1.00 96.50 352 VAL A C 1
ATOM 2632 O O . VAL A 1 352 ? 6.120 6.169 -32.542 1.00 96.50 352 VAL A O 1
ATOM 2635 N N . THR A 1 353 ? 4.506 7.722 -32.489 1.00 97.25 353 THR A N 1
ATOM 2636 C CA . THR A 1 353 ? 5.029 8.506 -33.619 1.00 97.25 353 THR A CA 1
ATOM 2637 C C . THR A 1 353 ? 5.580 9.842 -33.126 1.00 97.25 353 THR A C 1
ATOM 2639 O O . THR A 1 353 ? 4.856 10.645 -32.539 1.00 97.25 353 THR A O 1
ATOM 2642 N N . VAL A 1 354 ? 6.862 10.096 -33.384 1.00 97.31 354 VAL A N 1
ATOM 2643 C CA . VAL A 1 354 ? 7.533 11.367 -33.096 1.00 97.31 354 VAL A CA 1
ATOM 2644 C C . VAL A 1 354 ? 7.485 12.237 -34.347 1.00 97.31 354 VAL A C 1
ATOM 2646 O O . VAL A 1 354 ? 8.010 11.859 -35.391 1.00 97.31 354 VAL A O 1
ATOM 2649 N N . LEU A 1 355 ? 6.846 13.395 -34.255 1.00 95.50 355 LEU A N 1
ATOM 2650 C CA . LEU A 1 355 ? 6.675 14.352 -35.342 1.00 95.50 355 LEU A CA 1
ATOM 2651 C C . LEU A 1 355 ? 7.587 15.554 -35.091 1.00 95.50 355 LEU A C 1
ATOM 2653 O O . LEU A 1 355 ? 7.313 16.329 -34.182 1.00 95.50 355 LEU A O 1
ATOM 2657 N N . ASN A 1 356 ? 8.659 15.716 -35.869 1.00 94.31 356 ASN A N 1
ATOM 2658 C CA . ASN A 1 356 ? 9.595 16.832 -35.723 1.00 94.31 356 ASN A CA 1
ATOM 2659 C C . ASN A 1 356 ? 9.379 17.870 -36.831 1.00 94.31 356 ASN A C 1
ATOM 2661 O O . ASN A 1 356 ? 9.609 17.582 -38.005 1.00 94.31 356 ASN A O 1
ATOM 2665 N N . GLY A 1 357 ? 8.916 19.071 -36.481 1.00 90.12 357 GLY A N 1
ATOM 2666 C CA . GLY A 1 357 ? 8.712 20.151 -37.457 1.00 90.12 357 GLY A CA 1
ATOM 2667 C C . GLY A 1 357 ? 7.503 19.972 -38.383 1.00 90.12 357 GLY A C 1
ATOM 2668 O O . GLY A 1 357 ? 7.264 20.813 -39.249 1.00 90.12 357 GLY A O 1
ATOM 2669 N N . VAL A 1 358 ? 6.734 18.892 -38.224 1.00 90.81 358 VAL A N 1
ATOM 2670 C CA . VAL A 1 358 ? 5.638 18.502 -39.121 1.00 90.81 358 VAL A CA 1
ATOM 2671 C C . VAL A 1 358 ? 4.375 18.164 -38.338 1.00 90.81 358 VAL A C 1
ATOM 2673 O O . VAL A 1 358 ? 4.440 17.667 -37.217 1.00 90.81 358 VAL A O 1
ATOM 2676 N N . LEU A 1 359 ? 3.211 18.398 -38.945 1.00 91.81 359 LEU A N 1
ATOM 2677 C CA . LEU A 1 359 ? 1.922 17.979 -38.396 1.00 91.81 359 LEU A CA 1
ATOM 2678 C C . LEU A 1 359 ? 1.000 17.506 -39.535 1.00 91.81 359 LEU A C 1
ATOM 2680 O O . LEU A 1 359 ? 0.267 18.314 -40.106 1.00 91.81 359 LEU A O 1
ATOM 2684 N N . PRO A 1 360 ? 1.070 16.223 -39.939 1.00 91.38 360 PRO A N 1
ATOM 2685 C CA . PRO A 1 360 ? 0.341 15.733 -41.106 1.00 91.38 360 PRO A CA 1
ATOM 2686 C C . PRO A 1 360 ? -1.182 15.742 -40.900 1.00 91.38 360 PRO A C 1
ATOM 2688 O O . PRO A 1 360 ? -1.688 15.819 -39.776 1.00 91.38 360 PRO A O 1
ATOM 2691 N N . ASP A 1 361 ? -1.915 15.666 -42.009 1.00 88.12 361 ASP A N 1
ATOM 2692 C CA . ASP A 1 361 ? -3.363 15.457 -42.040 1.00 88.12 361 ASP A CA 1
ATOM 2693 C C . ASP A 1 361 ? -3.673 14.308 -43.021 1.00 88.12 361 ASP A C 1
ATOM 2695 O O . ASP A 1 361 ? -3.355 14.433 -44.209 1.00 88.12 361 ASP A O 1
ATOM 2699 N N . PRO A 1 362 ? -4.203 13.159 -42.557 1.00 90.62 362 PRO A N 1
ATOM 2700 C CA . PRO A 1 362 ? -4.601 12.845 -41.179 1.00 90.62 362 PRO A CA 1
ATOM 2701 C C . PRO A 1 362 ? -3.413 12.665 -40.219 1.00 90.62 362 PRO A C 1
ATOM 2703 O O . PRO A 1 362 ? -2.281 12.414 -40.640 1.00 90.62 362 PRO A O 1
ATOM 2706 N N . LEU A 1 363 ? -3.682 12.762 -38.911 1.00 91.88 363 LEU A N 1
ATOM 2707 C CA . LEU A 1 363 ? -2.697 12.436 -37.875 1.00 91.88 363 LEU A CA 1
ATOM 2708 C C . LEU A 1 363 ? -2.365 10.930 -37.884 1.00 91.88 363 LEU A C 1
ATOM 2710 O O . LEU A 1 363 ? -3.247 10.114 -38.178 1.00 91.88 363 LEU A O 1
ATOM 2714 N N . PRO A 1 364 ? -1.123 10.536 -37.539 1.00 92.62 364 PRO A N 1
ATOM 2715 C CA . PRO A 1 364 ? -0.764 9.130 -37.397 1.00 92.62 364 PRO A CA 1
ATOM 2716 C C . PRO A 1 364 ? -1.618 8.450 -36.315 1.00 92.62 364 PRO A C 1
ATOM 2718 O O . PRO A 1 364 ? -1.949 9.091 -35.315 1.00 92.62 364 PRO A O 1
ATOM 2721 N N . PRO A 1 365 ? -1.957 7.159 -36.479 1.00 90.19 365 PRO A N 1
ATOM 2722 C CA . PRO A 1 365 ? -2.585 6.391 -35.416 1.00 90.19 365 PRO A CA 1
ATOM 2723 C C . PRO A 1 365 ? -1.601 6.142 -34.261 1.00 90.19 365 PRO A C 1
ATOM 2725 O O . PRO A 1 365 ? -0.416 5.906 -34.502 1.00 90.19 365 PRO A O 1
ATOM 2728 N N . GLY A 1 366 ? -2.104 6.116 -33.027 1.00 90.06 366 GLY A N 1
ATOM 2729 C CA . GLY A 1 366 ? -1.314 5.859 -31.824 1.00 90.06 366 GLY A CA 1
ATOM 2730 C C . GLY A 1 366 ? -0.787 7.130 -31.156 1.00 90.06 366 GLY A C 1
ATOM 2731 O O . GLY A 1 366 ? -1.067 8.254 -31.570 1.00 90.06 366 GLY A O 1
ATOM 2732 N N . ALA A 1 367 ? -0.010 6.942 -30.094 1.00 96.50 367 ALA A N 1
ATOM 2733 C CA . ALA A 1 367 ? 0.484 8.040 -29.279 1.00 96.50 367 ALA A CA 1
ATOM 2734 C C . ALA A 1 367 ? 1.454 8.950 -30.060 1.00 96.50 367 ALA A C 1
ATOM 2736 O O . ALA A 1 367 ? 2.265 8.483 -30.866 1.00 96.50 367 ALA A O 1
ATOM 2737 N N . LEU A 1 368 ? 1.382 10.259 -29.814 1.00 96.81 368 LEU A N 1
ATOM 2738 C CA . LEU A 1 368 ? 2.132 11.279 -30.545 1.00 96.81 368 LEU A CA 1
ATOM 2739 C C . LEU A 1 368 ? 3.097 12.035 -29.630 1.00 96.81 368 LEU A C 1
ATOM 2741 O O . LEU A 1 368 ? 2.707 12.583 -28.603 1.00 96.81 368 LEU A O 1
ATOM 2745 N N . LEU A 1 369 ? 4.350 12.154 -30.058 1.00 97.38 369 LEU A N 1
ATOM 2746 C CA . LEU A 1 369 ? 5.280 13.146 -29.524 1.00 97.38 369 LEU A CA 1
ATOM 2747 C C . LEU A 1 369 ? 5.516 14.205 -30.601 1.00 97.38 369 LEU A C 1
ATOM 2749 O O . LEU A 1 369 ? 6.206 13.948 -31.582 1.00 97.38 369 LEU A O 1
ATOM 2753 N N . VAL A 1 370 ? 4.930 15.387 -30.441 1.00 95.12 370 VAL A N 1
ATOM 2754 C CA . VAL A 1 370 ? 5.069 16.485 -31.405 1.00 95.12 370 VAL A CA 1
ATOM 2755 C C . VAL A 1 370 ? 6.158 17.434 -30.930 1.00 95.12 370 VAL A C 1
ATOM 2757 O O . VAL A 1 370 ? 6.037 18.035 -29.868 1.00 95.12 370 VAL A O 1
ATOM 2760 N N . VAL A 1 371 ? 7.208 17.603 -31.721 1.00 93.50 371 VAL A N 1
ATOM 2761 C CA . VAL A 1 371 ? 8.330 18.495 -31.432 1.00 93.50 371 VAL A CA 1
ATOM 2762 C C . VAL A 1 371 ? 8.376 19.603 -32.472 1.00 93.50 371 VAL A C 1
ATOM 2764 O O . VAL A 1 371 ? 8.268 19.344 -33.670 1.00 93.50 371 VAL A O 1
ATOM 2767 N N . ASN A 1 372 ? 8.533 20.845 -32.012 1.00 89.31 372 ASN A N 1
ATOM 2768 C CA . ASN A 1 372 ? 8.598 22.034 -32.862 1.00 89.31 372 ASN A CA 1
ATOM 2769 C C . ASN A 1 372 ? 7.449 22.117 -33.896 1.00 89.31 372 ASN A C 1
ATOM 2771 O O . ASN A 1 372 ? 7.720 22.183 -35.097 1.00 89.31 372 ASN A O 1
ATOM 2775 N N . PRO A 1 373 ? 6.164 22.098 -33.486 1.00 88.94 373 PRO A N 1
ATOM 2776 C CA . PRO A 1 373 ? 5.065 22.056 -34.447 1.00 88.94 373 PRO A CA 1
ATOM 2777 C C . PRO A 1 373 ? 5.110 23.255 -35.415 1.00 88.94 373 PRO A C 1
ATOM 2779 O O . PRO A 1 373 ? 5.511 24.356 -35.006 1.00 88.94 373 PRO A O 1
ATOM 2782 N N . PRO A 1 374 ? 4.708 23.079 -36.689 1.00 85.31 374 PRO A N 1
ATOM 2783 C CA . PRO A 1 374 ? 4.717 24.156 -37.673 1.00 85.31 374 PRO A CA 1
ATOM 2784 C C . PRO A 1 374 ? 3.793 25.309 -37.238 1.00 85.31 374 PRO A C 1
ATOM 2786 O O . PRO A 1 374 ? 2.737 25.068 -36.648 1.00 85.31 374 PRO A O 1
ATOM 2789 N N . PRO A 1 375 ? 4.168 26.574 -37.500 1.00 79.88 375 PRO A N 1
ATOM 2790 C CA . PRO A 1 375 ? 3.357 27.715 -37.096 1.00 79.88 375 PRO A CA 1
ATOM 2791 C C . PRO A 1 375 ? 2.060 27.790 -37.913 1.00 79.88 375 PRO A C 1
ATOM 2793 O O . PRO A 1 375 ? 2.052 27.503 -39.109 1.00 79.88 375 PRO A O 1
ATOM 2796 N N . GLY A 1 376 ? 0.980 28.254 -37.280 1.00 74.19 376 GLY A N 1
ATOM 2797 C CA . GLY A 1 376 ? -0.284 28.557 -37.960 1.00 74.19 376 GLY A CA 1
ATOM 2798 C C . GLY A 1 376 ? -1.224 27.370 -38.192 1.00 74.19 376 GLY A C 1
ATOM 2799 O O . GLY A 1 376 ? -2.260 27.561 -38.826 1.00 74.19 376 GLY A O 1
ATOM 2800 N N . ASP A 1 377 ? -0.915 26.176 -37.676 1.00 80.69 377 ASP A N 1
ATOM 2801 C CA . ASP A 1 377 ? -1.866 25.061 -37.699 1.00 80.69 377 ASP A CA 1
ATOM 2802 C C . ASP A 1 377 ? -2.991 25.298 -36.670 1.00 80.69 377 ASP A C 1
ATOM 2804 O O . ASP A 1 377 ? -2.704 25.494 -35.487 1.00 80.69 377 ASP A O 1
ATOM 2808 N N . PRO A 1 378 ? -4.277 25.279 -37.066 1.00 78.44 378 PRO A N 1
ATOM 2809 C CA . PRO A 1 378 ? -5.383 25.550 -36.148 1.00 78.44 378 PRO A CA 1
ATOM 2810 C C . PRO A 1 378 ? -5.536 24.493 -35.042 1.00 78.44 378 PRO A C 1
ATOM 2812 O O . PRO A 1 378 ? -6.167 24.776 -34.027 1.00 78.44 378 PRO A O 1
ATOM 2815 N N . ARG A 1 379 ? -4.967 23.289 -35.211 1.00 82.94 379 ARG A N 1
ATOM 2816 C CA . ARG A 1 379 ? -4.976 22.223 -34.193 1.00 82.94 379 ARG A CA 1
ATOM 2817 C C . ARG A 1 379 ? -3.979 22.498 -33.066 1.00 82.94 379 ARG A C 1
ATOM 2819 O O . ARG A 1 379 ? -4.160 21.998 -31.961 1.00 82.94 379 ARG A O 1
ATOM 2826 N N . LEU A 1 380 ? -2.942 23.289 -33.348 1.00 84.56 380 LEU A N 1
ATOM 2827 C CA . LEU A 1 380 ? -1.925 23.749 -32.405 1.00 84.56 380 LEU A CA 1
ATOM 2828 C C . LEU A 1 380 ? -1.610 25.221 -32.702 1.00 84.56 380 LEU A C 1
ATOM 2830 O O . LEU A 1 380 ? -0.583 25.514 -33.321 1.00 84.56 380 LEU A O 1
ATOM 2834 N N . PRO A 1 381 ? -2.480 26.164 -32.294 1.00 80.12 381 PRO A N 1
ATOM 2835 C CA . PRO A 1 381 ? -2.246 27.578 -32.530 1.00 80.12 381 PRO A CA 1
ATOM 2836 C C . PRO A 1 381 ? -1.033 28.011 -31.710 1.00 80.12 381 PRO A C 1
ATOM 2838 O O . PRO A 1 381 ? -1.129 28.249 -30.511 1.00 80.12 381 PRO A O 1
ATOM 2841 N N . LEU A 1 382 ? 0.134 28.080 -32.341 1.00 76.19 382 LEU A N 1
ATOM 2842 C CA . LEU A 1 382 ? 1.347 28.597 -31.723 1.00 76.19 382 LEU A CA 1
ATOM 2843 C C . LEU A 1 382 ? 1.556 30.058 -32.120 1.00 76.19 382 LEU A C 1
ATOM 2845 O O . LEU A 1 382 ? 1.374 30.438 -33.278 1.00 76.19 382 LEU A O 1
ATOM 2849 N N . ALA A 1 383 ? 1.982 30.872 -31.162 1.00 71.38 383 ALA A N 1
ATOM 2850 C CA . ALA A 1 383 ? 2.392 32.245 -31.389 1.00 71.38 383 ALA A CA 1
ATOM 2851 C C . ALA A 1 383 ? 3.719 32.318 -32.167 1.00 71.38 383 ALA A C 1
ATOM 2853 O O . ALA A 1 383 ? 4.444 31.330 -32.334 1.00 71.38 383 ALA A O 1
ATOM 2854 N N . ALA A 1 384 ? 4.061 33.529 -32.617 1.00 66.94 384 ALA A N 1
ATOM 2855 C CA . ALA A 1 384 ? 5.355 33.802 -33.228 1.00 66.94 384 ALA A CA 1
ATOM 2856 C C . ALA A 1 384 ? 6.510 33.408 -32.292 1.00 66.94 384 ALA A C 1
ATOM 2858 O O . ALA A 1 384 ? 6.397 33.463 -31.066 1.00 66.94 384 ALA A O 1
ATOM 2859 N N . THR A 1 385 ? 7.635 33.016 -32.891 1.00 68.25 385 THR A N 1
ATOM 2860 C CA . THR A 1 385 ? 8.811 32.574 -32.137 1.00 68.25 385 THR A CA 1
ATOM 2861 C C . THR A 1 385 ? 9.341 33.709 -31.261 1.00 68.25 385 THR A C 1
ATOM 2863 O O . THR A 1 385 ? 9.709 34.764 -31.773 1.00 68.25 385 THR A O 1
ATOM 2866 N N . THR A 1 386 ? 9.413 33.491 -29.949 1.00 66.56 386 THR A N 1
ATOM 2867 C CA . THR A 1 386 ? 10.082 34.413 -29.022 1.00 66.56 386 THR A CA 1
ATOM 2868 C C . THR A 1 386 ? 11.536 33.975 -28.854 1.00 66.56 386 THR A C 1
ATOM 2870 O O . THR A 1 386 ? 11.791 32.831 -28.464 1.00 66.56 386 THR A O 1
ATOM 2873 N N . LEU A 1 387 ? 12.480 34.865 -29.167 1.00 59.25 387 LEU A N 1
ATOM 2874 C CA . LEU A 1 387 ? 13.924 34.618 -29.093 1.00 59.25 387 LEU A CA 1
ATOM 2875 C C . LEU A 1 387 ? 14.504 35.064 -27.740 1.00 59.25 387 LEU A C 1
ATOM 2877 O O . LEU A 1 387 ? 14.111 36.104 -27.218 1.00 59.25 387 LEU A O 1
ATOM 2881 N N . GLY A 1 388 ? 15.509 34.339 -27.236 1.00 53.53 388 GLY A N 1
ATOM 2882 C CA . GLY A 1 388 ? 16.494 34.894 -26.296 1.00 53.53 388 GLY A CA 1
ATOM 2883 C C . GLY A 1 388 ? 16.205 34.798 -24.794 1.00 53.53 388 GLY A C 1
ATOM 2884 O O . GLY A 1 388 ? 16.911 35.439 -24.018 1.00 53.53 388 GLY A O 1
ATOM 2885 N N . GLU A 1 389 ? 15.235 34.004 -24.342 1.00 55.25 389 GLU A N 1
ATOM 2886 C CA . GLU A 1 389 ? 14.967 33.863 -22.904 1.00 55.25 389 GLU A CA 1
ATOM 2887 C C . GLU A 1 389 ? 15.710 32.676 -22.277 1.00 55.25 389 GLU A C 1
ATOM 2889 O O . GLU A 1 389 ? 15.719 31.572 -22.816 1.00 55.25 389 GLU A O 1
ATOM 2894 N N . ARG A 1 390 ? 16.314 32.893 -21.102 1.00 57.19 390 ARG A N 1
ATOM 2895 C CA . ARG A 1 390 ? 16.680 31.810 -20.180 1.00 57.19 390 ARG A CA 1
ATOM 2896 C C . ARG A 1 390 ? 15.441 31.501 -19.355 1.00 57.19 390 ARG A C 1
ATOM 2898 O O . ARG A 1 390 ? 15.065 32.314 -18.521 1.00 57.19 390 ARG A O 1
ATOM 2905 N N . ALA A 1 391 ? 14.809 30.364 -19.600 1.00 55.56 391 ALA A N 1
ATOM 2906 C CA . ALA A 1 391 ? 13.635 29.964 -18.839 1.00 55.56 391 ALA A CA 1
ATOM 2907 C C . ALA A 1 391 ? 14.061 29.049 -17.692 1.00 55.56 391 ALA A C 1
ATOM 2909 O O . ALA A 1 391 ? 14.591 27.970 -17.943 1.00 55.56 391 ALA A O 1
ATOM 2910 N N . SER A 1 392 ? 13.797 29.453 -16.448 1.00 59.19 392 SER A N 1
ATOM 2911 C CA . SER A 1 392 ? 13.696 28.480 -15.358 1.00 59.19 392 SER A CA 1
ATOM 2912 C C . SER A 1 392 ? 12.501 27.575 -15.652 1.00 59.19 392 SER A C 1
ATOM 2914 O O . SER A 1 392 ? 11.436 28.079 -16.011 1.00 59.19 392 SER A O 1
ATOM 2916 N N . SER A 1 393 ? 12.678 26.261 -15.554 1.00 66.69 393 SER A N 1
ATOM 2917 C CA . SER A 1 393 ? 11.610 25.293 -15.789 1.00 66.69 393 SER A CA 1
ATOM 2918 C C . SER A 1 393 ? 11.125 24.714 -14.471 1.00 66.69 393 SER A C 1
ATOM 2920 O O . SER A 1 393 ? 11.931 24.177 -13.711 1.00 66.69 393 SER A O 1
ATOM 2922 N N . ALA A 1 394 ? 9.820 24.766 -14.229 1.00 71.56 394 ALA A N 1
ATOM 2923 C CA . ALA A 1 394 ? 9.196 24.043 -13.129 1.00 71.56 394 ALA A CA 1
ATOM 2924 C C . ALA A 1 394 ? 8.333 22.913 -13.710 1.00 71.56 394 ALA A C 1
ATOM 2926 O O . ALA A 1 394 ? 7.389 23.207 -14.452 1.00 71.56 394 ALA A O 1
ATOM 2927 N N . PRO A 1 395 ? 8.645 21.635 -13.431 1.00 78.94 395 PRO A N 1
ATOM 2928 C CA . PRO A 1 395 ? 7.725 20.555 -13.743 1.00 78.94 395 PRO A CA 1
ATOM 2929 C C . PRO A 1 395 ? 6.482 20.680 -12.853 1.00 78.94 395 PRO A C 1
ATOM 2931 O O . PRO A 1 395 ? 6.589 20.807 -11.633 1.00 78.94 395 PRO A O 1
ATOM 2934 N N . LEU A 1 396 ? 5.310 20.672 -13.482 1.00 81.25 396 LEU A N 1
ATOM 2935 C CA . LEU A 1 396 ? 3.997 20.674 -12.831 1.00 81.25 396 LEU A CA 1
ATOM 2936 C C . LEU A 1 396 ? 3.437 19.250 -12.687 1.00 81.25 396 LEU A C 1
ATOM 2938 O O . LEU A 1 396 ? 2.619 18.999 -11.806 1.00 81.25 396 LEU A O 1
ATOM 2942 N N . ASP A 1 397 ? 3.892 18.323 -13.534 1.00 83.69 397 ASP A N 1
ATOM 2943 C CA . ASP A 1 397 ? 3.509 16.908 -13.520 1.00 83.69 397 ASP A CA 1
ATOM 2944 C C . ASP A 1 397 ? 4.622 16.066 -12.852 1.00 83.69 397 ASP A C 1
ATOM 2946 O O . ASP A 1 397 ? 5.792 16.189 -13.242 1.00 83.69 397 ASP A O 1
ATOM 2950 N N . PRO A 1 398 ? 4.293 15.200 -11.868 1.00 85.31 398 PRO A N 1
ATOM 2951 C CA . PRO A 1 398 ? 5.251 14.303 -11.220 1.00 85.31 398 PRO A CA 1
ATOM 2952 C C . PRO A 1 398 ? 6.055 13.422 -12.184 1.00 85.31 398 PRO A C 1
ATOM 2954 O O . PRO A 1 398 ? 7.205 13.106 -11.886 1.00 85.31 398 PRO A O 1
ATOM 2957 N N . ALA A 1 399 ? 5.498 13.061 -13.344 1.00 84.50 399 ALA A N 1
ATOM 2958 C CA . ALA A 1 399 ? 6.193 12.264 -14.357 1.00 84.50 399 ALA A CA 1
ATOM 2959 C C . ALA A 1 399 ? 7.409 12.989 -14.964 1.00 84.50 399 ALA A C 1
ATOM 2961 O O . ALA A 1 399 ? 8.316 12.354 -15.495 1.00 84.50 399 ALA A O 1
ATOM 2962 N N . PHE A 1 400 ? 7.453 14.320 -14.855 1.00 87.31 400 PHE A N 1
ATOM 2963 C CA . PHE A 1 400 ? 8.552 15.164 -15.326 1.00 87.31 400 PHE A CA 1
ATOM 2964 C C . PHE A 1 400 ? 9.398 15.724 -14.168 1.00 87.31 400 PHE A C 1
ATOM 2966 O O . PHE A 1 400 ? 10.247 16.598 -14.375 1.00 87.31 400 PHE A O 1
ATOM 2973 N N . ALA A 1 401 ? 9.187 15.242 -12.938 1.00 82.31 401 ALA A N 1
ATOM 2974 C CA . ALA A 1 401 ? 9.934 15.689 -11.770 1.00 82.31 401 ALA A CA 1
ATOM 2975 C C . ALA A 1 401 ? 11.443 15.413 -11.918 1.00 82.31 401 ALA A C 1
ATOM 2977 O O . ALA A 1 401 ? 11.867 14.362 -12.393 1.00 82.31 401 ALA A O 1
ATOM 2978 N N . GLY A 1 402 ? 12.273 16.371 -11.494 1.00 80.00 402 GLY A N 1
ATOM 2979 C CA . GLY A 1 402 ? 13.736 16.261 -11.562 1.00 80.00 402 GLY A CA 1
ATOM 2980 C C . GLY A 1 402 ? 14.359 16.619 -12.918 1.00 80.00 402 GLY A C 1
ATOM 2981 O O . GLY A 1 402 ? 15.585 16.627 -13.031 1.00 80.00 402 GLY A O 1
ATOM 2982 N N . ILE A 1 403 ? 13.556 16.965 -13.931 1.00 87.38 403 ILE A N 1
ATOM 2983 C CA . ILE A 1 403 ? 14.057 17.485 -15.207 1.00 87.38 403 ILE A CA 1
ATOM 2984 C C . ILE A 1 403 ? 14.345 18.983 -15.059 1.00 87.38 403 ILE A C 1
ATOM 2986 O O . ILE A 1 403 ? 13.431 19.802 -14.980 1.00 87.38 403 ILE A O 1
ATOM 2990 N N . ASP A 1 404 ? 15.629 19.339 -15.043 1.00 82.00 404 ASP A N 1
ATOM 2991 C CA . ASP A 1 404 ? 16.084 20.729 -14.992 1.00 82.00 404 ASP A CA 1
ATOM 2992 C C . ASP A 1 404 ? 16.474 21.245 -16.387 1.00 82.00 404 ASP A C 1
ATOM 2994 O O . ASP A 1 404 ? 17.475 20.823 -16.978 1.00 82.00 404 ASP A O 1
ATOM 2998 N N . LEU A 1 405 ? 15.684 22.188 -16.909 1.00 83.94 405 LEU A N 1
ATOM 2999 C CA . LEU A 1 405 ? 15.926 22.890 -18.171 1.00 83.94 405 LEU A CA 1
ATOM 3000 C C . LEU A 1 405 ? 16.371 24.348 -17.956 1.00 83.94 405 LEU A C 1
ATOM 3002 O O . LEU A 1 405 ? 16.524 25.087 -18.927 1.00 83.94 405 LEU A O 1
ATOM 3006 N N . SER A 1 406 ? 16.646 24.769 -16.716 1.00 80.12 406 SER A N 1
ATOM 3007 C CA . SER A 1 406 ? 17.019 26.155 -16.384 1.00 80.12 406 SER A CA 1
ATOM 3008 C C . SER A 1 406 ? 18.303 26.637 -17.072 1.00 80.12 406 SER A C 1
ATOM 3010 O O . SER A 1 406 ? 18.466 27.822 -17.367 1.00 80.12 406 SER A O 1
ATOM 3012 N N . SER A 1 407 ? 19.226 25.712 -17.365 1.00 81.75 407 SER A N 1
ATOM 3013 C CA . SER A 1 407 ? 20.498 26.004 -18.044 1.00 81.75 407 SER A CA 1
ATOM 3014 C C . SER A 1 407 ? 20.423 25.952 -19.578 1.00 81.75 407 SER A C 1
ATOM 3016 O O . SER A 1 407 ? 21.459 26.085 -20.251 1.00 81.75 407 SER A O 1
ATOM 3018 N N . VAL A 1 408 ? 19.224 25.731 -20.132 1.00 84.25 408 VAL A N 1
ATOM 3019 C CA . VAL A 1 408 ? 18.989 25.644 -21.575 1.00 84.25 408 VAL A CA 1
ATOM 3020 C C . VAL A 1 408 ? 18.881 27.044 -22.176 1.00 84.25 408 VAL A C 1
ATOM 3022 O O . VAL A 1 408 ? 18.205 27.932 -21.662 1.00 84.25 408 VAL A O 1
ATOM 3025 N N . GLN A 1 409 ? 19.592 27.242 -23.280 1.00 83.12 409 GLN A N 1
ATOM 3026 C CA . GLN A 1 409 ? 19.521 28.426 -24.119 1.00 83.12 409 GLN A CA 1
ATOM 3027 C C . GLN A 1 409 ? 18.666 28.077 -25.330 1.00 83.12 409 GLN A C 1
ATOM 3029 O O . GLN A 1 409 ? 19.058 27.251 -26.157 1.00 83.12 409 GLN A O 1
ATOM 3034 N N . TRP A 1 410 ? 17.497 28.699 -25.404 1.00 81.19 410 TRP A N 1
ATOM 3035 C CA . TRP A 1 410 ? 16.535 28.481 -26.473 1.00 81.19 410 TRP A CA 1
ATOM 3036 C C . TRP A 1 410 ? 16.830 29.439 -27.631 1.00 81.19 410 TRP A C 1
ATOM 3038 O O . TRP A 1 410 ? 16.773 30.657 -27.456 1.00 81.19 410 TRP A O 1
ATOM 3048 N N . GLY A 1 411 ? 17.101 28.916 -28.829 1.00 69.75 411 GLY A N 1
ATOM 3049 C CA . GLY A 1 411 ? 17.165 29.724 -30.056 1.00 69.75 411 GLY A CA 1
ATOM 3050 C C . GLY A 1 411 ? 15.791 30.079 -30.622 1.00 69.75 411 GLY A C 1
ATOM 3051 O O . GLY A 1 411 ? 15.714 30.667 -31.693 1.00 69.75 411 GLY A O 1
ATOM 3052 N N . GLY A 1 412 ? 14.718 29.752 -29.897 1.00 71.00 412 GLY A N 1
ATOM 3053 C CA . GLY A 1 412 ? 13.342 30.128 -30.195 1.00 71.00 412 GLY A CA 1
ATOM 3054 C C . GLY A 1 412 ? 12.342 29.189 -29.519 1.00 71.00 412 GLY A C 1
ATOM 3055 O O . GLY A 1 412 ? 12.477 27.972 -29.611 1.00 71.00 412 GLY A O 1
ATOM 3056 N N . ARG A 1 413 ? 11.325 29.747 -28.851 1.00 73.25 413 ARG A N 1
ATOM 3057 C CA . ARG A 1 413 ? 10.140 28.997 -28.386 1.00 73.25 413 ARG A CA 1
ATOM 3058 C C . ARG A 1 413 ? 8.890 29.527 -29.075 1.00 73.25 413 ARG A C 1
ATOM 3060 O O . ARG A 1 413 ? 8.827 30.713 -29.405 1.00 73.25 413 ARG A O 1
ATOM 3067 N N . ARG A 1 414 ? 7.892 28.673 -29.260 1.00 75.81 414 ARG A N 1
ATOM 3068 C CA . ARG A 1 414 ? 6.600 29.026 -29.847 1.00 75.81 414 ARG A CA 1
ATOM 3069 C C . ARG A 1 414 ? 5.515 28.778 -28.800 1.00 75.81 414 ARG A C 1
ATOM 3071 O O . ARG A 1 414 ? 4.999 27.669 -28.730 1.00 75.81 414 ARG A O 1
ATOM 3078 N N . PRO A 1 415 ? 5.204 29.756 -27.931 1.00 73.94 415 PRO A N 1
ATOM 3079 C CA . PRO A 1 415 ? 4.190 29.548 -26.906 1.00 73.94 415 PRO A CA 1
ATOM 3080 C C . PRO A 1 415 ? 2.819 29.341 -27.556 1.00 73.94 415 PRO A C 1
ATOM 3082 O O . PRO A 1 415 ? 2.572 29.828 -28.658 1.00 73.94 415 PRO A O 1
ATOM 3085 N N . LEU A 1 416 ? 1.919 28.634 -26.878 1.00 76.00 416 LEU A N 1
ATOM 3086 C CA . LEU A 1 416 ? 0.540 28.495 -27.340 1.00 76.00 416 LEU A CA 1
ATOM 3087 C C . LEU A 1 416 ? -0.153 29.863 -27.416 1.00 76.00 416 LEU A C 1
ATOM 3089 O O . LEU A 1 416 ? -0.104 30.660 -26.480 1.00 76.00 416 LEU A O 1
ATOM 3093 N N . ALA A 1 417 ? -0.814 30.116 -28.539 1.00 72.25 417 ALA A N 1
ATOM 3094 C CA . ALA A 1 417 ? -1.693 31.245 -28.785 1.00 72.25 417 ALA A CA 1
ATOM 3095 C C . ALA A 1 417 ? -3.145 30.823 -28.502 1.00 72.25 417 ALA A C 1
ATOM 3097 O O . ALA A 1 417 ? -3.912 30.540 -29.420 1.00 72.25 417 ALA A O 1
ATOM 3098 N N . GLY A 1 418 ? -3.510 30.771 -27.220 1.00 72.06 418 GLY A N 1
ATOM 3099 C CA . GLY A 1 418 ? -4.865 30.449 -26.759 1.00 72.06 418 GLY A CA 1
ATOM 3100 C C . GLY A 1 418 ? -4.927 29.241 -25.826 1.00 72.06 418 GLY A C 1
ATOM 3101 O O . GLY A 1 418 ? -3.912 28.620 -25.514 1.00 72.06 418 GLY A O 1
ATOM 3102 N N . GLU A 1 419 ? -6.137 28.927 -25.364 1.00 70.25 419 GLU A N 1
ATOM 3103 C CA . GLU A 1 419 ? -6.398 27.781 -24.492 1.00 70.25 419 GLU A CA 1
ATOM 3104 C C . GLU A 1 419 ? -6.702 26.525 -25.317 1.00 70.25 419 GLU A C 1
ATOM 3106 O O . GLU A 1 419 ? -7.548 26.540 -26.212 1.00 70.25 419 GLU A O 1
ATOM 3111 N N . LEU A 1 420 ? -6.032 25.420 -24.984 1.00 79.25 420 LEU A N 1
ATOM 3112 C CA . LEU A 1 420 ? -6.335 24.087 -25.500 1.00 79.25 420 LEU A CA 1
ATOM 3113 C C . LEU A 1 420 ? -6.769 23.210 -24.318 1.00 79.25 420 LEU A C 1
ATOM 3115 O O . LEU A 1 420 ? -5.911 22.648 -23.648 1.00 79.25 420 LEU A O 1
ATOM 3119 N N . PRO A 1 421 ? -8.075 23.067 -24.030 1.00 78.25 421 PRO A N 1
ATOM 3120 C CA . PRO A 1 421 ? -8.542 22.369 -22.825 1.00 78.25 421 PRO A CA 1
ATOM 3121 C C . PRO A 1 421 ? -8.141 20.887 -22.779 1.00 78.25 421 PRO A C 1
ATOM 3123 O O . PRO A 1 421 ? -8.049 20.303 -21.703 1.00 78.25 421 PRO A O 1
ATOM 3126 N N . ALA A 1 422 ? -7.867 20.288 -23.940 1.00 87.50 422 ALA A N 1
ATOM 3127 C CA . ALA A 1 422 ? -7.387 18.917 -24.066 1.00 87.50 422 ALA A CA 1
ATOM 3128 C C . ALA A 1 422 ? -5.877 18.756 -23.807 1.00 87.50 422 ALA A C 1
ATOM 3130 O O . ALA A 1 422 ? -5.388 17.632 -23.829 1.00 87.50 422 ALA A O 1
ATOM 3131 N N . LEU A 1 423 ? -5.129 19.845 -23.594 1.00 89.00 423 LEU A N 1
ATOM 3132 C CA . LEU A 1 423 ? -3.679 19.845 -23.411 1.00 89.00 423 LEU A CA 1
ATOM 3133 C C . LEU A 1 423 ? -3.300 20.696 -22.201 1.00 89.00 423 LEU A C 1
ATOM 3135 O O . LEU A 1 423 ? -3.497 21.908 -22.180 1.00 89.00 423 LEU A O 1
ATOM 3139 N N . GLN A 1 424 ? -2.710 20.061 -21.198 1.00 90.44 424 GLN A N 1
ATOM 3140 C CA . GLN A 1 424 ? -2.280 20.724 -19.975 1.00 90.44 424 GLN A CA 1
ATOM 3141 C C . GLN A 1 424 ? -0.768 20.959 -19.989 1.00 90.44 424 GLN A C 1
ATOM 3143 O O . GLN A 1 424 ? -0.016 20.087 -20.438 1.00 90.44 424 GLN A O 1
ATOM 3148 N N . PRO A 1 425 ? -0.289 22.121 -19.515 1.00 88.94 425 PRO A N 1
ATOM 3149 C CA . PRO A 1 425 ? 1.137 22.367 -19.382 1.00 88.94 425 PRO A CA 1
ATOM 3150 C C . PRO A 1 425 ? 1.724 21.471 -18.285 1.00 88.94 425 PRO A C 1
ATOM 3152 O O . PRO A 1 425 ? 1.250 21.479 -17.154 1.00 88.94 425 PRO A O 1
ATOM 3155 N N . VAL A 1 426 ? 2.777 20.725 -18.616 1.00 90.31 426 VAL A N 1
ATOM 3156 C CA . VAL A 1 426 ? 3.509 19.865 -17.667 1.00 90.31 426 VAL A CA 1
ATOM 3157 C C . VAL A 1 426 ? 4.878 20.428 -17.309 1.00 90.31 426 VAL A C 1
ATOM 3159 O O . VAL A 1 426 ? 5.397 20.139 -16.236 1.00 90.31 426 VAL A O 1
ATOM 3162 N N . ILE A 1 427 ? 5.448 21.272 -18.173 1.00 87.94 427 ILE A N 1
ATOM 3163 C CA . ILE A 1 427 ? 6.626 22.087 -17.869 1.00 87.94 427 ILE A CA 1
ATOM 3164 C C . ILE A 1 427 ? 6.355 23.501 -18.374 1.00 87.94 427 ILE A C 1
ATOM 3166 O O . ILE A 1 427 ? 6.055 23.694 -19.557 1.00 87.94 427 ILE A O 1
ATOM 3170 N N . THR A 1 428 ? 6.493 24.490 -17.495 1.00 84.62 428 THR A N 1
ATOM 3171 C CA . THR A 1 428 ? 6.352 25.912 -17.834 1.00 84.62 428 THR A CA 1
ATOM 3172 C C . THR A 1 428 ? 7.654 26.671 -17.639 1.00 84.62 428 THR A C 1
ATOM 3174 O O . THR A 1 428 ? 8.547 26.232 -16.915 1.00 84.62 428 THR A O 1
ATOM 3177 N N . THR A 1 429 ? 7.742 27.839 -18.268 1.00 77.12 429 THR A N 1
ATOM 3178 C CA . THR A 1 429 ? 8.760 28.845 -17.967 1.00 77.12 429 THR A CA 1
ATOM 3179 C C . THR A 1 429 ? 8.415 29.630 -16.701 1.00 77.12 429 THR A C 1
ATOM 3181 O O . THR A 1 429 ? 7.305 29.548 -16.173 1.00 77.12 429 THR A O 1
ATOM 3184 N N . ASP A 1 430 ? 9.360 30.449 -16.249 1.00 72.19 430 ASP A N 1
ATOM 3185 C CA . ASP A 1 430 ? 9.210 31.464 -15.201 1.00 72.19 430 ASP A CA 1
ATOM 3186 C C . ASP A 1 430 ? 8.072 32.466 -15.470 1.00 72.19 430 ASP A C 1
ATOM 3188 O O . ASP A 1 430 ? 7.371 32.879 -14.551 1.00 72.19 430 ASP A O 1
ATOM 3192 N N . GLN A 1 431 ? 7.832 32.802 -16.737 1.00 71.19 431 GLN A N 1
ATOM 3193 C CA . GLN A 1 431 ? 6.699 33.625 -17.177 1.00 71.19 431 GLN A CA 1
ATOM 3194 C C . GLN A 1 431 ? 5.393 32.827 -17.363 1.00 71.19 431 GLN A C 1
ATOM 3196 O O . GLN A 1 431 ? 4.457 33.311 -17.995 1.00 71.19 431 GLN A O 1
ATOM 3201 N N . SER A 1 432 ? 5.316 31.600 -16.835 1.00 73.06 432 SER A N 1
ATOM 3202 C CA . SER A 1 432 ? 4.157 30.697 -16.952 1.00 73.06 432 SER A CA 1
ATOM 3203 C C . SER A 1 432 ? 3.795 30.291 -18.389 1.00 73.06 432 SER A C 1
ATOM 3205 O O . SER A 1 432 ? 2.682 29.835 -18.645 1.00 73.06 432 SER A O 1
ATOM 3207 N N . ALA A 1 433 ? 4.726 30.408 -19.342 1.00 78.25 433 ALA A N 1
ATOM 3208 C CA . ALA A 1 433 ? 4.510 29.930 -20.705 1.00 78.25 433 ALA A CA 1
ATOM 3209 C C . ALA A 1 433 ? 4.776 28.419 -20.790 1.00 78.25 433 ALA A C 1
ATOM 3211 O O . ALA A 1 433 ? 5.781 27.932 -20.276 1.00 78.25 433 ALA A O 1
ATOM 3212 N N . ALA A 1 434 ? 3.903 27.667 -21.459 1.00 83.94 434 ALA A N 1
ATOM 3213 C CA . ALA A 1 434 ? 4.056 26.221 -21.602 1.00 83.94 434 ALA A CA 1
ATOM 3214 C C . ALA A 1 434 ? 5.221 25.850 -22.543 1.00 83.94 434 ALA A C 1
ATOM 3216 O O . ALA A 1 434 ? 5.234 26.241 -23.714 1.00 83.94 434 ALA A O 1
ATOM 3217 N N . LEU A 1 435 ? 6.177 25.064 -22.042 1.00 85.75 435 LEU A N 1
ATOM 3218 C CA . LEU A 1 435 ? 7.256 24.453 -22.831 1.00 85.75 435 LEU A CA 1
ATOM 3219 C C . LEU A 1 435 ? 6.891 23.045 -23.288 1.00 85.75 435 LEU A C 1
ATOM 3221 O O . LEU A 1 435 ? 7.168 22.658 -24.423 1.00 85.75 435 LEU A O 1
ATOM 3225 N N . VAL A 1 436 ? 6.280 22.286 -22.382 1.00 90.81 436 VAL A N 1
ATOM 3226 C CA . VAL A 1 436 ? 5.846 20.916 -22.630 1.00 90.81 436 VAL A CA 1
ATOM 3227 C C . VAL A 1 436 ? 4.399 20.795 -22.206 1.00 90.81 436 VAL A C 1
ATOM 3229 O O . VAL A 1 436 ? 4.026 21.245 -21.120 1.00 90.81 436 VAL A O 1
ATOM 3232 N N . LEU A 1 437 ? 3.590 20.202 -23.074 1.00 91.88 437 LEU A N 1
ATOM 3233 C CA . LEU A 1 437 ? 2.173 19.957 -22.840 1.00 91.88 437 LEU A CA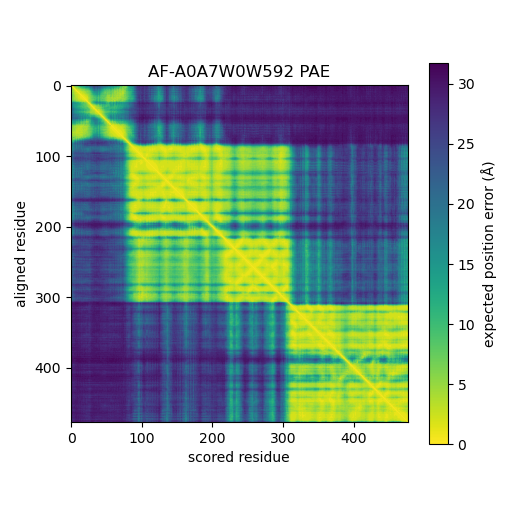 1
ATOM 3234 C C . LEU A 1 437 ? 1.879 18.469 -22.954 1.00 91.88 437 LEU A C 1
ATOM 3236 O O . LEU A 1 437 ? 2.532 17.771 -23.726 1.00 91.88 437 LEU A O 1
ATOM 3240 N N . ARG A 1 438 ? 0.870 18.009 -22.222 1.00 93.81 438 ARG A N 1
ATOM 3241 C CA . ARG A 1 438 ? 0.382 16.630 -22.241 1.00 93.81 438 ARG 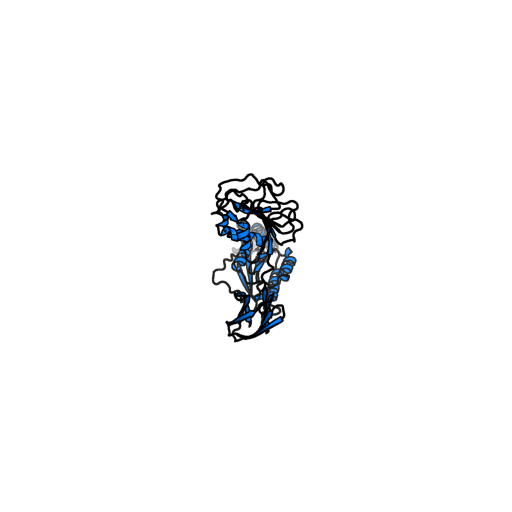A CA 1
ATOM 3242 C C . ARG A 1 438 ? -1.136 16.621 -22.352 1.00 93.81 438 ARG A C 1
ATOM 3244 O O . ARG A 1 438 ? -1.805 17.435 -21.721 1.00 93.81 438 ARG A O 1
ATOM 3251 N N . GLY A 1 439 ? -1.678 15.675 -23.108 1.00 93.44 439 GLY A N 1
ATOM 3252 C CA . GLY A 1 439 ? -3.115 15.436 -23.177 1.00 93.44 439 GLY A CA 1
ATOM 3253 C C . GLY A 1 439 ? -3.489 14.721 -24.465 1.00 93.44 439 GLY A C 1
ATOM 3254 O O . GLY A 1 439 ? -2.887 13.694 -24.769 1.00 93.44 439 GLY A O 1
ATOM 3255 N N . THR A 1 440 ? -4.450 15.246 -25.223 1.00 93.00 440 THR A N 1
ATOM 3256 C CA . THR A 1 440 ? -4.881 14.653 -26.498 1.00 93.00 440 THR A CA 1
ATOM 3257 C C . THR A 1 440 ? -4.853 15.659 -27.645 1.00 93.00 440 THR A C 1
ATOM 3259 O O . THR A 1 440 ? -5.309 16.794 -27.505 1.00 93.00 440 THR A O 1
ATOM 3262 N N . LEU A 1 441 ? -4.347 15.230 -28.804 1.00 90.69 441 LEU A N 1
ATOM 3263 C CA . LEU A 1 441 ? -4.389 15.981 -30.058 1.00 90.69 441 LEU A CA 1
ATOM 3264 C C . LEU A 1 441 ? -5.287 15.240 -31.058 1.00 90.69 441 LEU A C 1
ATOM 3266 O O . LEU A 1 441 ? -4.920 14.185 -31.576 1.00 90.69 441 LEU A O 1
ATOM 3270 N N . GLY A 1 442 ? -6.485 15.778 -31.302 1.00 87.31 442 GLY A N 1
ATOM 3271 C CA . GLY A 1 442 ? -7.569 14.979 -31.879 1.00 87.31 442 GLY A CA 1
ATOM 3272 C C . GLY A 1 442 ? -7.952 13.863 -30.903 1.00 87.31 442 GLY A C 1
ATOM 3273 O O . GLY A 1 442 ? -8.142 14.136 -29.721 1.00 87.31 442 GLY A O 1
ATOM 3274 N N . ASP A 1 443 ? -7.979 12.619 -31.383 1.00 88.56 443 ASP A N 1
ATOM 3275 C CA . ASP A 1 443 ? -8.246 11.428 -30.559 1.00 88.56 443 ASP A CA 1
ATOM 3276 C C . ASP A 1 443 ? -6.966 10.718 -30.070 1.00 88.56 443 ASP A C 1
ATOM 3278 O O . ASP A 1 443 ? -7.045 9.681 -29.412 1.00 88.56 443 ASP A O 1
ATOM 3282 N N . GLN A 1 444 ? -5.776 11.238 -30.400 1.00 93.06 444 GLN A N 1
ATOM 3283 C CA . GLN A 1 444 ? -4.506 10.605 -30.032 1.00 93.06 444 GLN A CA 1
ATOM 3284 C C . GLN A 1 444 ? -3.962 11.165 -28.710 1.00 93.06 444 GLN A C 1
ATOM 3286 O O . GLN A 1 444 ? -3.903 12.391 -28.565 1.00 93.06 444 GLN A O 1
ATOM 3291 N N . PRO A 1 445 ? -3.476 10.320 -27.779 1.00 96.25 445 PRO A N 1
ATOM 3292 C CA . PRO A 1 445 ? -2.632 10.766 -26.673 1.00 96.25 445 PRO A CA 1
ATOM 3293 C C . PRO A 1 445 ? -1.406 11.502 -27.214 1.00 96.25 445 PRO A C 1
ATOM 3295 O O . PRO A 1 445 ? -0.749 11.013 -28.133 1.00 96.25 445 PRO A O 1
ATOM 3298 N N . ALA A 1 446 ? -1.098 12.675 -26.667 1.00 95.75 446 ALA A N 1
ATOM 3299 C CA . ALA A 1 446 ? -0.048 13.533 -27.189 1.00 95.75 446 ALA A CA 1
ATOM 3300 C C . ALA A 1 446 ? 0.782 14.203 -26.089 1.00 95.75 446 ALA A C 1
ATOM 3302 O O . ALA A 1 446 ? 0.250 14.709 -25.098 1.00 95.75 446 ALA A O 1
ATOM 3303 N N . VAL A 1 447 ? 2.093 14.268 -26.324 1.00 96.88 447 VAL A N 1
ATOM 3304 C CA . VAL A 1 447 ? 3.021 15.180 -25.649 1.00 96.88 447 VAL A CA 1
ATOM 3305 C C . VAL A 1 447 ? 3.566 16.153 -26.688 1.00 96.88 447 VAL A C 1
ATOM 3307 O O . VAL A 1 447 ? 3.948 15.746 -27.784 1.00 96.88 447 VAL A O 1
ATOM 3310 N N . ILE A 1 448 ? 3.587 17.446 -26.369 1.00 93.88 448 ILE A N 1
ATOM 3311 C CA . ILE A 1 448 ? 4.010 18.498 -27.299 1.00 93.88 448 ILE A CA 1
ATOM 3312 C C . ILE A 1 448 ? 5.162 19.279 -26.695 1.00 93.88 448 ILE A C 1
ATOM 3314 O O . ILE A 1 448 ? 5.032 19.820 -25.599 1.00 93.88 448 ILE A O 1
ATOM 3318 N N . TRP A 1 449 ? 6.262 19.381 -27.432 1.00 93.31 449 TRP A N 1
ATOM 3319 C CA . TRP A 1 449 ? 7.384 20.262 -27.136 1.00 93.31 449 TRP A CA 1
ATOM 3320 C C . TRP A 1 449 ? 7.278 21.501 -28.022 1.00 93.31 449 TRP A C 1
ATOM 3322 O O . TRP A 1 449 ? 7.410 21.430 -29.245 1.00 93.31 449 TRP A O 1
ATOM 3332 N N . SER A 1 450 ? 7.032 22.655 -27.406 1.00 89.25 450 SER A N 1
ATOM 3333 C CA . SER A 1 450 ? 6.733 23.917 -28.097 1.00 89.25 450 SER A CA 1
ATOM 3334 C C . SER A 1 450 ? 7.983 24.674 -28.583 1.00 89.25 450 SER A C 1
ATOM 3336 O O . SER A 1 450 ? 7.959 25.886 -28.809 1.00 89.25 450 SER A O 1
ATOM 3338 N N . PHE A 1 451 ? 9.103 23.974 -28.738 1.00 88.25 451 PHE A N 1
ATOM 3339 C CA . PHE A 1 451 ? 10.407 24.542 -29.055 1.00 88.25 451 PHE A CA 1
ATOM 3340 C C . PHE A 1 451 ? 11.168 23.663 -30.044 1.00 88.25 451 PHE A C 1
ATOM 3342 O O . PHE A 1 451 ? 10.902 22.470 -30.186 1.00 88.25 451 PHE A O 1
ATOM 3349 N N . ASP A 1 452 ? 12.139 24.280 -30.707 1.00 88.38 452 ASP A N 1
ATOM 3350 C CA . ASP A 1 452 ? 13.064 23.607 -31.605 1.00 88.38 452 ASP A CA 1
ATOM 3351 C C . ASP A 1 452 ? 14.273 23.086 -30.816 1.00 88.38 452 ASP A C 1
ATOM 3353 O O . ASP A 1 452 ? 15.001 23.852 -30.177 1.00 88.38 452 ASP A O 1
ATOM 3357 N N . VAL A 1 453 ? 14.453 21.764 -30.829 1.00 90.00 453 VAL A N 1
ATOM 3358 C CA . VAL A 1 453 ? 15.550 21.086 -30.130 1.00 90.00 453 VAL A CA 1
ATOM 3359 C C . VAL A 1 453 ? 16.894 21.454 -30.754 1.00 90.00 453 VAL A C 1
ATOM 3361 O O . VAL A 1 453 ? 17.840 21.746 -30.019 1.00 90.00 453 VAL A O 1
ATOM 3364 N N . ASP A 1 454 ? 16.975 21.479 -32.084 1.00 87.69 454 ASP A N 1
ATOM 3365 C CA . ASP A 1 454 ? 18.222 21.677 -32.824 1.00 87.69 454 ASP A CA 1
ATOM 3366 C C . ASP A 1 454 ? 18.636 23.157 -32.847 1.00 87.69 454 ASP A C 1
ATOM 3368 O O . ASP A 1 454 ? 19.825 23.474 -32.887 1.00 87.69 454 ASP A O 1
ATOM 3372 N N . ALA A 1 455 ? 17.679 24.077 -32.690 1.00 87.12 455 ALA A N 1
ATOM 3373 C CA . ALA A 1 455 ? 17.958 25.494 -32.453 1.00 87.12 455 ALA A CA 1
ATOM 3374 C C . ALA A 1 455 ? 18.300 25.822 -30.982 1.00 87.12 455 ALA A C 1
ATOM 3376 O O . ALA A 1 455 ? 18.258 26.983 -30.584 1.00 87.12 455 ALA A O 1
ATOM 3377 N N . SER A 1 456 ? 18.623 24.845 -30.132 1.00 87.56 456 SER A N 1
ATOM 3378 C CA . SER A 1 456 ? 18.939 25.070 -28.713 1.00 87.56 456 SER A CA 1
ATOM 3379 C C . SER A 1 456 ? 20.227 24.363 -28.289 1.00 87.56 456 SER A C 1
ATOM 3381 O O . SER A 1 456 ? 20.752 23.506 -28.994 1.00 87.56 456 SER A O 1
ATOM 3383 N N . ASN A 1 457 ? 20.740 24.680 -27.096 1.00 89.88 457 ASN A N 1
ATOM 3384 C CA . ASN A 1 457 ? 21.826 23.890 -26.501 1.00 89.88 457 ASN A CA 1
ATOM 3385 C C . ASN A 1 457 ? 21.326 22.651 -25.725 1.00 89.88 457 ASN A C 1
ATOM 3387 O O . ASN A 1 457 ? 22.150 21.974 -25.104 1.00 89.88 457 ASN A O 1
ATOM 3391 N N . LEU A 1 458 ? 20.016 22.351 -25.744 1.00 90.56 458 LEU A N 1
ATOM 3392 C CA . LEU A 1 458 ? 19.408 21.207 -25.056 1.00 90.56 458 LEU A CA 1
ATOM 3393 C C . LEU A 1 458 ? 20.091 19.871 -25.404 1.00 90.56 458 LEU A C 1
ATOM 3395 O O . LEU A 1 458 ? 20.367 19.125 -24.465 1.00 90.56 458 LEU A O 1
ATOM 3399 N N . PRO A 1 459 ? 20.476 19.580 -26.668 1.00 92.19 459 PRO A N 1
ATOM 3400 C CA . PRO A 1 459 ? 21.143 18.322 -27.016 1.00 92.19 459 PRO A CA 1
ATOM 3401 C C . PRO A 1 459 ? 22.436 18.021 -26.248 1.00 92.19 459 PRO A C 1
ATOM 3403 O O . PRO A 1 459 ? 22.846 16.867 -26.168 1.00 92.19 459 PRO A O 1
ATOM 3406 N N . ALA A 1 460 ? 23.089 19.043 -25.684 1.00 90.12 460 ALA A N 1
ATOM 3407 C CA . ALA A 1 460 ? 24.305 18.905 -24.884 1.00 90.12 460 ALA A CA 1
ATOM 3408 C C . ALA A 1 460 ? 24.035 18.831 -23.364 1.00 90.12 460 ALA A C 1
ATOM 3410 O O . ALA A 1 460 ? 24.973 18.879 -22.566 1.00 90.12 460 ALA A O 1
ATOM 3411 N N . LYS A 1 461 ? 22.767 18.767 -22.938 1.00 89.56 461 LYS A N 1
ATOM 3412 C CA . LYS A 1 461 ? 22.345 18.785 -21.530 1.00 89.56 461 LYS A CA 1
ATOM 3413 C C . LYS A 1 461 ? 21.767 17.439 -21.104 1.00 89.56 461 LYS A C 1
ATOM 3415 O O . LYS A 1 461 ? 21.072 16.780 -21.867 1.00 89.56 461 LYS A O 1
ATOM 3420 N N . LEU A 1 462 ? 21.965 17.087 -19.831 1.00 86.38 462 LEU A N 1
ATOM 3421 C CA . LEU A 1 462 ? 21.373 15.888 -19.217 1.00 86.38 462 LEU A CA 1
ATOM 3422 C C . LEU A 1 462 ? 19.837 15.908 -19.216 1.00 86.38 462 LEU A C 1
ATOM 3424 O O . LEU A 1 462 ? 19.216 14.852 -19.271 1.00 86.38 462 LEU A O 1
ATOM 3428 N N . GLY A 1 463 ? 19.222 17.095 -19.203 1.00 88.25 463 GLY A N 1
ATOM 3429 C CA . GLY A 1 463 ? 17.768 17.235 -19.281 1.00 88.25 463 GLY A CA 1
ATOM 3430 C C . GLY A 1 463 ? 17.162 16.685 -20.576 1.00 88.25 463 GLY A C 1
ATOM 3431 O O . GLY A 1 463 ? 16.003 16.295 -20.569 1.00 88.25 463 GLY A O 1
ATOM 3432 N N . PHE A 1 464 ? 17.927 16.588 -21.670 1.00 92.19 464 PHE A N 1
ATOM 3433 C CA . PHE A 1 464 ? 17.417 16.120 -22.961 1.00 92.19 464 PHE A CA 1
ATOM 3434 C C . PHE A 1 464 ? 17.022 14.634 -22.980 1.00 92.19 464 PHE A C 1
ATOM 3436 O O . PHE A 1 464 ? 15.856 14.349 -23.262 1.00 92.19 464 PHE A O 1
ATOM 3443 N N . PRO A 1 465 ? 17.914 13.679 -22.641 1.00 92.44 465 PRO A N 1
ATOM 3444 C CA . PRO A 1 465 ? 17.526 12.272 -22.551 1.00 92.44 465 PRO A CA 1
ATOM 3445 C C . PRO A 1 465 ? 16.461 12.016 -21.483 1.00 92.44 465 PRO A C 1
ATOM 3447 O O . PRO A 1 465 ? 15.600 11.168 -21.695 1.00 92.44 465 PRO A O 1
ATOM 3450 N N . LEU A 1 466 ? 16.467 12.765 -20.373 1.00 91.12 466 LEU A N 1
ATOM 3451 C CA . LEU A 1 466 ? 15.437 12.644 -19.336 1.00 91.12 466 LEU A CA 1
ATOM 3452 C C . LEU A 1 466 ? 14.064 13.104 -19.837 1.00 91.12 466 LEU A C 1
ATOM 3454 O O . LEU A 1 466 ? 13.068 12.428 -19.596 1.00 91.12 466 LEU A O 1
ATOM 3458 N N . LEU A 1 467 ? 14.011 14.211 -20.581 1.00 93.69 467 LEU A N 1
ATOM 3459 C CA . LEU A 1 467 ? 12.773 14.714 -21.168 1.00 93.69 467 LEU A CA 1
ATOM 3460 C C . LEU A 1 467 ? 12.213 13.766 -22.230 1.00 93.69 467 LEU A C 1
ATOM 3462 O O . LEU A 1 467 ? 11.005 13.521 -22.252 1.00 93.69 467 LEU A O 1
ATOM 3466 N N . ALA A 1 468 ? 13.079 13.216 -23.085 1.00 94.12 468 ALA A N 1
ATOM 3467 C CA . ALA A 1 468 ? 12.692 12.214 -24.074 1.00 94.12 468 ALA A CA 1
ATOM 3468 C C . ALA A 1 468 ? 12.135 10.949 -23.399 1.00 94.12 468 ALA A C 1
ATOM 3470 O O . ALA A 1 468 ? 11.055 10.491 -23.766 1.00 94.12 468 ALA A O 1
ATOM 3471 N N . ALA A 1 469 ? 12.823 10.434 -22.373 1.00 91.56 469 ALA A N 1
ATOM 3472 C CA . ALA A 1 469 ? 12.383 9.262 -21.622 1.00 91.56 469 ALA A CA 1
ATOM 3473 C C . ALA A 1 469 ? 11.034 9.491 -20.925 1.00 91.56 469 ALA A C 1
ATOM 3475 O O . ALA A 1 469 ? 10.117 8.703 -21.126 1.00 91.56 469 ALA A O 1
ATOM 3476 N N . ALA A 1 470 ? 10.884 10.591 -20.179 1.00 92.31 470 ALA A N 1
ATOM 3477 C CA . ALA A 1 470 ? 9.641 10.917 -19.476 1.00 92.31 470 ALA A CA 1
ATOM 3478 C C . ALA A 1 470 ? 8.458 11.104 -20.439 1.00 92.31 470 ALA A C 1
ATOM 3480 O O . ALA A 1 470 ? 7.358 10.626 -20.176 1.00 92.31 470 ALA A O 1
ATOM 3481 N N . SER A 1 471 ? 8.692 11.750 -21.589 1.00 95.06 471 SER A N 1
ATOM 3482 C CA . SER A 1 471 ? 7.654 11.932 -22.611 1.00 95.06 471 SER A CA 1
ATOM 3483 C C . SER A 1 471 ? 7.181 10.596 -23.189 1.00 95.06 471 SER A C 1
ATOM 3485 O O . SER A 1 471 ? 5.988 10.421 -23.408 1.00 95.06 471 SER A O 1
ATOM 3487 N N . LEU A 1 472 ? 8.094 9.650 -23.430 1.00 92.75 472 LEU A N 1
ATOM 3488 C CA . LEU A 1 472 ? 7.746 8.326 -23.953 1.00 92.75 472 LEU A CA 1
ATOM 3489 C C . LEU A 1 472 ? 7.094 7.429 -22.902 1.00 92.75 472 LEU A C 1
ATOM 3491 O O . LEU A 1 472 ? 6.147 6.718 -23.226 1.00 92.75 472 LEU A O 1
ATOM 3495 N N . ASP A 1 473 ? 7.566 7.474 -21.658 1.00 89.19 473 ASP A N 1
ATOM 3496 C CA . ASP A 1 473 ? 7.005 6.695 -20.551 1.00 89.19 473 ASP A CA 1
ATOM 3497 C C . ASP A 1 473 ? 5.525 7.044 -20.352 1.00 89.19 473 ASP A C 1
ATOM 3499 O O . ASP A 1 473 ? 4.656 6.178 -20.390 1.00 89.19 473 ASP A O 1
ATOM 3503 N N . VAL A 1 474 ? 5.215 8.342 -20.326 1.00 91.19 474 VAL A N 1
ATOM 3504 C CA . VAL A 1 474 ? 3.850 8.882 -20.248 1.00 91.19 474 VAL A CA 1
ATOM 3505 C C . VAL A 1 474 ? 2.950 8.491 -21.429 1.00 91.19 474 VAL A C 1
ATOM 3507 O O . VAL A 1 474 ? 1.731 8.445 -21.278 1.00 91.19 474 VAL A O 1
ATOM 3510 N N . LEU A 1 475 ? 3.523 8.263 -22.612 1.00 91.44 475 LEU A N 1
ATOM 3511 C CA . LEU A 1 475 ? 2.782 7.884 -23.821 1.00 91.44 475 LEU A CA 1
ATOM 3512 C C . LEU A 1 475 ? 2.604 6.365 -23.967 1.00 91.44 475 LEU A C 1
ATOM 3514 O O . LEU A 1 475 ? 1.844 5.926 -24.830 1.00 91.44 475 LEU A O 1
ATOM 3518 N N . THR A 1 476 ? 3.327 5.570 -23.177 1.00 83.81 476 THR A N 1
ATOM 3519 C CA . THR A 1 476 ? 3.358 4.100 -23.283 1.00 83.81 476 THR A CA 1
ATOM 3520 C C . THR A 1 476 ? 2.841 3.376 -22.041 1.00 83.81 476 THR A C 1
ATOM 3522 O O . THR A 1 476 ? 2.663 2.153 -22.098 1.00 83.81 476 THR A O 1
ATOM 3525 N N . THR A 1 477 ? 2.576 4.127 -20.969 1.00 66.38 477 THR A N 1
ATOM 3526 C CA . THR A 1 477 ? 1.802 3.731 -19.783 1.00 66.38 477 THR A CA 1
ATOM 3527 C C . THR A 1 477 ? 0.316 3.961 -20.003 1.00 66.38 477 THR A C 1
ATOM 3529 O O . THR A 1 477 ? -0.459 3.094 -19.537 1.00 66.38 477 THR A O 1
#

Radius of gyration: 42.82 Å; Cα contacts (8 Å, |Δi|>4): 938; chains: 1; bounding box: 95×65×140 Å

pLDDT: mean 85.29, std 11.49, range [46.31, 98.0]